Protein AF-A0AAN8N7Y9-F1 (afdb_monomer)

Sequence (481 aa):
MSRHLKDTVASGTLGFDSIRKKESTQSEKADNETISKGWRSESLVQSAGSLLNAASRLAQESEREQMYWEDVLDVKREGWAICRVPRDPQSLGVRFGFSEAGADEKYRGLGVLQKGSDGTITMQDPGHGALNRGSVRVRVSRGGQITGTSKPFADDTQASGITSMIQNSRNYAYEHELFLEIAREARTLANLGFRNVDEAVTFELGVDSNVIIDMTSNADILVSETTSDRDDELAQGLSTALHLLLSHSHRQNLKKRRLPPPLLTQRPIANPPLNLLRPIVSHLRHQSNTDEFKTSAAKLISYAKSAGLNAHLTLEKCHNCLTRDIKNVDEAVDSLIGLLESKATIYLPGSWKIVVLIQTLLGPSIFGTRFAVHTAHDGSCATLMGTNSFSSQAEVQRYLQWCLERSVINYITGRITEWEQIAMSNEMTQAGEQTQYKRLRVEVENEHLAIRWTVGGGEDENHKWTGEKGAISLESLILSI

Secondary structure (DSSP, 8-state):
--HHHHHHS-TT-------------HHHHHHHHHHHHHHHHHHHHHHHHHHHHHHHHHHHHHHHHHHHHHHHHHHHHTTPEEEEETTEEEEEEEE-S-TTS-TTTTTT-EEEEEE-TTS-EEEE-TTTTTT--EEEEEEEEETTEEEEE-------TT--SHHHHHHHHHHHHHHHHHHHHHHHHHHHTGGGT-EEETTEEEEEEETTEEEEEEEEEGGGGG------HHHHHHHHHHHHHHHHHHHHHHHHHHHHHHSPPPP--SSPPPPPPP-SHHHHHHHHHHHHHHHHHHHHHHHHHHHHHHTT---EEEEETTTTS--S--S-HHHHHHHHHS-EEEEEEEEETTTEEEEEEEEEESSTTTSEEEEEEEEE-SSGGGGG---EEES-HHHHHHHHHHHHHHHHHHHHHHH-TT-EESTTSSEEEEE-SSS-EEEEEEEE-SS-EEEEEEETT---EEEEE-S-TTPPPHHHHHHH-

Structure (mmCIF, N/CA/C/O backbone):
data_AF-A0AAN8N7Y9-F1
#
_entry.id   AF-A0AAN8N7Y9-F1
#
loop_
_atom_site.group_PDB
_atom_site.id
_atom_site.type_symbol
_atom_site.label_atom_id
_atom_site.label_alt_id
_atom_site.label_comp_id
_atom_site.label_asym_id
_atom_site.label_entity_id
_atom_site.label_seq_id
_atom_site.pdbx_PDB_ins_code
_atom_site.Cartn_x
_atom_site.Cartn_y
_atom_site.Cartn_z
_atom_site.occupancy
_atom_site.B_iso_or_equiv
_atom_site.auth_seq_id
_atom_site.auth_comp_id
_atom_site.auth_asym_id
_atom_site.auth_atom_id
_atom_site.pdbx_PDB_model_num
ATOM 1 N N . MET A 1 1 ? -18.136 -17.150 73.454 1.00 63.06 1 MET A N 1
ATOM 2 C CA . MET A 1 1 ? -16.988 -16.593 74.204 1.00 63.06 1 MET A CA 1
ATOM 3 C C . MET A 1 1 ? -15.903 -16.217 73.216 1.00 63.06 1 MET A C 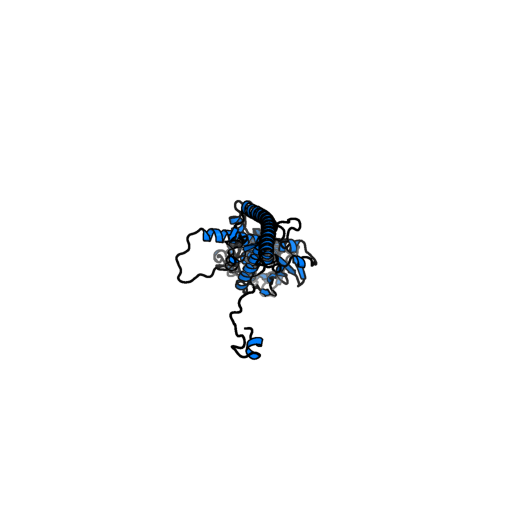1
ATOM 5 O O . MET A 1 1 ? -15.599 -17.032 72.351 1.00 63.06 1 MET A O 1
ATOM 9 N N . SER A 1 2 ? -15.360 -15.003 73.305 1.00 85.50 2 SER A N 1
ATOM 10 C CA . SER A 1 2 ? -14.175 -14.628 72.525 1.00 85.50 2 SER A CA 1
ATOM 11 C C . SER A 1 2 ? -12.953 -15.429 72.998 1.00 85.50 2 SER A C 1
ATOM 13 O O . SER A 1 2 ? -12.943 -15.951 74.114 1.00 85.50 2 SER A O 1
ATOM 15 N N . ARG A 1 3 ? -11.925 -15.544 72.149 1.00 81.50 3 ARG A N 1
ATOM 16 C CA . ARG A 1 3 ? -10.723 -16.360 72.413 1.00 81.50 3 ARG A CA 1
ATOM 17 C C . ARG A 1 3 ? -10.003 -15.925 73.694 1.00 81.50 3 ARG A C 1
ATOM 19 O O . ARG A 1 3 ? -9.757 -16.747 74.563 1.00 81.50 3 ARG A O 1
ATOM 26 N N . HIS A 1 4 ? -9.845 -14.612 73.859 1.00 85.62 4 HIS A N 1
ATOM 27 C CA . HIS A 1 4 ? -9.278 -14.006 75.062 1.00 85.62 4 HIS A CA 1
ATOM 28 C C . HIS A 1 4 ? -10.034 -14.404 76.336 1.00 85.62 4 HIS A C 1
ATOM 30 O O . HIS A 1 4 ? -9.413 -14.685 77.349 1.00 85.62 4 HIS A O 1
ATOM 36 N N . LEU A 1 5 ? -11.370 -14.451 76.299 1.00 83.75 5 LEU A N 1
ATOM 37 C CA . LEU A 1 5 ? -12.174 -14.797 77.475 1.00 83.75 5 LEU A CA 1
ATOM 38 C C . LEU A 1 5 ? -12.088 -16.291 77.827 1.00 83.75 5 LEU A C 1
ATOM 40 O O . LEU A 1 5 ? -12.264 -16.666 78.979 1.00 83.75 5 LEU A O 1
ATOM 44 N N . LYS A 1 6 ? -11.841 -17.141 76.823 1.00 82.75 6 LYS A N 1
ATOM 45 C CA . LYS A 1 6 ? -11.710 -18.594 76.979 1.00 82.75 6 LYS A CA 1
ATOM 46 C C . LYS A 1 6 ? -10.356 -18.987 77.572 1.00 82.75 6 LYS A C 1
ATOM 48 O O . LYS A 1 6 ? -10.285 -19.968 78.304 1.00 82.75 6 LYS A O 1
ATOM 53 N N . ASP A 1 7 ? -9.318 -18.218 77.256 1.00 86.31 7 ASP A N 1
ATOM 54 C CA . ASP A 1 7 ? -7.968 -18.440 77.776 1.00 86.31 7 ASP A CA 1
ATOM 55 C C . ASP A 1 7 ? -7.824 -17.899 79.209 1.00 86.31 7 ASP A C 1
ATOM 57 O O . ASP A 1 7 ? -7.081 -18.462 80.009 1.00 86.31 7 ASP A O 1
ATOM 61 N N . THR A 1 8 ? -8.557 -16.834 79.560 1.00 85.69 8 THR A N 1
ATOM 62 C CA . THR A 1 8 ? -8.489 -16.223 80.898 1.00 85.69 8 THR A CA 1
ATOM 63 C C . THR A 1 8 ? -9.471 -16.802 81.909 1.00 85.69 8 THR A C 1
ATOM 65 O O . THR A 1 8 ? -9.233 -16.683 83.110 1.00 85.69 8 THR A O 1
ATOM 68 N N . VAL A 1 9 ? -10.580 -17.404 81.468 1.00 83.44 9 VAL A N 1
ATOM 69 C CA . VAL A 1 9 ? -11.636 -17.876 82.370 1.00 83.44 9 VAL A CA 1
ATOM 70 C C . VAL A 1 9 ? -11.999 -19.329 82.071 1.00 83.44 9 VAL A C 1
ATOM 72 O O . VAL A 1 9 ? -12.355 -19.690 80.949 1.00 83.44 9 VAL A O 1
ATOM 75 N N . ALA A 1 10 ? -11.956 -20.172 83.107 1.00 79.19 10 ALA A N 1
ATOM 76 C CA . ALA A 1 10 ? -12.363 -21.569 83.014 1.00 79.19 10 ALA A CA 1
ATOM 77 C C . ALA A 1 10 ? -13.855 -21.696 82.654 1.00 79.19 10 ALA A C 1
ATOM 79 O O . ALA A 1 10 ? -14.708 -20.940 83.132 1.00 79.19 10 ALA A O 1
ATOM 80 N N . SER A 1 11 ? -14.174 -22.676 81.809 1.00 80.25 11 SER A N 1
ATOM 81 C CA . SER A 1 11 ? -15.549 -22.936 81.369 1.00 80.25 11 SER A CA 1
ATOM 82 C C . SER A 1 11 ? -16.431 -23.356 82.555 1.00 80.25 11 SER A C 1
ATOM 84 O O . SER A 1 11 ? -16.033 -24.220 83.329 1.00 80.25 11 SER A O 1
ATOM 86 N N . GLY A 1 12 ? -17.622 -22.756 82.689 1.00 82.62 12 GLY A N 1
ATOM 87 C CA . GLY A 1 12 ? -18.572 -23.040 83.783 1.00 82.62 12 GLY A CA 1
ATOM 88 C C . GLY A 1 12 ? -18.564 -22.040 84.950 1.00 82.62 12 GLY A C 1
ATOM 89 O O . GLY A 1 12 ? -19.193 -22.283 85.970 1.00 82.62 12 GLY A O 1
ATOM 90 N N . THR A 1 13 ? -17.880 -20.906 84.806 1.00 81.88 13 THR A N 1
ATOM 91 C CA . THR A 1 13 ? -17.762 -19.843 85.828 1.00 81.88 13 THR A CA 1
ATOM 92 C C . THR A 1 13 ? -19.026 -19.010 86.047 1.00 81.88 13 THR A C 1
ATOM 94 O O . THR A 1 13 ? -19.127 -18.316 87.055 1.00 81.88 13 THR A O 1
ATOM 97 N N . LEU A 1 14 ? -19.992 -19.059 85.128 1.00 83.50 14 LEU A N 1
ATOM 98 C CA . LEU A 1 14 ? -21.284 -18.396 85.291 1.00 83.50 14 LEU A CA 1
ATOM 99 C C . LEU A 1 14 ? -22.315 -19.411 85.788 1.00 83.50 14 LEU A C 1
ATOM 101 O O . LEU A 1 14 ? -22.711 -20.309 85.048 1.00 83.50 14 LEU A O 1
ATOM 105 N N . GLY A 1 15 ? -22.756 -19.246 87.033 1.00 82.44 15 GLY A N 1
ATOM 106 C CA . GLY A 1 15 ? -23.967 -19.882 87.543 1.00 82.44 15 GLY A CA 1
ATOM 107 C C . GLY A 1 15 ? -25.184 -19.017 87.226 1.00 82.44 15 GLY A C 1
ATOM 108 O O . GLY A 1 15 ? -25.103 -17.789 87.273 1.00 82.44 15 GLY A O 1
ATOM 109 N N . PHE A 1 16 ? -26.314 -19.643 86.911 1.00 84.81 16 PHE A N 1
ATOM 110 C CA . PHE A 1 16 ? -27.606 -18.964 86.915 1.00 84.81 16 PHE A CA 1
ATOM 111 C C . PHE A 1 16 ? -28.435 -19.536 88.061 1.00 84.81 16 PHE A C 1
ATOM 113 O O . PHE A 1 16 ? -28.442 -20.745 88.278 1.00 84.81 16 PHE A O 1
ATOM 120 N N . ASP A 1 17 ? -29.124 -18.665 88.785 1.00 82.81 17 ASP A N 1
ATOM 121 C CA . ASP A 1 17 ? -30.077 -19.060 89.814 1.00 82.81 17 ASP A CA 1
ATOM 122 C C . ASP A 1 17 ? -31.402 -18.333 89.562 1.00 82.81 17 ASP A C 1
ATOM 124 O O . ASP A 1 17 ? -31.428 -17.202 89.061 1.00 82.81 17 ASP A O 1
ATOM 128 N N . SER A 1 18 ? -32.520 -18.996 89.854 1.00 74.88 18 SER A N 1
ATOM 129 C CA . SER A 1 18 ? -33.859 -18.468 89.596 1.00 74.88 18 SER A CA 1
ATOM 130 C C . SER A 1 18 ? -34.257 -17.487 90.695 1.00 74.88 18 SER A C 1
ATOM 132 O O . SER A 1 18 ? -35.064 -17.786 91.577 1.00 74.88 18 SER A O 1
ATOM 134 N N . ILE A 1 19 ? -33.722 -16.273 90.621 1.00 75.62 19 ILE A N 1
ATOM 135 C CA . ILE A 1 19 ? -34.125 -15.178 91.500 1.00 75.62 19 ILE A CA 1
ATOM 136 C C . ILE A 1 19 ? -35.546 -14.743 91.111 1.00 75.62 19 ILE A C 1
ATOM 138 O O . ILE A 1 19 ? -35.810 -14.395 89.956 1.00 75.62 19 ILE A O 1
ATOM 142 N N . ARG A 1 20 ? -36.483 -14.747 92.073 1.00 68.44 20 ARG A N 1
ATOM 143 C CA . ARG A 1 20 ? -37.836 -14.203 91.865 1.00 68.44 20 ARG A CA 1
ATOM 144 C C . ARG A 1 20 ? -37.703 -12.731 91.476 1.00 68.44 20 ARG A C 1
ATOM 146 O O . ARG A 1 20 ? -37.246 -11.922 92.281 1.00 68.44 20 ARG A O 1
ATOM 153 N N . LYS A 1 21 ? -38.083 -12.383 90.242 1.00 65.25 21 LYS A N 1
ATOM 154 C CA . LYS A 1 21 ? -38.114 -10.984 89.798 1.00 65.25 21 LYS A CA 1
ATOM 155 C C . LYS A 1 21 ? -38.993 -10.197 90.767 1.00 65.25 21 LYS A C 1
ATOM 157 O O . LYS A 1 21 ? -40.141 -10.576 90.985 1.00 65.25 21 LYS A O 1
ATOM 162 N N . LYS A 1 22 ? -38.460 -9.109 91.332 1.00 68.19 22 LYS A N 1
ATOM 163 C CA . LYS A 1 22 ? -39.279 -8.106 92.020 1.00 68.19 22 LYS A CA 1
ATOM 164 C C . LYS A 1 22 ? -40.372 -7.698 91.033 1.00 68.19 22 LYS A C 1
ATOM 166 O O . LYS A 1 22 ? -40.043 -7.338 89.902 1.00 68.19 22 LYS A O 1
ATOM 171 N N . GLU A 1 23 ? -41.643 -7.848 91.404 1.00 62.25 23 GLU A N 1
ATOM 172 C CA . GLU A 1 23 ? -42.733 -7.402 90.540 1.00 62.25 23 GLU A CA 1
ATOM 173 C C . GLU A 1 23 ? -42.527 -5.912 90.303 1.00 62.25 23 GLU A C 1
ATOM 175 O O . GLU A 1 23 ? -42.579 -5.116 91.241 1.00 62.25 23 GLU A O 1
ATOM 180 N N . SER A 1 24 ? -42.189 -5.551 89.065 1.00 63.00 24 SER A N 1
ATOM 181 C CA . SER A 1 24 ? -42.028 -4.153 88.701 1.00 63.00 24 SER A CA 1
ATOM 182 C C . SER A 1 24 ? -43.340 -3.448 89.012 1.00 63.00 24 SER A C 1
ATOM 184 O O . SER A 1 24 ? -44.422 -3.963 88.688 1.00 63.00 24 SER A O 1
ATOM 186 N N . THR A 1 25 ? -43.235 -2.298 89.666 1.00 73.94 25 THR A N 1
ATOM 187 C CA . THR A 1 25 ? -44.390 -1.517 90.111 1.00 73.94 25 THR A CA 1
ATOM 188 C C . THR A 1 25 ? -45.293 -1.252 88.899 1.00 73.94 25 THR A C 1
ATOM 190 O O . THR A 1 25 ? -44.786 -1.107 87.785 1.00 73.94 25 THR A O 1
ATOM 193 N N . GLN A 1 26 ? -46.623 -1.199 89.056 1.00 73.50 26 GLN A N 1
ATOM 194 C CA . GLN A 1 26 ? -47.528 -0.965 87.912 1.00 73.50 26 GLN A CA 1
ATOM 195 C C . GLN A 1 26 ? -47.139 0.292 87.104 1.00 73.50 26 GLN A C 1
ATOM 197 O O . GLN A 1 26 ? -47.229 0.270 85.879 1.00 73.50 26 GLN A O 1
ATOM 202 N N . SER A 1 27 ? -46.597 1.318 87.774 1.00 76.12 27 SER A N 1
ATOM 203 C CA . SER A 1 27 ? -46.010 2.509 87.141 1.00 76.12 27 SER A CA 1
ATOM 204 C C . SER A 1 27 ? -44.818 2.184 86.231 1.00 76.12 27 SER A C 1
ATOM 206 O O . SER A 1 27 ? -44.805 2.594 85.081 1.00 76.12 27 SER A O 1
ATOM 208 N N . GLU A 1 28 ? -43.856 1.372 86.681 1.00 80.56 28 GLU A N 1
ATOM 209 C CA . GLU A 1 28 ? -42.670 1.001 85.887 1.00 80.56 28 GLU A CA 1
ATOM 210 C C . GLU A 1 28 ? -43.034 0.146 84.664 1.00 80.56 28 GLU A C 1
ATOM 212 O O . GLU A 1 28 ? -42.363 0.203 83.634 1.00 80.56 28 GLU A O 1
ATOM 217 N N . LYS A 1 29 ? -44.095 -0.671 84.756 1.00 83.12 29 LYS A N 1
ATOM 218 C CA . LYS A 1 29 ? -44.614 -1.428 83.602 1.00 83.12 29 LYS A CA 1
ATOM 219 C C . LYS A 1 29 ? -45.234 -0.491 82.568 1.00 83.12 29 LYS A C 1
ATOM 221 O O . LYS A 1 29 ? -44.945 -0.643 81.384 1.00 83.12 29 LYS A O 1
ATOM 226 N N . ALA A 1 30 ? -46.039 0.474 83.016 1.00 83.19 30 ALA A N 1
ATOM 227 C CA . ALA A 1 30 ? -46.658 1.471 82.148 1.00 83.19 30 ALA A CA 1
ATOM 228 C C . ALA A 1 30 ? -45.610 2.387 81.490 1.00 83.19 30 ALA A C 1
ATOM 230 O O . ALA A 1 30 ? -45.681 2.633 80.285 1.00 83.19 30 ALA A O 1
ATOM 231 N N . ASP A 1 31 ? -44.591 2.814 82.238 1.00 86.81 31 ASP A N 1
ATOM 232 C CA . ASP A 1 31 ? -43.490 3.630 81.716 1.00 86.81 31 ASP A CA 1
ATOM 233 C C . ASP A 1 31 ? -42.677 2.862 80.667 1.00 86.81 31 ASP A C 1
ATOM 235 O O . ASP A 1 31 ? -42.468 3.360 79.561 1.00 86.81 31 ASP A O 1
ATOM 239 N N . ASN A 1 32 ? -42.298 1.608 80.944 1.00 86.56 32 ASN A N 1
ATOM 240 C CA . ASN A 1 32 ? -41.599 0.759 79.972 1.00 86.56 32 ASN A CA 1
ATOM 241 C C . ASN A 1 32 ? -42.440 0.483 78.719 1.00 86.56 32 ASN A C 1
ATOM 243 O O . ASN A 1 32 ? -41.906 0.463 77.608 1.00 86.56 32 ASN A O 1
ATOM 247 N N . GLU A 1 33 ? -43.751 0.282 78.864 1.00 89.38 33 GLU A N 1
ATOM 248 C CA . GLU A 1 33 ? -44.642 0.110 77.718 1.00 89.38 33 GLU A CA 1
ATOM 249 C C . GLU A 1 33 ? -44.690 1.388 76.870 1.00 89.38 33 GLU A C 1
ATOM 251 O O . GLU A 1 33 ? -44.575 1.316 75.645 1.00 89.38 33 GLU A O 1
ATOM 256 N N . THR A 1 34 ? -44.767 2.557 77.508 1.00 91.00 34 THR A N 1
ATOM 257 C CA . THR A 1 34 ? -44.753 3.865 76.838 1.00 91.00 34 THR A CA 1
ATOM 258 C C . THR A 1 34 ? -43.429 4.105 76.111 1.00 91.00 34 THR A C 1
ATOM 260 O O . THR A 1 34 ? -43.441 4.472 74.937 1.00 91.00 34 THR A O 1
ATOM 263 N N . ILE A 1 35 ? -42.293 3.800 76.746 1.00 93.69 35 ILE A N 1
ATOM 264 C CA . ILE A 1 35 ? -40.959 3.877 76.129 1.00 93.69 35 ILE A CA 1
ATOM 265 C C . ILE A 1 35 ? -40.865 2.921 74.936 1.00 93.69 35 ILE A C 1
ATOM 267 O O . ILE A 1 35 ? -40.420 3.317 73.862 1.00 93.69 35 ILE A O 1
ATOM 271 N N . SER A 1 36 ? -41.347 1.682 75.075 1.00 90.88 36 SER A N 1
ATOM 272 C CA . SER A 1 36 ? -41.322 0.701 73.984 1.00 90.88 36 SER A CA 1
ATOM 273 C C . SER A 1 36 ? -42.185 1.129 72.791 1.00 90.88 36 SER A C 1
ATOM 275 O O . SER A 1 36 ? -41.793 0.931 71.639 1.00 90.88 36 SER A O 1
ATOM 277 N N . LYS A 1 37 ? -43.342 1.756 73.049 1.00 94.06 37 LYS A N 1
ATOM 278 C CA . LYS A 1 37 ? -44.201 2.352 72.018 1.00 94.06 37 LYS A CA 1
ATOM 279 C C . LYS A 1 37 ? -43.510 3.549 71.363 1.00 94.06 37 LYS A C 1
ATOM 281 O O . LYS A 1 37 ? -43.545 3.651 70.140 1.00 94.06 37 LYS A O 1
ATOM 286 N N . GLY A 1 38 ? -42.837 4.390 72.150 1.00 95.31 38 GLY A N 1
ATOM 287 C CA . GLY A 1 38 ? -42.023 5.510 71.674 1.00 95.31 38 GLY A CA 1
ATOM 288 C C . GLY A 1 38 ? -40.908 5.060 70.729 1.00 95.31 38 GLY A C 1
ATOM 289 O O . GLY A 1 38 ? -40.885 5.492 69.581 1.00 95.31 38 GLY A O 1
ATOM 290 N N . TRP A 1 39 ? -40.064 4.115 71.154 1.00 94.56 39 TRP A N 1
ATOM 291 C CA . TRP A 1 39 ? -38.987 3.554 70.326 1.00 94.56 39 TRP A CA 1
ATOM 292 C C . TRP A 1 39 ? -39.498 2.872 69.056 1.00 94.56 39 TRP A C 1
ATOM 294 O O . TRP A 1 39 ? -38.878 2.993 68.002 1.00 94.56 39 TRP A O 1
ATOM 304 N N . ARG A 1 40 ? -40.643 2.176 69.113 1.00 95.69 40 ARG A N 1
ATOM 305 C CA . ARG A 1 40 ? -41.272 1.609 67.907 1.00 95.69 40 ARG A CA 1
ATOM 306 C C . ARG A 1 40 ? -41.734 2.699 66.946 1.00 95.69 40 ARG A C 1
ATOM 308 O O . ARG A 1 40 ? -41.498 2.574 65.750 1.00 95.69 40 ARG A O 1
ATOM 315 N N . SER A 1 41 ? -42.372 3.750 67.456 1.00 95.50 41 SER A N 1
ATOM 316 C CA . SER A 1 41 ? -42.816 4.885 66.642 1.00 95.50 41 SER A CA 1
ATOM 317 C C . SER A 1 41 ? -41.628 5.599 65.991 1.00 95.50 41 SER A C 1
ATOM 319 O O . SER A 1 41 ? -41.620 5.814 64.783 1.00 95.50 41 SER A O 1
ATOM 321 N N . GLU A 1 42 ? -40.576 5.878 66.761 1.00 95.31 42 GLU A N 1
ATOM 322 C CA . GLU A 1 42 ? -39.343 6.500 66.272 1.00 95.31 42 GLU A CA 1
ATOM 323 C C . GLU A 1 42 ? -38.640 5.631 65.221 1.00 95.31 42 GLU A C 1
ATOM 325 O O . GLU A 1 42 ? -38.274 6.122 64.156 1.00 95.31 42 GLU A O 1
ATOM 330 N N . SER A 1 43 ? -38.530 4.322 65.461 1.00 95.62 43 SER A N 1
ATOM 331 C CA . SER A 1 43 ? -37.968 3.372 64.496 1.00 95.62 43 SER A CA 1
ATOM 332 C C . SER A 1 43 ? -38.777 3.313 63.196 1.00 95.62 43 SER A C 1
ATOM 334 O O . SER A 1 43 ? -38.193 3.240 62.111 1.00 95.62 43 SER A O 1
ATOM 336 N N . LEU A 1 44 ? -40.110 3.394 63.273 1.00 96.38 44 LEU A N 1
ATOM 337 C CA . LEU A 1 44 ? -40.974 3.474 62.092 1.00 96.38 44 LEU A CA 1
ATOM 338 C C . LEU A 1 44 ? -40.760 4.782 61.325 1.00 96.38 44 LEU A C 1
ATOM 340 O O . LEU A 1 44 ? -40.647 4.746 60.101 1.00 96.38 44 LEU A O 1
ATOM 344 N N . VAL A 1 45 ? -40.641 5.916 62.020 1.00 96.31 45 VAL A N 1
ATOM 345 C CA . VAL A 1 45 ? -40.340 7.218 61.400 1.00 96.31 45 VAL A CA 1
ATOM 346 C C . VAL A 1 45 ? -38.961 7.204 60.738 1.00 96.31 45 VAL A C 1
ATOM 348 O O . VAL A 1 45 ? -38.826 7.628 59.591 1.00 96.31 45 VAL A O 1
ATOM 351 N N . GLN A 1 46 ? -37.943 6.657 61.405 1.00 96.56 46 GLN A N 1
ATOM 352 C CA . GLN A 1 46 ? -36.600 6.514 60.845 1.00 96.56 46 GLN A CA 1
ATOM 353 C C . GLN A 1 46 ? -36.597 5.603 59.611 1.00 96.56 46 GLN A C 1
ATOM 355 O O . GLN A 1 46 ? -35.964 5.926 58.605 1.00 96.56 46 GLN A O 1
ATOM 360 N N . SER A 1 47 ? -37.332 4.490 59.662 1.00 96.75 47 SER A N 1
ATOM 361 C CA . SER A 1 47 ? -37.481 3.568 58.532 1.00 96.75 47 SER A CA 1
ATOM 362 C C . SER A 1 47 ? -38.188 4.248 57.360 1.00 96.75 47 SER A C 1
ATOM 364 O O . SER A 1 47 ? -37.717 4.153 56.230 1.00 96.75 47 SER A O 1
ATOM 366 N N . ALA A 1 48 ? -39.259 5.003 57.620 1.00 96.56 48 ALA A N 1
ATOM 367 C CA . ALA A 1 48 ? -39.950 5.791 56.603 1.00 96.56 48 ALA A CA 1
ATOM 368 C C . ALA A 1 48 ? -39.024 6.845 55.971 1.00 96.56 48 ALA A C 1
ATOM 370 O O . ALA A 1 48 ? -38.983 6.968 54.749 1.00 96.56 48 ALA A O 1
ATOM 371 N N . GLY A 1 49 ? -38.218 7.546 56.776 1.00 96.56 49 GLY A N 1
ATOM 372 C CA . GLY A 1 49 ? -37.213 8.492 56.284 1.00 96.56 49 GLY A CA 1
ATOM 373 C C . GLY A 1 49 ? -36.118 7.822 55.445 1.00 96.56 49 GLY A C 1
ATOM 374 O O . GLY A 1 49 ? -35.736 8.336 54.396 1.00 96.56 49 GLY A O 1
ATOM 375 N N . SER A 1 50 ? -35.641 6.643 55.856 1.00 96.81 50 SER A N 1
ATOM 376 C CA . SER A 1 50 ? -34.673 5.851 55.087 1.00 96.81 50 SER A CA 1
ATOM 377 C C . SER A 1 50 ? -35.251 5.382 53.750 1.00 96.81 50 SER A C 1
ATOM 379 O O . SER A 1 50 ? -34.580 5.504 52.727 1.00 96.81 50 SER A O 1
ATOM 381 N N . LEU A 1 51 ? -36.508 4.927 53.737 1.00 97.12 51 LEU A N 1
ATOM 382 C CA . LEU A 1 51 ? -37.218 4.542 52.518 1.00 97.12 51 LEU A CA 1
ATOM 383 C C . LEU A 1 51 ? -37.422 5.732 51.578 1.00 97.12 51 LEU A C 1
ATOM 385 O O . LEU A 1 51 ? -37.219 5.592 50.376 1.00 97.12 51 LEU A O 1
ATOM 389 N N . LEU A 1 52 ? -37.752 6.910 52.109 1.00 97.00 52 LEU A N 1
ATOM 390 C CA . LEU A 1 52 ? -37.905 8.127 51.309 1.00 97.00 52 LEU A CA 1
ATOM 391 C C . LEU A 1 52 ? -36.567 8.569 50.694 1.00 97.00 52 LEU A C 1
ATOM 393 O O . LEU A 1 52 ? -36.513 8.919 49.518 1.00 97.00 52 LEU A O 1
ATOM 397 N N . ASN A 1 53 ? -35.469 8.462 51.447 1.00 96.81 53 ASN A N 1
ATOM 398 C CA . ASN A 1 53 ? -34.118 8.711 50.937 1.00 96.81 53 ASN A CA 1
ATOM 399 C C . ASN A 1 53 ? -33.670 7.668 49.902 1.00 96.81 53 ASN A C 1
ATOM 401 O O . ASN A 1 53 ? -32.957 7.992 48.955 1.00 96.81 53 ASN A O 1
ATOM 405 N N . ALA A 1 54 ? -34.060 6.405 50.069 1.00 96.75 54 ALA A N 1
ATOM 406 C CA . ALA A 1 54 ? -33.805 5.374 49.069 1.00 96.75 54 ALA A CA 1
ATOM 407 C C . ALA A 1 54 ? -34.609 5.646 47.788 1.00 96.75 54 ALA A C 1
ATOM 409 O O . ALA A 1 54 ? -34.062 5.544 46.692 1.00 96.75 54 ALA A O 1
ATOM 410 N N . ALA A 1 55 ? -35.870 6.065 47.919 1.00 96.81 55 ALA A N 1
ATOM 411 C CA . ALA A 1 55 ? -36.724 6.426 46.794 1.00 96.81 55 ALA A CA 1
ATOM 412 C C . ALA A 1 55 ? -36.178 7.634 46.016 1.00 96.81 55 ALA A C 1
ATOM 414 O O . ALA A 1 55 ? -36.148 7.595 44.789 1.00 96.81 55 ALA A O 1
ATOM 415 N N . SER A 1 56 ? -35.682 8.673 46.698 1.00 95.94 56 SER A N 1
ATOM 416 C CA . SER A 1 56 ? -35.084 9.834 46.024 1.00 95.94 56 SER A CA 1
ATOM 417 C C . SER A 1 56 ? -33.796 9.482 45.273 1.00 95.94 56 SER A C 1
ATOM 419 O O . SER A 1 56 ? -33.590 9.953 44.156 1.00 95.94 56 SER A O 1
ATOM 421 N N . ARG A 1 57 ? -32.959 8.595 45.828 1.00 94.94 57 ARG A N 1
ATOM 422 C CA . ARG A 1 57 ? -31.774 8.063 45.130 1.00 94.94 57 ARG A CA 1
ATOM 423 C C . ARG A 1 57 ? -32.148 7.251 43.894 1.00 94.94 57 ARG A C 1
ATOM 425 O O . ARG A 1 57 ? -31.525 7.425 42.854 1.00 94.94 57 ARG A O 1
ATOM 432 N N . LEU A 1 58 ? -33.166 6.394 43.996 1.00 96.19 58 LEU A N 1
ATOM 433 C CA . LEU A 1 58 ? -33.663 5.617 42.857 1.00 96.19 58 LEU A CA 1
ATOM 434 C C . LEU A 1 58 ? -34.250 6.514 41.765 1.00 96.19 58 LEU A C 1
ATOM 436 O O . LEU A 1 58 ? -34.049 6.227 40.591 1.00 96.19 58 LEU A O 1
ATOM 440 N N . ALA A 1 59 ? -34.922 7.608 42.129 1.00 94.69 59 ALA A N 1
ATOM 441 C CA . ALA A 1 59 ? -35.431 8.576 41.160 1.00 94.69 59 ALA A CA 1
ATOM 442 C C . ALA A 1 59 ? -34.291 9.249 40.376 1.00 94.69 59 ALA A C 1
ATOM 444 O O . ALA A 1 59 ? -34.339 9.283 39.150 1.00 94.69 59 ALA A O 1
ATOM 445 N N . GLN A 1 60 ? -33.234 9.699 41.063 1.00 92.75 60 GLN A N 1
ATOM 446 C CA . GLN A 1 60 ? -32.046 10.258 40.403 1.00 92.75 60 GLN A CA 1
ATOM 447 C C . GLN A 1 60 ? -31.344 9.232 39.510 1.00 92.75 60 GLN A C 1
ATOM 449 O O . GLN A 1 60 ? -30.886 9.560 38.421 1.00 92.75 60 GLN A O 1
ATOM 454 N N . GLU A 1 61 ? -31.254 7.979 39.957 1.00 92.06 61 GLU A N 1
ATOM 455 C CA . GLU A 1 61 ? -30.638 6.927 39.154 1.00 92.06 61 GLU A CA 1
ATOM 456 C C . GLU A 1 61 ? -31.483 6.571 37.929 1.00 92.06 61 GLU A C 1
ATOM 458 O O . GLU A 1 61 ? -30.931 6.348 36.858 1.00 92.06 61 GLU A O 1
ATOM 463 N N . SER A 1 62 ? -32.812 6.594 38.057 1.00 93.50 62 SER A N 1
ATOM 464 C CA . SER A 1 62 ? -33.735 6.422 36.933 1.00 93.50 62 SER A CA 1
ATOM 465 C C . SER A 1 62 ? -33.597 7.535 35.896 1.00 93.50 62 SER A C 1
ATOM 467 O O . SER A 1 62 ? -33.719 7.256 34.709 1.00 93.50 62 SER A O 1
ATOM 469 N N . GLU A 1 63 ? -33.351 8.776 36.320 1.00 92.12 63 GLU A N 1
ATOM 470 C CA . GLU A 1 63 ? -33.120 9.905 35.410 1.00 92.12 63 GLU A CA 1
ATOM 471 C C . GLU A 1 63 ? -31.806 9.733 34.635 1.00 92.12 63 GLU A C 1
ATOM 473 O O . GLU A 1 63 ? -31.792 9.841 33.410 1.00 92.12 63 GLU A O 1
ATOM 478 N N . ARG A 1 64 ? -30.718 9.352 35.320 1.00 90.25 64 ARG A N 1
ATOM 479 C CA . ARG A 1 64 ? -29.439 9.024 34.662 1.00 90.25 64 ARG A CA 1
ATOM 480 C C . ARG A 1 64 ? -29.571 7.850 33.697 1.00 90.25 64 ARG A C 1
ATOM 482 O O . ARG A 1 64 ? -28.970 7.852 32.629 1.00 90.25 64 ARG A O 1
ATOM 489 N N . GLU A 1 65 ? -30.341 6.836 34.078 1.00 90.25 65 GLU A N 1
ATOM 490 C CA . GLU A 1 65 ? -30.595 5.666 33.242 1.00 90.25 65 GLU A CA 1
ATOM 491 C C . GLU A 1 65 ? -31.416 6.045 32.003 1.00 90.25 65 GLU A C 1
ATOM 493 O O . GLU A 1 65 ? -31.135 5.565 30.910 1.00 90.25 65 GLU A O 1
ATOM 498 N N . GLN A 1 66 ? -32.389 6.950 32.142 1.00 92.31 66 GLN A N 1
ATOM 499 C CA . GLN A 1 66 ? -33.146 7.476 31.010 1.00 92.31 66 GLN A CA 1
ATOM 500 C C . GLN A 1 66 ? -32.234 8.199 30.009 1.00 92.31 66 GLN A C 1
ATOM 502 O O . GLN A 1 66 ? -32.332 7.914 28.817 1.00 92.31 66 GLN A O 1
ATOM 507 N N . MET A 1 67 ? -31.326 9.061 30.484 1.00 90.50 67 MET A N 1
ATOM 508 C CA . MET A 1 67 ? -30.332 9.733 29.632 1.00 90.50 67 MET A CA 1
ATOM 509 C C . MET A 1 67 ? -29.425 8.721 28.918 1.00 90.50 67 MET A C 1
ATOM 511 O O . MET A 1 67 ? -29.245 8.797 27.706 1.00 90.50 67 MET A O 1
ATOM 515 N N . TYR A 1 68 ? -28.940 7.706 29.641 1.00 90.38 68 TYR A N 1
ATOM 516 C CA . TYR A 1 68 ? -28.163 6.617 29.051 1.00 90.38 68 TYR A CA 1
ATOM 517 C C . TYR A 1 68 ? -28.940 5.901 27.934 1.00 90.38 68 TYR A C 1
ATOM 519 O O . TYR A 1 68 ? -28.420 5.703 26.841 1.00 90.38 68 TYR A O 1
ATOM 527 N N . TRP A 1 69 ? -30.197 5.510 28.158 1.00 90.56 69 TRP A N 1
ATOM 528 C CA . TRP A 1 69 ? -30.968 4.814 27.123 1.00 90.56 69 TRP A CA 1
ATOM 529 C C . TRP A 1 69 ? -31.298 5.703 25.922 1.00 90.56 69 TRP A C 1
ATOM 531 O O . TRP A 1 69 ? -31.374 5.184 24.809 1.00 90.56 69 TRP A O 1
ATOM 541 N N . GLU A 1 70 ? -31.473 7.008 26.123 1.00 91.12 70 GLU A N 1
ATOM 542 C CA . GLU A 1 70 ? -31.667 7.974 25.039 1.00 91.12 70 GLU A CA 1
ATOM 543 C C . GLU A 1 70 ? -30.426 8.059 24.141 1.00 91.12 70 GLU A C 1
ATOM 545 O O . GLU A 1 70 ? -30.527 7.799 22.940 1.00 91.12 70 GLU A O 1
ATOM 550 N N . ASP A 1 71 ? -29.244 8.242 24.728 1.00 88.44 71 ASP A N 1
ATOM 551 C CA . ASP A 1 71 ? -27.971 8.246 24.001 1.00 88.44 71 ASP A CA 1
ATOM 552 C C . ASP A 1 71 ? -27.717 6.897 23.277 1.00 88.44 71 ASP A C 1
ATOM 554 O O . ASP A 1 71 ? -27.270 6.857 22.126 1.00 88.44 71 ASP A O 1
ATOM 558 N N . VAL A 1 72 ? -28.040 5.752 23.906 1.00 90.81 72 VAL A N 1
ATOM 559 C CA . VAL A 1 72 ? -27.942 4.417 23.271 1.00 90.81 72 VAL A CA 1
ATOM 560 C C . VAL A 1 72 ? -28.880 4.317 22.063 1.00 90.81 72 VAL A C 1
ATOM 562 O O . VAL A 1 72 ? -28.533 3.704 21.043 1.00 90.81 72 VAL A O 1
ATOM 565 N N . LEU A 1 73 ? -30.088 4.877 22.165 1.00 90.69 73 LEU A N 1
ATOM 566 C CA . LEU A 1 73 ? -31.044 4.901 21.063 1.00 90.69 73 LEU A CA 1
ATOM 567 C C . LEU A 1 73 ? -30.540 5.768 19.915 1.00 90.69 73 LEU A C 1
ATOM 569 O O . LEU A 1 73 ? -30.728 5.370 18.766 1.00 90.69 73 LEU A O 1
ATOM 573 N N . ASP A 1 74 ? -29.870 6.880 20.196 1.00 90.06 74 ASP A N 1
ATOM 574 C CA . ASP A 1 74 ? -29.280 7.734 19.167 1.00 90.06 74 ASP A CA 1
ATOM 575 C C . ASP A 1 74 ? -28.153 7.020 18.417 1.00 90.06 74 ASP A C 1
ATOM 577 O O . ASP A 1 74 ? -28.189 6.942 17.18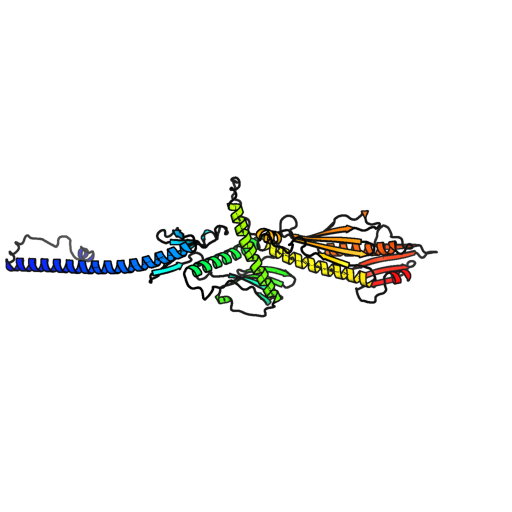7 1.00 90.06 74 ASP A O 1
ATOM 581 N N . VAL A 1 75 ? -27.256 6.332 19.131 1.00 90.94 75 VAL A N 1
ATOM 582 C CA . VAL A 1 75 ? -26.240 5.458 18.512 1.00 90.94 75 VAL A CA 1
ATOM 583 C C . VAL A 1 75 ? -26.885 4.387 17.620 1.00 90.94 75 VAL A C 1
ATOM 585 O O . VAL A 1 75 ? -26.403 4.089 16.524 1.00 90.94 75 VAL A O 1
ATOM 588 N N . LYS A 1 76 ? -28.013 3.807 18.049 1.00 91.12 76 LYS A N 1
ATOM 589 C CA . LYS A 1 76 ? -28.752 2.825 17.243 1.00 91.12 76 LYS A CA 1
ATOM 590 C C . LYS A 1 76 ? -29.430 3.457 16.023 1.00 91.12 76 LYS A C 1
ATOM 592 O O . LYS A 1 76 ? -29.471 2.822 14.969 1.00 91.12 76 LYS A O 1
ATOM 597 N N . ARG A 1 77 ? -29.979 4.670 16.155 1.00 92.00 77 ARG A N 1
ATOM 598 C CA . ARG A 1 77 ? -30.625 5.427 15.067 1.00 92.00 77 ARG A CA 1
ATOM 599 C C . ARG A 1 77 ? -29.627 5.796 13.973 1.00 92.00 77 ARG A C 1
ATOM 601 O O . ARG A 1 77 ? -29.992 5.748 12.804 1.00 92.00 77 ARG A O 1
ATOM 608 N N . GLU A 1 78 ? -28.374 6.062 14.332 1.00 89.25 78 GLU A N 1
ATOM 609 C CA . GLU A 1 78 ? -27.277 6.258 13.373 1.00 89.25 78 GLU A CA 1
ATOM 610 C C . GLU A 1 78 ? -26.865 4.979 12.619 1.00 89.25 78 GLU A C 1
ATOM 612 O O . GLU A 1 78 ? -26.130 5.043 11.635 1.00 89.25 78 GLU A O 1
ATOM 617 N N . GLY A 1 79 ? -27.355 3.809 13.040 1.00 90.00 79 GLY A N 1
ATOM 618 C CA . GLY A 1 79 ? -27.119 2.535 12.361 1.00 90.00 79 GLY A CA 1
ATOM 619 C C . GLY A 1 79 ? -25.933 1.732 12.896 1.00 90.00 79 GLY A C 1
ATOM 620 O O . GLY A 1 79 ? -25.540 0.741 12.274 1.00 90.00 79 GLY A O 1
ATOM 621 N N . TRP A 1 80 ? -25.372 2.103 14.050 1.00 91.25 80 TRP A N 1
ATOM 622 C CA . TRP A 1 80 ? -24.324 1.316 14.694 1.00 91.25 80 TRP A CA 1
ATOM 623 C C . TRP A 1 80 ? -24.873 0.016 15.291 1.00 91.25 80 TRP A C 1
ATOM 625 O O . TRP A 1 80 ? -25.960 -0.039 15.872 1.00 91.25 80 TRP A O 1
ATOM 635 N N . ALA A 1 81 ? -24.099 -1.063 15.170 1.00 90.50 81 ALA A N 1
ATOM 636 C CA . ALA A 1 81 ? -24.485 -2.363 15.700 1.00 90.50 81 ALA A CA 1
ATOM 637 C C . ALA A 1 81 ? -24.152 -2.460 17.195 1.00 90.50 81 ALA A C 1
ATOM 639 O O . ALA A 1 81 ? -22.985 -2.441 17.584 1.00 90.50 81 ALA A O 1
ATOM 640 N N . ILE A 1 82 ? -25.181 -2.629 18.024 1.00 91.31 82 ILE A N 1
ATOM 641 C CA . ILE A 1 82 ? -25.048 -2.774 19.478 1.00 91.31 82 ILE A CA 1
ATOM 642 C C . ILE A 1 82 ? -25.098 -4.260 19.845 1.00 91.31 82 ILE A C 1
ATOM 644 O O . ILE A 1 82 ? -25.978 -4.994 19.388 1.00 91.31 82 ILE A O 1
ATOM 648 N N . CYS A 1 83 ? -24.166 -4.720 20.676 1.00 88.88 83 CYS A N 1
ATOM 649 C CA . CYS A 1 83 ? -24.125 -6.089 21.180 1.00 88.88 83 CYS A CA 1
ATOM 650 C C . CYS A 1 83 ? -23.780 -6.140 22.671 1.00 88.88 83 CYS A C 1
ATOM 652 O O . CYS A 1 83 ? -23.245 -5.191 23.233 1.00 88.88 83 CYS A O 1
ATOM 654 N N . ARG A 1 84 ? -24.052 -7.276 23.317 1.00 88.94 84 ARG A N 1
ATOM 655 C CA . ARG A 1 84 ? -23.580 -7.525 24.686 1.00 88.94 84 ARG A CA 1
ATOM 656 C C . ARG A 1 84 ? -22.091 -7.838 24.682 1.00 88.94 84 ARG A C 1
ATOM 658 O O . ARG A 1 84 ? -21.614 -8.541 23.787 1.00 88.94 84 ARG A O 1
ATOM 665 N N . VAL A 1 85 ? -21.370 -7.344 25.682 1.00 86.62 85 VAL A N 1
ATOM 666 C CA . VAL A 1 85 ? -19.929 -7.582 25.794 1.00 86.62 85 VAL A CA 1
ATOM 667 C C . VAL A 1 85 ? -19.689 -9.029 26.260 1.00 86.62 85 VAL A C 1
ATOM 669 O O . VAL A 1 85 ? -20.278 -9.454 27.252 1.00 86.62 85 VAL A O 1
ATOM 672 N N . PRO A 1 86 ? -18.823 -9.823 25.596 1.00 79.56 86 PRO A N 1
ATOM 673 C CA . PRO A 1 86 ? -18.637 -11.239 25.942 1.00 79.56 86 PRO A CA 1
ATOM 674 C C . PRO A 1 86 ? -18.141 -11.501 27.372 1.00 79.56 86 PRO A C 1
ATOM 676 O O . PRO A 1 86 ? -18.464 -12.535 27.949 1.00 79.56 86 PRO A O 1
ATOM 679 N N . ARG A 1 87 ? -17.334 -10.587 27.932 1.00 78.81 87 ARG A N 1
ATOM 680 C CA . ARG A 1 87 ? -16.771 -10.694 29.293 1.00 78.81 87 ARG A CA 1
ATOM 681 C C . ARG A 1 87 ? -17.627 -10.021 30.366 1.00 78.81 87 ARG A C 1
ATOM 683 O O . ARG A 1 87 ? -17.430 -10.307 31.540 1.00 78.81 87 ARG A O 1
ATOM 690 N N . ASP A 1 88 ? -18.555 -9.162 29.960 1.00 82.88 88 ASP A N 1
ATOM 691 C CA . ASP A 1 88 ? -19.482 -8.472 30.850 1.00 82.88 88 ASP A CA 1
ATOM 692 C C . ASP A 1 88 ? -20.865 -8.388 30.182 1.00 82.88 88 ASP A C 1
ATOM 694 O O . ASP A 1 88 ? -21.160 -7.435 29.459 1.00 82.88 88 ASP A O 1
ATOM 698 N N . PRO A 1 89 ? -21.725 -9.402 30.376 1.00 79.19 89 PRO A N 1
ATOM 699 C CA . PRO A 1 89 ? -23.009 -9.470 29.692 1.00 79.19 89 PRO A CA 1
ATOM 700 C C . PRO A 1 89 ? -24.009 -8.407 30.168 1.00 79.19 89 PRO A C 1
ATOM 702 O O . PRO A 1 89 ? -25.050 -8.258 29.523 1.00 79.19 89 PRO A O 1
ATOM 705 N N . GLN A 1 90 ? -23.735 -7.720 31.285 1.00 84.31 90 GLN A N 1
ATOM 706 C CA . GLN A 1 90 ? -24.570 -6.623 31.779 1.00 84.31 90 GLN A CA 1
ATOM 707 C C . GLN A 1 90 ? -24.284 -5.313 31.041 1.00 84.31 90 GLN A C 1
ATOM 709 O O . GLN A 1 90 ? -25.181 -4.482 30.924 1.00 84.31 90 GLN A O 1
ATOM 714 N N . SER A 1 91 ? -23.085 -5.170 30.478 1.00 86.12 91 SER A N 1
ATOM 715 C CA . SER A 1 91 ? -22.698 -4.001 29.697 1.00 86.12 91 SER A CA 1
ATOM 716 C C . SER A 1 91 ? -23.041 -4.151 28.213 1.00 86.12 91 SER A C 1
ATOM 718 O O . SER A 1 91 ? -22.926 -5.222 27.599 1.00 86.12 91 SER A O 1
ATOM 720 N N . LEU A 1 92 ? -23.440 -3.031 27.612 1.00 90.25 92 LEU A N 1
ATOM 721 C CA . LEU A 1 92 ? -23.613 -2.903 26.170 1.00 90.25 92 LEU A CA 1
ATOM 722 C C . LEU A 1 92 ? -22.305 -2.460 25.521 1.00 90.25 92 LEU A C 1
ATOM 724 O O . LEU A 1 92 ? -21.494 -1.755 26.115 1.00 90.25 92 LEU A O 1
ATOM 728 N N . GLY A 1 93 ? -22.105 -2.868 24.276 1.00 90.44 93 GLY A N 1
ATOM 729 C CA . GLY A 1 93 ? -20.992 -2.430 23.456 1.00 90.44 93 GLY A CA 1
ATOM 730 C C . GLY A 1 93 ? -21.425 -2.126 22.032 1.00 90.44 93 GLY A C 1
ATOM 731 O O . GLY A 1 93 ? -22.419 -2.658 21.538 1.00 90.44 93 GLY A O 1
ATOM 732 N N . VAL A 1 94 ? -20.659 -1.269 21.372 1.00 91.00 94 VAL A N 1
ATOM 733 C CA . VAL A 1 94 ? -20.845 -0.879 19.977 1.00 91.00 94 VAL A CA 1
ATOM 734 C C . VAL A 1 94 ? -19.772 -1.544 19.135 1.00 91.00 94 VAL A C 1
ATOM 736 O O . VAL A 1 94 ? -18.579 -1.449 19.420 1.00 91.00 94 VAL A O 1
ATOM 739 N N . ARG A 1 95 ? -20.199 -2.222 18.073 1.00 89.38 95 ARG A N 1
ATOM 740 C CA . ARG A 1 95 ? -19.300 -2.779 17.067 1.00 89.38 95 ARG A CA 1
ATOM 741 C C . ARG A 1 95 ? -19.028 -1.723 16.011 1.00 89.38 95 ARG A C 1
ATOM 743 O O . ARG A 1 95 ? -19.913 -1.399 15.222 1.00 89.38 95 ARG A O 1
ATOM 750 N N . PHE A 1 96 ? -17.798 -1.234 15.989 1.00 87.88 96 PHE A N 1
ATOM 751 C CA . PHE A 1 96 ? -17.327 -0.267 15.003 1.00 87.88 96 PHE A CA 1
ATOM 752 C C . PHE A 1 96 ? -16.346 -0.877 13.991 1.00 87.88 96 PHE A C 1
ATOM 754 O O . PHE A 1 96 ? -16.146 -0.309 12.921 1.00 87.88 96 PHE A O 1
ATOM 761 N N . GLY A 1 97 ? -15.764 -2.045 14.292 1.00 82.75 97 GLY A N 1
ATOM 762 C CA . GLY A 1 97 ? -14.842 -2.737 13.389 1.00 82.75 97 GLY A CA 1
ATOM 763 C C . GLY A 1 97 ? -15.505 -3.355 12.161 1.00 82.75 97 GLY A C 1
ATOM 764 O O . GLY A 1 97 ? -16.690 -3.705 12.158 1.00 82.75 97 GLY A O 1
ATOM 765 N N . PHE A 1 98 ? -14.696 -3.558 11.124 1.00 83.19 98 PHE A N 1
ATOM 766 C CA . PHE A 1 98 ? -15.121 -4.176 9.874 1.00 83.19 98 PHE A CA 1
ATOM 767 C C . PHE A 1 98 ? -15.212 -5.700 10.026 1.00 83.19 98 PHE A C 1
ATOM 769 O O . PHE A 1 98 ? -14.340 -6.351 10.596 1.00 83.19 98 PHE A O 1
ATOM 776 N N . SER A 1 99 ? -16.281 -6.306 9.502 1.00 80.62 99 SER A N 1
ATOM 777 C CA . SER A 1 99 ? -16.456 -7.770 9.567 1.00 80.62 99 SER A CA 1
ATOM 778 C C . SER A 1 99 ? -15.592 -8.512 8.540 1.00 80.62 99 SER A C 1
ATOM 780 O O . SER A 1 99 ? -15.467 -9.738 8.592 1.00 80.62 99 SER A O 1
ATOM 782 N N . GLU A 1 100 ? -15.067 -7.760 7.580 1.00 82.44 100 GLU A N 1
ATOM 783 C CA . GLU A 1 100 ? -14.216 -8.151 6.461 1.00 82.44 100 GLU A CA 1
ATOM 784 C C . GLU A 1 100 ? -12.723 -8.023 6.786 1.00 82.44 100 GLU A C 1
ATOM 786 O O . GLU A 1 100 ? -11.902 -8.452 5.969 1.00 82.44 100 GLU A O 1
ATOM 791 N N . ALA A 1 101 ? -12.405 -7.453 7.955 1.00 80.44 101 ALA A N 1
ATOM 792 C CA . ALA A 1 101 ? -11.050 -7.269 8.439 1.00 80.44 101 ALA A CA 1
ATOM 793 C C . ALA A 1 101 ? -10.328 -8.602 8.668 1.00 80.44 101 ALA A C 1
ATOM 795 O O . ALA A 1 101 ? -10.953 -9.663 8.828 1.00 80.44 101 ALA A O 1
ATOM 796 N N . GLY A 1 102 ? -8.996 -8.537 8.719 1.00 69.88 102 GLY A N 1
ATOM 797 C CA . GLY A 1 102 ? -8.139 -9.679 9.038 1.00 69.88 102 GLY A CA 1
ATOM 798 C C . GLY A 1 102 ? -8.553 -10.406 10.330 1.00 69.88 102 GLY A C 1
ATOM 799 O O . GLY A 1 102 ? -9.128 -9.823 11.250 1.00 69.88 102 GLY A O 1
ATOM 800 N N . ALA A 1 103 ? -8.251 -11.708 10.418 1.00 66.38 103 ALA A N 1
ATOM 801 C CA . ALA A 1 103 ? -8.705 -12.567 11.522 1.00 66.38 103 ALA A CA 1
ATOM 802 C C . ALA A 1 103 ? -8.303 -12.051 12.920 1.00 66.38 103 ALA A C 1
ATOM 804 O O . ALA A 1 103 ? -9.080 -12.202 13.864 1.00 66.38 103 ALA A O 1
ATOM 805 N N . ASP A 1 104 ? -7.134 -11.411 13.024 1.00 67.50 104 ASP A N 1
ATOM 806 C CA . ASP A 1 104 ? -6.610 -10.860 14.281 1.00 67.50 104 ASP A CA 1
ATOM 807 C C . ASP A 1 104 ? -7.328 -9.563 14.709 1.00 67.50 104 ASP A C 1
ATOM 809 O O . ASP A 1 104 ? -7.434 -9.296 15.906 1.00 67.50 104 ASP A O 1
ATOM 813 N N . GLU A 1 105 ? -7.882 -8.799 13.758 1.00 68.69 105 GLU A N 1
ATOM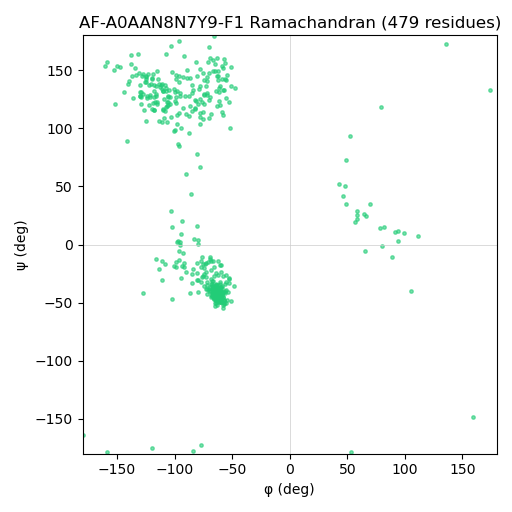 814 C CA . GLU A 1 105 ? -8.510 -7.488 14.003 1.00 68.69 105 GLU A CA 1
ATOM 815 C C . GLU A 1 105 ? -10.042 -7.566 14.093 1.00 68.69 105 GLU A C 1
ATOM 817 O O . GLU A 1 105 ? -10.703 -6.733 14.714 1.00 68.69 105 GLU A O 1
ATOM 822 N N . LYS A 1 106 ? -10.633 -8.647 13.570 1.00 62.66 106 LYS A N 1
ATOM 823 C CA . LYS A 1 106 ? -12.082 -8.896 13.593 1.00 62.66 106 LYS A CA 1
ATOM 824 C C . LYS A 1 106 ? -12.708 -8.805 14.994 1.00 62.66 106 LYS A C 1
ATOM 826 O O . LYS A 1 106 ? -13.888 -8.477 15.120 1.00 62.66 106 LYS A O 1
ATOM 831 N N . TYR A 1 107 ? -11.943 -9.124 16.039 1.00 62.31 107 TYR A N 1
ATOM 832 C CA . TYR A 1 107 ? -12.408 -9.112 17.431 1.00 62.31 107 TYR A CA 1
ATOM 833 C C . TYR A 1 107 ? -12.069 -7.825 18.193 1.00 62.31 107 TYR A C 1
ATOM 835 O O . TYR A 1 107 ? -12.508 -7.679 19.332 1.00 62.31 107 TYR A O 1
ATOM 843 N N . ARG A 1 108 ? -11.309 -6.904 17.590 1.00 72.06 108 ARG A N 1
ATOM 844 C CA . ARG A 1 108 ? -10.795 -5.697 18.254 1.00 72.06 108 ARG A CA 1
ATOM 845 C C . ARG A 1 108 ? -11.648 -4.447 18.034 1.00 72.06 108 ARG A C 1
ATOM 847 O O . ARG A 1 108 ? -11.533 -3.502 18.800 1.00 72.06 108 ARG A O 1
ATOM 854 N N . GLY A 1 109 ? -12.581 -4.465 17.083 1.00 78.38 109 GLY A N 1
ATOM 855 C CA . GLY A 1 109 ? -13.498 -3.347 16.829 1.00 78.38 109 GLY A CA 1
ATOM 856 C C . GLY A 1 109 ? -14.769 -3.318 17.688 1.00 78.38 109 GLY A C 1
ATOM 857 O O . GLY A 1 109 ? -15.861 -3.129 17.142 1.00 78.38 109 GLY A O 1
ATOM 858 N N . LEU A 1 110 ? -14.649 -3.571 18.996 1.00 86.12 110 LEU A N 1
ATOM 859 C CA . LEU A 1 110 ? -15.749 -3.521 19.966 1.00 86.12 110 LEU A CA 1
ATOM 860 C C . LEU A 1 110 ? -15.446 -2.475 21.042 1.00 86.12 110 LEU A C 1
ATOM 862 O O . LEU A 1 110 ? -14.525 -2.669 21.828 1.00 86.12 110 LEU A O 1
ATOM 866 N N . GLY A 1 111 ? -16.263 -1.428 21.125 1.00 88.12 111 GLY A N 1
ATOM 867 C CA . GLY A 1 111 ? -16.230 -0.447 22.212 1.00 88.12 111 GLY A CA 1
ATOM 868 C C . GLY A 1 111 ? -17.264 -0.785 23.279 1.00 88.12 111 GLY A C 1
ATOM 869 O O . GLY A 1 111 ? -18.374 -1.189 22.948 1.00 88.12 111 GLY A O 1
ATOM 870 N N . VAL A 1 112 ? -16.925 -0.636 24.556 1.00 89.06 112 VAL A N 1
ATOM 871 C CA . VAL A 1 112 ? -17.847 -0.829 25.684 1.00 89.06 112 VAL A CA 1
ATOM 872 C C . VAL A 1 112 ? -18.502 0.506 26.020 1.00 89.06 112 VAL A C 1
ATOM 874 O O . VAL A 1 112 ? -17.802 1.494 26.225 1.00 89.06 112 VAL A O 1
ATOM 877 N N . LEU A 1 113 ? -19.832 0.542 26.086 1.00 89.75 113 LEU A N 1
ATOM 878 C CA . LEU A 1 113 ? -20.584 1.723 26.500 1.00 89.75 113 LEU A CA 1
ATOM 879 C C . LEU A 1 113 ? -20.676 1.757 28.022 1.00 89.75 113 LEU A C 1
ATOM 881 O O . LEU A 1 113 ? -21.314 0.895 28.624 1.00 89.75 113 LEU A O 1
ATOM 885 N N . GLN A 1 114 ? -20.062 2.763 28.634 1.00 87.06 114 GLN A N 1
ATOM 886 C CA . GLN A 1 114 ? -20.105 2.994 30.071 1.00 87.06 114 GLN A CA 1
ATOM 887 C C . GLN A 1 114 ? -20.904 4.250 30.388 1.00 87.06 114 GLN A C 1
ATOM 889 O O . GLN A 1 114 ? -20.776 5.283 29.728 1.00 87.06 114 GLN A O 1
ATOM 894 N N . LYS A 1 115 ? -21.720 4.152 31.435 1.00 86.12 115 LYS A N 1
ATOM 895 C CA . LYS A 1 115 ? -22.443 5.289 31.993 1.00 86.12 115 LYS A CA 1
ATOM 896 C C . LYS A 1 115 ? -21.472 6.143 32.811 1.00 86.12 115 LYS A C 1
ATOM 898 O O . LYS A 1 115 ? -20.836 5.636 33.736 1.00 86.12 115 LYS A O 1
ATOM 903 N N . GLY A 1 116 ? -21.351 7.418 32.458 1.00 83.81 116 GLY A N 1
ATOM 904 C CA . GLY A 1 116 ? -20.617 8.415 33.231 1.00 83.81 116 GLY A CA 1
ATOM 905 C C . GLY A 1 116 ? -21.334 8.768 34.537 1.00 83.81 116 GLY A C 1
ATOM 906 O O . GLY A 1 116 ? -22.495 8.412 34.745 1.00 83.81 116 GLY A O 1
ATOM 907 N N . SER A 1 117 ? -20.662 9.511 35.422 1.00 80.50 117 SER A N 1
ATOM 908 C CA . SER A 1 117 ? -21.256 9.993 36.685 1.00 80.50 117 SER A CA 1
ATOM 909 C C . SER A 1 117 ? -22.511 10.845 36.476 1.00 80.50 117 SER A C 1
ATOM 911 O O . SER A 1 117 ? -23.399 10.872 37.329 1.00 80.50 117 SER A O 1
ATOM 913 N N . ASP A 1 118 ? -22.585 11.499 35.319 1.00 77.88 118 ASP A N 1
ATOM 914 C CA . ASP A 1 118 ? -23.595 12.503 34.998 1.00 77.88 118 ASP A CA 1
ATOM 915 C C . ASP A 1 118 ? -24.753 11.914 34.170 1.00 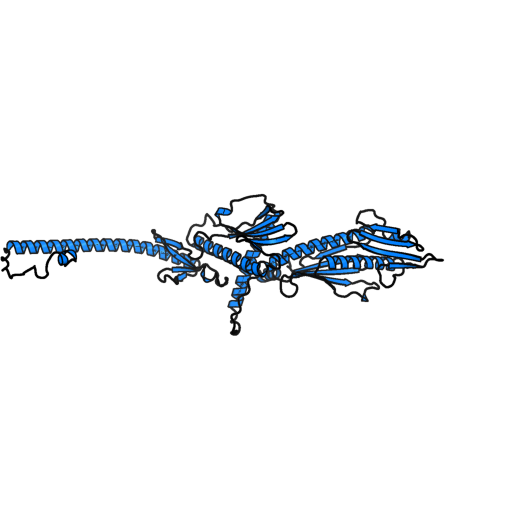77.88 118 ASP A C 1
ATOM 917 O O . ASP A 1 118 ? -25.666 12.637 33.794 1.00 77.88 118 ASP A O 1
ATOM 921 N N . GLY A 1 119 ? -24.736 10.602 33.892 1.00 73.81 119 GLY A N 1
ATOM 922 C CA . GLY A 1 119 ? -25.723 9.920 33.040 1.00 73.81 119 GLY A CA 1
ATOM 923 C C . GLY A 1 119 ? -25.369 9.894 31.549 1.00 73.81 119 GLY A C 1
ATOM 924 O O . GLY A 1 119 ? -25.974 9.132 30.802 1.00 73.81 119 GLY A O 1
ATOM 925 N N . THR A 1 120 ? -24.351 10.649 31.128 1.00 79.31 120 THR A N 1
ATOM 926 C CA . THR A 1 120 ? -23.831 10.656 29.751 1.00 79.31 120 THR A CA 1
ATOM 927 C C . THR A 1 120 ? -23.099 9.361 29.410 1.00 79.31 120 THR A C 1
ATOM 929 O O . THR A 1 120 ? -22.458 8.746 30.270 1.00 79.31 120 THR A O 1
ATOM 932 N N . ILE A 1 121 ? -23.155 8.932 28.147 1.00 84.31 121 ILE A N 1
ATOM 933 C CA . ILE A 1 121 ? -22.398 7.753 27.712 1.00 84.31 121 ILE A CA 1
ATOM 934 C C . ILE A 1 121 ? -20.962 8.122 27.353 1.00 84.31 121 ILE A C 1
ATOM 936 O O . ILE A 1 121 ? -20.694 9.021 26.560 1.00 84.31 121 ILE A O 1
ATOM 940 N N . THR A 1 122 ? -20.027 7.331 27.868 1.00 84.25 122 THR A N 1
ATOM 941 C CA . THR A 1 122 ? -18.644 7.288 27.392 1.00 84.25 122 THR A CA 1
ATOM 942 C C . THR A 1 122 ? -18.356 5.921 26.786 1.00 84.25 122 THR A C 1
ATOM 944 O O . THR A 1 122 ? -18.845 4.897 27.263 1.00 84.25 122 THR A O 1
ATOM 947 N N . MET A 1 123 ? -17.578 5.884 25.709 1.00 85.38 123 MET A N 1
ATOM 948 C CA . MET A 1 123 ? -17.147 4.624 25.115 1.00 85.38 123 MET A CA 1
ATOM 949 C C . MET A 1 123 ? -15.724 4.314 25.571 1.00 85.38 123 MET A C 1
ATOM 951 O O . MET A 1 123 ? -14.806 5.094 25.343 1.00 85.38 123 MET A O 1
ATOM 955 N N . GLN A 1 124 ? -15.514 3.151 26.174 1.00 81.25 124 GLN A N 1
ATOM 956 C CA . GLN A 1 124 ? -14.176 2.634 26.423 1.00 81.25 124 GLN A CA 1
ATOM 957 C C . GLN A 1 124 ? -13.790 1.678 25.295 1.00 81.25 124 GLN A C 1
ATOM 959 O O . GLN A 1 124 ? -14.526 0.737 25.004 1.00 81.25 124 GLN A O 1
ATOM 964 N N . ASP A 1 125 ? -12.632 1.894 24.672 1.00 74.62 125 ASP A N 1
ATOM 965 C CA . ASP A 1 125 ? -12.066 0.973 23.684 1.00 74.62 125 ASP A CA 1
ATOM 966 C C . ASP A 1 125 ? -11.077 0.009 24.376 1.00 74.62 125 ASP A C 1
ATOM 968 O O . ASP A 1 125 ? -9.939 0.397 24.666 1.00 74.62 125 ASP A O 1
ATOM 972 N N . PRO A 1 126 ? -11.485 -1.238 24.685 1.00 63.66 126 PRO A N 1
ATOM 973 C CA . PRO A 1 126 ? -10.605 -2.234 25.288 1.00 63.66 126 PRO A CA 1
ATOM 974 C C . PRO A 1 126 ? -9.540 -2.772 24.319 1.00 63.66 126 PRO A C 1
ATOM 976 O O . PRO A 1 126 ? -8.613 -3.441 24.774 1.00 63.66 126 PRO A O 1
ATOM 979 N N . GLY A 1 127 ? -9.685 -2.549 23.008 1.00 59.25 127 GLY A N 1
ATOM 980 C CA . GLY A 1 127 ? -8.796 -3.075 21.973 1.00 59.25 127 GLY A CA 1
ATOM 981 C C . GLY A 1 127 ? -7.588 -2.180 21.708 1.00 59.25 127 GLY A C 1
ATOM 982 O O . GLY A 1 127 ? -6.474 -2.687 21.591 1.00 59.25 127 GLY A O 1
ATOM 983 N N . HIS A 1 128 ? -7.796 -0.863 21.660 1.00 57.84 128 HIS A N 1
ATOM 984 C CA . HIS A 1 128 ? -6.752 0.089 21.258 1.00 57.84 128 HIS A CA 1
ATOM 985 C C . HIS A 1 128 ? -6.234 0.975 22.397 1.00 57.84 128 HIS A C 1
ATOM 987 O O . HIS A 1 128 ? -5.160 1.560 22.274 1.00 57.84 128 HIS A O 1
ATOM 993 N N . GLY A 1 129 ? -6.919 1.044 23.542 1.00 56.44 129 GLY A N 1
ATOM 994 C CA . GLY A 1 129 ? -6.529 1.951 24.625 1.00 56.44 129 GLY A CA 1
ATOM 995 C C . GLY A 1 129 ? -6.380 3.413 24.163 1.00 56.44 129 GLY A C 1
ATOM 996 O O . GLY A 1 129 ? -6.588 3.767 23.006 1.00 56.44 129 GLY A O 1
ATOM 997 N N . ALA A 1 130 ? -6.006 4.313 25.070 1.00 53.47 130 ALA A N 1
ATOM 998 C CA . ALA A 1 130 ? -5.693 5.694 24.683 1.00 53.47 130 ALA A CA 1
ATOM 999 C C . ALA A 1 130 ? -4.339 5.814 23.945 1.00 53.47 130 ALA A C 1
ATOM 1001 O O . ALA A 1 130 ? -4.083 6.824 23.301 1.00 53.47 130 ALA A O 1
ATOM 1002 N N . LEU A 1 131 ? -3.483 4.787 24.046 1.00 51.16 131 LEU A N 1
ATOM 1003 C CA . LEU A 1 131 ? -2.084 4.809 23.607 1.00 51.16 131 LEU A CA 1
ATOM 1004 C C . LEU A 1 131 ? -1.866 4.315 22.163 1.00 51.16 131 LEU A C 1
ATOM 1006 O O . LEU A 1 131 ? -0.855 4.683 21.579 1.00 51.16 131 LEU A O 1
ATOM 1010 N N . ASN A 1 132 ? -2.796 3.561 21.553 1.00 60.03 132 ASN A N 1
ATOM 1011 C CA . ASN A 1 132 ? -2.649 3.067 20.167 1.00 60.03 132 ASN A CA 1
ATOM 1012 C C . ASN A 1 132 ? -3.487 3.846 19.137 1.00 60.03 132 ASN A C 1
ATOM 1014 O O . ASN A 1 132 ? -3.876 3.292 18.109 1.00 60.03 132 ASN A O 1
ATOM 1018 N N . ARG A 1 133 ? -3.762 5.134 19.379 1.00 72.94 133 ARG A N 1
ATOM 1019 C CA . ARG A 1 133 ? -4.344 6.039 18.369 1.00 72.94 133 ARG A CA 1
ATOM 1020 C C . ARG A 1 133 ? -3.275 6.492 17.372 1.00 72.94 133 ARG A C 1
ATOM 1022 O O . ARG A 1 133 ? -2.866 7.652 17.365 1.00 72.94 133 ARG A O 1
ATOM 1029 N N . GLY A 1 134 ? -2.774 5.541 16.591 1.00 82.25 134 GLY A N 1
ATOM 1030 C CA . GLY A 1 134 ? -1.829 5.799 15.513 1.00 82.25 134 GLY A CA 1
ATOM 1031 C C . GLY A 1 134 ? -2.531 5.858 14.159 1.00 82.25 134 GLY A C 1
ATOM 1032 O O . GLY A 1 134 ? -3.485 5.118 13.931 1.00 82.25 134 GLY A O 1
ATOM 1033 N N . SER A 1 135 ? -2.044 6.707 13.261 1.00 88.69 135 SER A N 1
ATOM 1034 C CA . SER A 1 135 ? -2.404 6.689 11.841 1.00 88.69 135 SER A CA 1
ATOM 1035 C C . SER A 1 135 ? -1.188 6.347 10.988 1.00 88.69 135 SER A C 1
ATOM 1037 O O . SER A 1 135 ? -0.050 6.655 11.353 1.00 88.69 135 SER A O 1
ATOM 1039 N N . VAL A 1 136 ? -1.434 5.695 9.854 1.00 91.88 136 VAL A N 1
ATOM 1040 C CA . VAL A 1 136 ? -0.419 5.356 8.869 1.00 91.88 136 VAL A CA 1
ATOM 1041 C C . VAL A 1 136 ? 0.083 6.624 8.195 1.00 91.88 136 VAL A C 1
ATOM 1043 O O . VAL A 1 136 ? -0.669 7.410 7.616 1.00 91.88 136 VAL A O 1
ATOM 1046 N N . ARG A 1 137 ? 1.402 6.785 8.205 1.00 92.50 137 ARG A N 1
ATOM 1047 C CA . ARG A 1 137 ? 2.114 7.842 7.502 1.00 92.50 137 ARG A CA 1
ATOM 1048 C C . ARG A 1 137 ? 3.100 7.226 6.519 1.00 92.50 137 ARG A C 1
ATOM 1050 O O . ARG A 1 137 ? 3.795 6.260 6.814 1.00 92.50 137 ARG A O 1
ATOM 1057 N N . VAL A 1 138 ? 3.163 7.813 5.331 1.00 93.56 138 VAL A N 1
ATOM 1058 C CA . VAL A 1 138 ? 4.146 7.503 4.295 1.00 93.56 138 VAL A CA 1
ATOM 1059 C C . VAL A 1 138 ? 5.136 8.657 4.218 1.00 93.56 138 VAL A C 1
ATOM 1061 O O . VAL A 1 138 ? 4.744 9.821 4.161 1.00 93.56 138 VAL A O 1
ATOM 1064 N N . ARG A 1 139 ? 6.428 8.344 4.207 1.00 92.19 139 ARG A N 1
ATOM 1065 C CA . ARG A 1 139 ? 7.527 9.301 4.082 1.00 92.19 139 ARG A CA 1
ATOM 1066 C C . ARG A 1 139 ? 8.432 8.898 2.928 1.00 92.19 139 ARG A C 1
ATOM 1068 O O . ARG A 1 139 ? 8.725 7.719 2.742 1.00 92.19 139 ARG A O 1
ATOM 1075 N N . VAL A 1 140 ? 8.894 9.880 2.170 1.00 91.69 140 VAL A N 1
ATOM 1076 C CA . VAL A 1 140 ? 9.869 9.709 1.092 1.00 91.69 140 VAL A CA 1
ATOM 1077 C C . VAL A 1 140 ? 11.192 10.276 1.575 1.00 91.69 140 VAL A C 1
ATOM 1079 O O . VAL A 1 140 ? 11.276 11.444 1.956 1.00 91.69 140 VAL A O 1
ATOM 1082 N N . SER A 1 141 ? 12.231 9.450 1.571 1.00 91.00 141 SER A N 1
ATOM 1083 C CA . SER A 1 141 ? 13.588 9.853 1.912 1.00 91.00 141 SER A CA 1
ATOM 1084 C C . SER A 1 141 ? 14.485 9.817 0.683 1.00 91.00 141 SER A C 1
ATOM 1086 O O . SER A 1 141 ? 14.464 8.842 -0.064 1.00 91.00 141 SER A O 1
ATOM 1088 N N . ARG A 1 142 ? 15.286 10.866 0.483 1.00 90.12 142 ARG A N 1
ATOM 1089 C CA . ARG A 1 142 ? 16.323 10.940 -0.553 1.00 90.12 142 ARG A CA 1
ATOM 1090 C C . ARG A 1 142 ? 17.646 11.331 0.094 1.00 90.12 142 ARG A C 1
ATOM 1092 O O . ARG A 1 142 ? 17.685 12.274 0.878 1.00 90.12 142 ARG A O 1
ATOM 1099 N N . GLY A 1 143 ? 18.717 10.589 -0.182 1.00 84.69 143 GLY A N 1
ATOM 1100 C CA . GLY A 1 143 ? 20.040 10.852 0.402 1.00 84.69 143 GLY A CA 1
ATOM 1101 C C . GLY A 1 143 ? 20.060 10.814 1.937 1.00 84.69 143 GLY A C 1
ATOM 1102 O O . GLY A 1 143 ? 20.833 11.533 2.560 1.00 84.69 143 GLY A O 1
ATOM 1103 N N . GLY A 1 144 ? 19.171 10.028 2.556 1.00 83.62 144 GLY A N 1
ATOM 1104 C CA . GLY A 1 144 ? 19.041 9.923 4.014 1.00 83.62 144 GLY A CA 1
ATOM 1105 C C . GLY A 1 144 ? 18.251 11.050 4.693 1.00 83.62 144 GLY A C 1
ATOM 1106 O O . GLY A 1 144 ? 18.044 10.982 5.901 1.00 83.62 144 GLY A O 1
ATOM 1107 N N . GLN A 1 145 ? 17.767 12.051 3.951 1.00 88.31 145 GLN A N 1
ATOM 1108 C CA . GLN A 1 145 ? 16.883 13.103 4.468 1.00 88.31 145 GLN A CA 1
ATOM 1109 C C . GLN A 1 145 ? 15.435 12.841 4.061 1.00 88.31 145 GLN A C 1
ATOM 1111 O O . GLN A 1 145 ? 15.185 12.246 3.013 1.00 88.31 145 GLN A O 1
ATOM 1116 N N . ILE A 1 146 ? 14.474 13.244 4.892 1.00 89.12 146 ILE A N 1
ATOM 1117 C CA . ILE A 1 146 ? 13.046 13.147 4.570 1.00 89.12 146 ILE A CA 1
ATOM 1118 C C . ILE A 1 146 ? 12.699 14.342 3.680 1.00 89.12 146 ILE A C 1
ATOM 1120 O O . ILE A 1 146 ? 12.962 15.480 4.041 1.00 89.12 146 ILE A O 1
ATOM 1124 N N . THR A 1 147 ? 12.154 14.058 2.501 1.00 88.94 147 THR A N 1
ATOM 1125 C CA . THR A 1 147 ? 11.860 15.050 1.448 1.00 88.94 147 THR A CA 1
ATOM 1126 C C . THR A 1 147 ? 10.370 15.213 1.189 1.00 88.94 147 THR A C 1
ATOM 1128 O O . THR A 1 147 ? 9.955 16.242 0.660 1.00 88.94 147 THR A O 1
ATOM 1131 N N . GLY A 1 148 ? 9.560 14.222 1.572 1.00 87.88 148 GLY A N 1
ATOM 1132 C CA . GLY A 1 148 ? 8.110 14.315 1.485 1.00 87.88 148 GLY A CA 1
ATOM 1133 C C . GLY A 1 148 ? 7.397 13.453 2.518 1.00 87.88 148 GLY A C 1
ATOM 1134 O O . GLY A 1 148 ? 7.914 12.412 2.937 1.00 87.88 148 GLY A O 1
ATOM 1135 N N . THR A 1 149 ? 6.214 13.889 2.944 1.00 90.62 149 THR A N 1
ATOM 1136 C CA . THR A 1 149 ? 5.399 13.216 3.963 1.00 90.62 149 THR A CA 1
ATOM 1137 C C . THR A 1 149 ? 3.914 13.263 3.601 1.00 90.62 149 THR A C 1
ATOM 1139 O O . THR A 1 149 ? 3.399 14.285 3.155 1.00 90.62 149 THR A O 1
ATOM 1142 N N . SER A 1 150 ? 3.198 12.157 3.799 1.00 91.56 150 SER A N 1
ATOM 1143 C CA . SER A 1 150 ? 1.740 12.135 3.669 1.00 91.56 150 SER A CA 1
ATOM 1144 C C . SER A 1 150 ? 1.083 12.731 4.907 1.00 91.56 150 SER A C 1
ATOM 1146 O O . SER A 1 150 ? 1.579 12.541 6.020 1.00 91.56 150 SER A O 1
ATOM 1148 N N . LYS A 1 151 ? -0.097 13.325 4.744 1.00 88.12 151 LYS A N 1
ATOM 1149 C CA . LYS A 1 151 ? -0.918 13.787 5.866 1.00 88.12 151 LYS A CA 1
ATOM 1150 C C . LYS A 1 151 ? -1.592 12.580 6.536 1.00 88.12 151 LYS A C 1
ATOM 1152 O O . LYS A 1 151 ? -2.411 11.939 5.873 1.00 88.12 151 LYS A O 1
ATOM 1157 N N . PRO A 1 152 ? -1.251 12.242 7.795 1.00 84.12 152 PRO A N 1
ATOM 1158 C CA . PRO A 1 152 ? -1.937 11.178 8.519 1.00 84.12 152 PRO A CA 1
ATOM 1159 C C . PRO A 1 152 ? -3.372 11.598 8.866 1.00 84.12 152 PRO A C 1
ATOM 1161 O O . PRO A 1 152 ? -3.702 12.789 8.879 1.00 84.12 152 PRO A O 1
ATOM 1164 N N . PHE A 1 153 ? -4.221 10.617 9.164 1.00 83.19 153 PHE A N 1
ATOM 1165 C CA . PHE A 1 153 ? -5.529 10.863 9.760 1.00 83.19 153 PHE A CA 1
ATOM 1166 C C . PHE A 1 153 ? -5.358 11.551 11.121 1.00 83.19 153 PHE A C 1
ATOM 1168 O O . PHE A 1 153 ? -4.506 11.167 11.923 1.00 83.19 153 PHE A O 1
ATOM 1175 N N . ALA A 1 154 ? -6.185 12.563 11.377 1.00 78.94 154 ALA A N 1
ATOM 1176 C CA . ALA A 1 154 ? -6.216 13.298 12.632 1.00 78.94 154 ALA A CA 1
ATOM 1177 C C . ALA A 1 154 ? -7.663 13.452 13.109 1.00 78.94 154 ALA A C 1
ATOM 1179 O O . ALA A 1 154 ? -8.579 13.600 12.297 1.00 78.94 154 ALA A O 1
ATOM 1180 N N . ASP A 1 155 ? -7.845 13.433 14.431 1.00 77.00 155 ASP A N 1
ATOM 1181 C CA . ASP A 1 155 ? -9.149 13.631 15.064 1.00 77.00 155 ASP A CA 1
ATOM 1182 C C . ASP A 1 155 ? -9.708 15.025 14.723 1.00 77.00 155 ASP A C 1
ATOM 1184 O O . ASP A 1 155 ? -9.006 16.036 14.834 1.00 77.00 155 ASP A O 1
ATOM 1188 N N . ASP A 1 156 ? -10.991 15.093 14.358 1.00 76.00 156 ASP A N 1
ATOM 1189 C CA . ASP A 1 156 ? -11.692 16.370 14.229 1.00 76.00 156 ASP A CA 1
ATOM 1190 C C . ASP A 1 156 ? -11.909 16.975 15.623 1.00 76.00 156 ASP A C 1
ATOM 1192 O O . ASP A 1 156 ? -12.712 16.488 16.422 1.00 76.00 156 ASP A O 1
ATOM 1196 N N . THR A 1 157 ? -11.175 18.046 15.921 1.00 68.75 157 THR A N 1
ATOM 1197 C CA . THR A 1 157 ? -11.216 18.716 17.228 1.00 68.75 157 THR A CA 1
ATOM 1198 C C . THR A 1 157 ? -12.546 19.420 17.503 1.00 68.75 157 THR A C 1
ATOM 1200 O O . THR A 1 157 ? -12.808 19.769 18.654 1.00 68.75 157 THR A O 1
ATOM 1203 N N . GLN A 1 158 ? -13.398 19.617 16.488 1.00 68.31 158 GLN A N 1
ATOM 1204 C CA . GLN A 1 158 ? -14.704 20.265 16.647 1.00 68.31 158 GLN A CA 1
ATOM 1205 C C . GLN A 1 158 ? -15.858 19.281 16.874 1.00 68.31 158 GLN A C 1
ATOM 1207 O O . GLN A 1 158 ? -16.905 19.680 17.387 1.00 68.31 158 GLN A O 1
ATOM 1212 N N . ALA A 1 159 ? -15.680 18.002 16.539 1.00 70.88 159 ALA A N 1
ATOM 1213 C CA . ALA A 1 159 ? -16.716 16.986 16.673 1.00 70.88 159 ALA A CA 1
ATOM 1214 C C . ALA A 1 159 ? -16.703 16.363 18.081 1.00 70.88 159 ALA A C 1
ATOM 1216 O O . ALA A 1 159 ? -15.962 15.419 18.363 1.00 70.88 159 ALA A O 1
ATOM 1217 N N . SER A 1 160 ? -17.551 16.863 18.982 1.00 70.62 160 SER A N 1
ATOM 1218 C CA . SER A 1 160 ? -17.738 16.297 20.323 1.00 70.62 160 SER A CA 1
ATOM 1219 C C . SER A 1 160 ? -18.974 15.393 20.392 1.00 70.62 160 SER A C 1
ATOM 1221 O O . SER A 1 160 ? -19.997 15.660 19.767 1.00 70.62 160 SER A O 1
ATOM 1223 N N . GLY A 1 161 ? -18.873 14.300 21.152 1.00 80.94 161 GLY A N 1
ATOM 1224 C CA . GLY A 1 161 ? -19.971 13.358 21.364 1.00 80.94 161 GLY A CA 1
ATOM 1225 C C . GLY A 1 161 ? -19.547 11.896 21.252 1.00 80.94 161 GLY A C 1
ATOM 1226 O O . GLY A 1 161 ? -18.423 11.561 20.880 1.00 80.94 161 GLY A O 1
ATOM 1227 N N . ILE A 1 162 ? -20.471 10.998 21.584 1.00 84.69 162 ILE A N 1
ATOM 1228 C CA . ILE A 1 162 ? -20.231 9.556 21.484 1.00 84.69 162 ILE A CA 1
ATOM 1229 C C . ILE A 1 162 ? -20.091 9.089 20.033 1.00 84.69 162 ILE A C 1
ATOM 1231 O O . ILE A 1 162 ? -19.311 8.190 19.733 1.00 84.69 162 ILE A O 1
ATOM 1235 N N . THR A 1 163 ? -20.815 9.718 19.119 1.00 85.25 163 THR A N 1
ATOM 1236 C CA . THR A 1 163 ? -20.878 9.326 17.711 1.00 85.25 163 THR A CA 1
ATOM 1237 C C . THR A 1 163 ? -19.569 9.654 16.997 1.00 85.25 163 THR A C 1
ATOM 1239 O O . THR A 1 163 ? -19.018 8.792 16.310 1.00 85.25 163 THR A O 1
ATOM 1242 N N . SER A 1 164 ? -18.987 10.831 17.261 1.00 85.44 164 SER A N 1
ATOM 1243 C CA . SER A 1 164 ? -17.634 11.177 16.807 1.00 85.44 164 SER A CA 1
ATOM 1244 C C . SER A 1 164 ? -16.576 10.272 17.438 1.00 85.44 164 SER A C 1
ATOM 1246 O O . SER A 1 164 ? -15.665 9.820 16.750 1.00 85.44 164 SER A O 1
ATOM 1248 N N . MET A 1 165 ? -16.732 9.899 18.713 1.00 85.25 165 MET A N 1
ATOM 1249 C CA . MET A 1 165 ? -15.833 8.947 19.368 1.00 85.25 165 MET A CA 1
ATOM 1250 C C . MET A 1 165 ? -15.870 7.559 18.706 1.00 85.25 165 MET A C 1
ATOM 1252 O O . MET A 1 165 ? -14.816 6.969 18.472 1.00 85.25 165 MET A O 1
ATOM 1256 N N . ILE A 1 166 ? -17.059 7.054 18.360 1.00 87.94 166 ILE A N 1
ATOM 1257 C CA . ILE A 1 166 ? -17.229 5.785 17.635 1.00 87.94 166 ILE A CA 1
ATOM 1258 C C . ILE A 1 166 ? -16.602 5.876 16.235 1.00 87.94 166 ILE A C 1
ATOM 1260 O O . ILE A 1 166 ? -15.906 4.950 15.814 1.00 87.94 166 ILE A O 1
ATOM 1264 N N . GLN A 1 167 ? -16.814 6.985 15.519 1.00 87.69 167 GLN A N 1
ATOM 1265 C CA . GLN A 1 167 ? -16.227 7.212 14.194 1.00 87.69 167 GLN A CA 1
ATOM 1266 C C . GLN A 1 167 ? -14.696 7.273 14.245 1.00 87.69 167 GLN A C 1
ATOM 1268 O O . GLN A 1 167 ? -14.037 6.593 13.460 1.00 87.69 167 GLN A O 1
ATOM 1273 N N . ASN A 1 168 ? -14.120 8.007 15.196 1.00 87.06 168 ASN A N 1
ATOM 1274 C CA . ASN A 1 168 ? -12.669 8.094 15.350 1.00 87.06 168 ASN A CA 1
ATOM 1275 C C . ASN A 1 168 ? -12.076 6.733 15.733 1.00 87.06 168 ASN A C 1
ATOM 1277 O O . ASN A 1 168 ? -11.108 6.300 15.117 1.00 87.06 168 ASN A O 1
ATOM 1281 N N . SER A 1 169 ? -12.691 5.997 16.667 1.00 86.00 169 SER A N 1
ATOM 1282 C CA . SER A 1 169 ? -12.271 4.623 16.989 1.00 86.00 169 SER A CA 1
ATOM 1283 C C . SER A 1 169 ? -12.341 3.686 15.783 1.00 86.00 169 SER A C 1
ATOM 1285 O O . SER A 1 169 ? -11.450 2.860 15.593 1.00 86.00 169 SER A O 1
ATOM 1287 N N . ARG A 1 170 ? -13.357 3.833 14.924 1.00 87.50 170 ARG A N 1
ATOM 1288 C CA . ARG A 1 170 ? -13.435 3.094 13.659 1.00 87.50 170 ARG A CA 1
ATOM 1289 C C . ARG A 1 170 ? -12.280 3.426 12.724 1.00 87.50 170 ARG A C 1
ATOM 1291 O O . ARG A 1 170 ? -11.707 2.505 12.147 1.00 87.50 170 ARG A O 1
ATOM 1298 N N . ASN A 1 171 ? -11.956 4.706 12.573 1.00 88.81 171 ASN A N 1
ATOM 1299 C CA . ASN A 1 171 ? -10.865 5.145 11.710 1.00 88.81 171 ASN A CA 1
ATOM 1300 C C . ASN A 1 171 ? -9.519 4.649 12.251 1.00 88.81 171 ASN A C 1
ATOM 1302 O O . ASN A 1 171 ? -8.759 4.055 11.501 1.00 88.81 171 ASN A O 1
ATOM 1306 N N . TYR A 1 172 ? -9.259 4.745 13.556 1.00 87.62 172 TYR A N 1
ATOM 1307 C CA . TYR A 1 172 ? -8.032 4.199 14.148 1.00 87.62 172 TYR A CA 1
ATOM 1308 C C . TYR A 1 172 ? -7.906 2.682 14.005 1.00 87.62 172 TYR A C 1
ATOM 1310 O O . TYR A 1 172 ? -6.820 2.187 13.713 1.00 87.62 172 TYR A O 1
ATO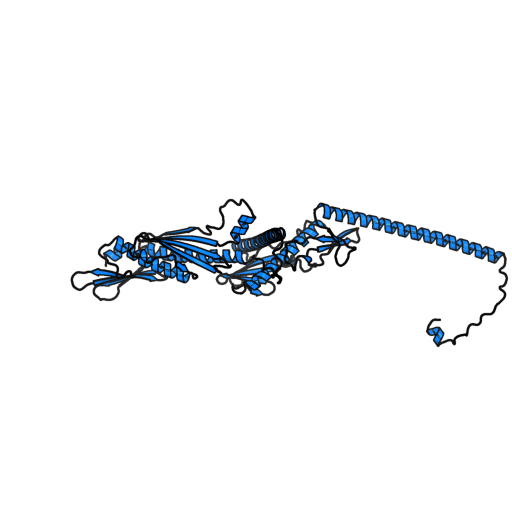M 1318 N N . ALA A 1 173 ? -9.001 1.933 14.151 1.00 86.88 173 ALA A N 1
ATOM 1319 C CA . ALA A 1 173 ? -8.977 0.496 13.888 1.00 86.88 173 ALA A CA 1
ATOM 1320 C C . ALA A 1 173 ? -8.682 0.187 12.409 1.00 86.88 173 ALA A C 1
ATOM 1322 O O . ALA A 1 173 ? -7.982 -0.779 12.115 1.00 86.88 173 ALA A O 1
ATOM 1323 N N . TYR A 1 174 ? -9.173 1.019 11.484 1.00 89.56 174 TYR A N 1
ATOM 1324 C CA . TYR A 1 174 ? -8.851 0.914 10.060 1.00 89.56 174 TYR A CA 1
ATOM 1325 C C . TYR A 1 174 ? -7.364 1.179 9.781 1.00 89.56 174 TYR A C 1
ATOM 1327 O O . TYR A 1 174 ? -6.727 0.397 9.080 1.00 89.56 174 TYR A O 1
ATOM 1335 N N . GLU A 1 175 ? -6.795 2.234 10.367 1.00 90.19 175 GLU A N 1
ATOM 1336 C CA . GLU A 1 175 ? -5.368 2.564 10.256 1.00 90.19 175 GLU A CA 1
ATOM 1337 C C . GLU A 1 175 ? -4.478 1.455 10.831 1.00 90.19 175 GLU A C 1
ATOM 1339 O O . GLU A 1 175 ? -3.480 1.055 10.229 1.00 90.19 175 GLU A O 1
ATOM 1344 N N . HIS A 1 176 ? -4.857 0.917 11.992 1.00 88.12 176 HIS A N 1
ATOM 1345 C CA . HIS A 1 176 ? -4.129 -0.176 12.622 1.00 88.12 176 HIS A CA 1
ATOM 1346 C C . HIS A 1 176 ? -4.162 -1.444 11.761 1.00 88.12 176 HIS A C 1
ATOM 1348 O O . HIS A 1 176 ? -3.120 -2.064 11.535 1.00 88.12 176 HIS A O 1
ATOM 1354 N N . GLU A 1 177 ? -5.336 -1.801 11.226 1.00 89.25 177 GLU A N 1
ATOM 1355 C CA . GLU A 1 177 ? -5.476 -2.909 10.281 1.00 89.25 177 GLU A CA 1
ATOM 1356 C C . GLU A 1 177 ? -4.582 -2.702 9.055 1.00 89.25 177 GLU A C 1
ATOM 1358 O O . GLU A 1 177 ? -3.844 -3.612 8.667 1.00 89.25 177 GLU A O 1
ATOM 1363 N N . LEU A 1 178 ? -4.615 -1.498 8.475 1.00 92.00 178 LEU A N 1
ATOM 1364 C CA . LEU A 1 178 ? -3.821 -1.141 7.308 1.00 92.00 178 LEU A CA 1
ATOM 1365 C C . LEU A 1 178 ? -2.336 -1.395 7.557 1.00 92.00 178 LEU A C 1
ATOM 1367 O O . LEU A 1 178 ? -1.688 -2.085 6.767 1.00 92.00 178 LEU A O 1
ATOM 1371 N N . PHE A 1 179 ? -1.803 -0.905 8.675 1.00 91.50 179 PHE A N 1
ATOM 1372 C CA . PHE A 1 179 ? -0.402 -1.109 9.020 1.00 91.50 179 PHE A CA 1
ATOM 1373 C C . PHE A 1 179 ? -0.050 -2.584 9.248 1.00 91.50 179 PHE A C 1
ATOM 1375 O O . PHE A 1 179 ? 0.982 -3.061 8.766 1.00 91.50 179 PHE A O 1
ATOM 1382 N N . LEU A 1 180 ? -0.906 -3.337 9.945 1.00 88.94 180 LEU A N 1
ATOM 1383 C CA . LEU A 1 180 ? -0.680 -4.763 10.188 1.00 88.94 180 LEU A CA 1
ATOM 1384 C C . LEU A 1 180 ? -0.654 -5.571 8.887 1.00 88.94 180 LEU A C 1
ATOM 1386 O O . LEU A 1 180 ? 0.199 -6.449 8.732 1.00 88.94 180 LEU A O 1
ATOM 1390 N N . GLU A 1 181 ? -1.557 -5.282 7.951 1.00 90.50 181 GLU A N 1
ATOM 1391 C CA . GLU A 1 181 ? -1.610 -5.953 6.650 1.00 90.50 181 GLU A CA 1
ATOM 1392 C C . GLU A 1 181 ? -0.423 -5.565 5.760 1.00 90.50 181 GLU A C 1
ATOM 1394 O O . GLU A 1 181 ? 0.207 -6.446 5.172 1.00 90.50 181 GLU A O 1
ATOM 1399 N N . ILE A 1 182 ? -0.020 -4.290 5.759 1.00 92.94 182 ILE A N 1
ATOM 1400 C CA . ILE A 1 182 ? 1.217 -3.826 5.109 1.00 92.94 182 ILE A CA 1
ATOM 1401 C C . ILE A 1 182 ? 2.430 -4.577 5.673 1.00 92.94 182 ILE A C 1
ATOM 1403 O O . ILE A 1 182 ? 3.243 -5.111 4.918 1.00 92.94 182 ILE A O 1
ATOM 1407 N N . ALA A 1 183 ? 2.545 -4.681 6.999 1.00 91.75 183 ALA A N 1
ATOM 1408 C CA . ALA A 1 183 ? 3.640 -5.395 7.646 1.00 91.75 183 ALA A CA 1
ATOM 1409 C C . ALA A 1 183 ? 3.617 -6.903 7.335 1.00 91.75 183 ALA A C 1
ATOM 1411 O O . ALA A 1 183 ? 4.674 -7.513 7.153 1.00 91.75 183 ALA A O 1
ATOM 1412 N N . ARG A 1 184 ? 2.431 -7.524 7.249 1.00 89.81 184 ARG A N 1
ATOM 1413 C CA . ARG A 1 184 ? 2.274 -8.931 6.842 1.00 89.81 184 ARG A CA 1
ATOM 1414 C C . ARG A 1 184 ? 2.723 -9.159 5.407 1.00 89.81 184 ARG A C 1
ATOM 1416 O O . ARG A 1 184 ? 3.486 -10.095 5.167 1.00 89.81 184 ARG A O 1
ATOM 1423 N N . GLU A 1 185 ? 2.295 -8.316 4.476 1.00 91.44 185 GLU A N 1
ATOM 1424 C CA . GLU A 1 185 ? 2.691 -8.425 3.076 1.00 91.44 185 GLU A CA 1
ATOM 1425 C C . GLU A 1 185 ? 4.188 -8.158 2.896 1.00 91.44 185 GLU A C 1
ATOM 1427 O O . GLU A 1 185 ? 4.863 -8.939 2.224 1.00 91.44 185 GLU A O 1
ATOM 1432 N N . ALA A 1 186 ? 4.739 -7.138 3.560 1.00 92.00 186 ALA A N 1
ATOM 1433 C CA . ALA A 1 186 ? 6.159 -6.791 3.501 1.00 92.00 186 ALA A CA 1
ATOM 1434 C C . ALA A 1 186 ? 7.069 -7.970 3.878 1.00 92.00 186 ALA A C 1
ATOM 1436 O O . ALA A 1 186 ? 8.071 -8.209 3.205 1.00 92.00 186 ALA A O 1
ATOM 1437 N N . ARG A 1 187 ? 6.690 -8.779 4.882 1.00 89.94 187 ARG A N 1
ATOM 1438 C CA . ARG A 1 187 ? 7.430 -10.010 5.231 1.00 89.94 187 ARG A CA 1
ATOM 1439 C C . ARG A 1 187 ? 7.484 -11.011 4.077 1.00 89.94 187 ARG A C 1
ATOM 1441 O O . ARG A 1 187 ? 8.485 -11.701 3.919 1.00 89.94 187 ARG A O 1
ATOM 1448 N N . THR A 1 188 ? 6.434 -11.087 3.258 1.00 88.44 188 THR A N 1
ATOM 1449 C CA . THR A 1 188 ? 6.425 -11.954 2.066 1.00 88.44 188 THR A CA 1
ATOM 1450 C C . THR A 1 188 ? 7.213 -11.379 0.893 1.00 88.44 188 THR A C 1
ATOM 1452 O O . THR A 1 188 ? 7.588 -12.129 -0.003 1.00 88.44 188 THR A O 1
ATOM 1455 N N . LEU A 1 189 ? 7.471 -10.069 0.903 1.00 88.56 189 LEU A N 1
ATOM 1456 C CA . LEU A 1 189 ? 8.176 -9.333 -0.146 1.00 88.56 189 LEU A CA 1
ATOM 1457 C C . LEU A 1 189 ? 9.634 -9.016 0.209 1.00 88.56 189 LEU A C 1
ATOM 1459 O O . LEU A 1 189 ? 10.259 -8.188 -0.453 1.00 88.56 189 LEU A O 1
ATOM 1463 N N . ALA A 1 190 ? 10.203 -9.669 1.224 1.00 86.56 190 ALA A N 1
ATOM 1464 C CA . ALA A 1 190 ? 11.589 -9.442 1.639 1.00 86.56 190 ALA A CA 1
ATOM 1465 C C . ALA A 1 190 ? 12.595 -9.629 0.481 1.00 86.56 190 ALA A C 1
ATOM 1467 O O . ALA A 1 190 ? 13.588 -8.912 0.383 1.00 86.56 190 ALA A O 1
ATOM 1468 N N . ASN A 1 191 ? 12.297 -10.533 -0.458 1.00 84.81 191 ASN A N 1
ATOM 1469 C CA . ASN A 1 191 ? 13.079 -10.753 -1.679 1.00 84.81 191 ASN A CA 1
ATOM 1470 C C . ASN A 1 191 ? 13.074 -9.563 -2.658 1.00 84.81 191 ASN A C 1
ATOM 1472 O O . ASN A 1 191 ? 13.944 -9.481 -3.518 1.00 84.81 191 ASN A O 1
ATOM 1476 N N . LEU A 1 192 ? 12.105 -8.653 -2.549 1.00 83.31 192 LEU A N 1
ATOM 1477 C CA . LEU A 1 192 ? 12.004 -7.443 -3.364 1.00 83.31 192 LEU A CA 1
ATOM 1478 C C . LEU A 1 192 ? 12.631 -6.214 -2.690 1.00 83.31 192 LEU A C 1
ATOM 1480 O O . LEU A 1 192 ? 12.472 -5.112 -3.212 1.00 83.31 192 LEU A O 1
ATOM 1484 N N . GLY A 1 193 ? 13.337 -6.393 -1.569 1.00 84.19 193 GLY A N 1
ATOM 1485 C CA . GLY A 1 193 ? 14.001 -5.307 -0.844 1.00 84.19 193 GLY A CA 1
ATOM 1486 C C . GLY A 1 193 ? 13.145 -4.658 0.244 1.00 84.19 193 GLY A C 1
ATOM 1487 O O . GLY A 1 193 ? 13.541 -3.630 0.783 1.00 84.19 193 GLY A O 1
ATOM 1488 N N . PHE A 1 194 ? 11.997 -5.250 0.595 1.00 90.06 194 PHE A N 1
ATOM 1489 C CA . PHE A 1 194 ? 11.201 -4.800 1.735 1.00 90.06 194 PHE A CA 1
ATOM 1490 C C . PHE A 1 194 ? 11.886 -5.154 3.048 1.00 90.06 194 PHE A C 1
ATOM 1492 O O . PHE A 1 194 ? 12.265 -6.305 3.274 1.00 90.06 194 PHE A O 1
ATOM 1499 N N . ARG A 1 195 ? 11.997 -4.172 3.940 1.00 89.94 195 ARG A N 1
ATOM 1500 C CA . ARG A 1 195 ? 12.528 -4.354 5.291 1.00 89.94 195 ARG A CA 1
ATOM 1501 C C . ARG A 1 195 ? 11.514 -3.850 6.305 1.00 89.94 195 ARG A C 1
ATOM 1503 O O . ARG A 1 195 ? 10.802 -2.884 6.061 1.00 89.94 195 ARG A O 1
ATOM 1510 N N . ASN A 1 196 ? 11.442 -4.531 7.439 1.00 87.31 196 ASN A N 1
ATOM 1511 C CA . ASN A 1 196 ? 10.689 -4.072 8.597 1.00 87.31 196 ASN A CA 1
ATOM 1512 C C . ASN A 1 196 ? 11.728 -3.666 9.650 1.00 87.31 196 ASN A C 1
ATOM 1514 O O . ASN A 1 196 ? 12.470 -4.526 10.125 1.00 87.31 196 ASN A O 1
ATOM 1518 N N . VAL A 1 197 ? 11.866 -2.366 9.896 1.00 83.81 197 VAL A N 1
ATOM 1519 C CA . VAL A 1 197 ? 12.875 -1.769 10.783 1.00 83.81 197 VAL A CA 1
ATOM 1520 C C . VAL A 1 197 ? 12.146 -0.818 11.722 1.00 83.81 197 VAL A C 1
ATOM 1522 O O . VAL A 1 197 ? 11.405 0.026 11.237 1.00 83.81 197 VAL A O 1
ATOM 1525 N N . ASP A 1 198 ? 12.346 -0.964 13.034 1.00 73.88 198 ASP A N 1
ATOM 1526 C CA . ASP A 1 198 ? 11.833 -0.049 14.068 1.00 73.88 198 ASP A CA 1
ATOM 1527 C C . ASP A 1 198 ? 10.340 0.304 13.924 1.00 73.88 198 ASP A C 1
ATOM 1529 O O . ASP A 1 198 ? 9.966 1.471 13.898 1.00 73.88 198 ASP A O 1
ATOM 1533 N N . GLU A 1 199 ? 9.480 -0.713 13.779 1.00 82.56 199 GLU A N 1
ATOM 1534 C CA . GLU A 1 199 ? 8.028 -0.534 13.574 1.00 82.56 199 GLU A CA 1
ATOM 1535 C C . GLU A 1 199 ? 7.665 0.295 12.326 1.00 82.56 199 GLU A C 1
ATOM 1537 O O . GLU A 1 199 ? 6.576 0.857 12.224 1.00 82.56 199 GLU A O 1
ATOM 1542 N N . ALA A 1 200 ? 8.550 0.313 11.328 1.00 90.38 200 ALA A N 1
ATOM 1543 C CA . ALA A 1 200 ? 8.308 0.889 10.016 1.00 90.38 200 ALA A CA 1
ATOM 1544 C C . ALA A 1 200 ? 8.616 -0.118 8.900 1.00 90.38 200 ALA A C 1
ATOM 1546 O O . ALA A 1 200 ? 9.522 -0.951 8.989 1.00 90.38 200 ALA A O 1
ATOM 1547 N N . VAL A 1 201 ? 7.861 -0.035 7.808 1.00 93.25 201 VAL A N 1
ATOM 1548 C CA . VAL A 1 201 ? 8.122 -0.787 6.579 1.00 93.25 201 VAL A CA 1
ATOM 1549 C C . VAL A 1 201 ? 8.852 0.118 5.602 1.00 93.25 201 VAL A C 1
ATOM 1551 O O . VAL A 1 201 ? 8.344 1.172 5.231 1.00 93.25 201 VAL A O 1
ATOM 1554 N N . THR A 1 202 ? 10.038 -0.298 5.168 1.00 92.50 202 THR A N 1
ATOM 1555 C CA . THR A 1 202 ? 10.870 0.459 4.235 1.00 92.50 202 THR A CA 1
ATOM 1556 C C . THR A 1 202 ? 11.124 -0.322 2.955 1.00 92.50 202 THR A C 1
ATOM 1558 O O . THR A 1 202 ? 11.275 -1.548 2.973 1.00 92.50 202 THR A O 1
ATOM 1561 N N . PHE A 1 203 ? 11.148 0.383 1.826 1.00 91.62 203 PHE A N 1
ATOM 1562 C CA . PHE A 1 203 ? 11.561 -0.178 0.542 1.00 91.62 203 PHE A CA 1
ATOM 1563 C C . PHE A 1 203 ? 12.243 0.871 -0.336 1.00 91.62 203 PHE A C 1
ATOM 1565 O O . PHE A 1 203 ? 11.975 2.068 -0.236 1.00 91.62 203 PHE A O 1
ATOM 1572 N N . GLU A 1 204 ? 13.126 0.399 -1.209 1.00 88.75 204 GLU A N 1
ATOM 1573 C CA . GLU A 1 204 ? 13.924 1.232 -2.108 1.00 88.75 204 GLU A CA 1
ATOM 1574 C C . GLU A 1 204 ? 13.131 1.546 -3.389 1.00 88.75 204 GLU A C 1
ATOM 1576 O O . GLU A 1 204 ? 12.569 0.651 -4.030 1.00 88.75 204 GLU A O 1
ATOM 1581 N N . LEU A 1 205 ? 13.075 2.827 -3.765 1.00 81.50 205 LEU A N 1
ATOM 1582 C CA . LEU A 1 205 ? 12.459 3.312 -5.005 1.00 81.50 205 LEU A CA 1
ATOM 1583 C C . LEU A 1 205 ? 13.489 3.466 -6.137 1.00 81.50 205 LEU A C 1
ATOM 1585 O O . LEU A 1 205 ? 13.143 3.334 -7.309 1.00 81.50 205 LEU A O 1
ATOM 1589 N N . GLY A 1 206 ? 14.748 3.746 -5.798 1.00 78.56 206 GLY A N 1
ATOM 1590 C CA . GLY A 1 206 ? 15.839 3.954 -6.748 1.00 78.56 206 GLY A CA 1
ATOM 1591 C C . GLY A 1 206 ? 17.154 4.253 -6.031 1.00 78.56 206 GLY A C 1
ATOM 1592 O O . GLY A 1 206 ? 17.264 4.035 -4.827 1.00 78.56 206 GLY A O 1
ATOM 1593 N N . VAL A 1 207 ? 18.140 4.782 -6.761 1.00 75.44 207 VAL A N 1
ATOM 1594 C CA . VAL A 1 207 ? 19.434 5.171 -6.175 1.00 75.44 207 VAL A CA 1
ATOM 1595 C C . VAL A 1 207 ? 19.195 6.252 -5.114 1.00 75.44 207 VAL A C 1
ATOM 1597 O O . VAL A 1 207 ? 18.596 7.291 -5.397 1.00 75.44 207 VAL A O 1
ATOM 1600 N N . ASP A 1 208 ? 19.592 5.955 -3.877 1.00 83.12 208 ASP A N 1
ATOM 1601 C CA . ASP A 1 208 ? 19.474 6.809 -2.690 1.00 83.12 208 ASP A CA 1
ATOM 1602 C C . ASP A 1 208 ? 18.056 7.297 -2.344 1.00 83.12 208 ASP A C 1
ATOM 1604 O O . ASP A 1 208 ? 17.912 8.275 -1.612 1.00 83.12 208 ASP A O 1
ATOM 1608 N N . SER A 1 209 ? 16.999 6.647 -2.847 1.00 88.56 209 SER A N 1
ATOM 1609 C CA . SER A 1 209 ? 15.605 7.040 -2.589 1.00 88.56 209 SER A CA 1
ATOM 1610 C C . SER A 1 209 ? 14.809 5.901 -1.959 1.00 88.56 209 SER A C 1
ATOM 1612 O O . SER A 1 209 ? 14.628 4.857 -2.584 1.00 88.56 209 SER A O 1
ATOM 1614 N N . ASN A 1 210 ? 14.272 6.128 -0.760 1.00 91.81 210 ASN A N 1
ATOM 1615 C CA . ASN A 1 210 ? 13.556 5.139 0.043 1.00 91.81 210 ASN A CA 1
ATOM 1616 C C . ASN A 1 210 ? 12.162 5.636 0.417 1.00 91.81 210 ASN A C 1
ATOM 1618 O O . ASN A 1 210 ? 11.966 6.815 0.703 1.00 91.81 210 ASN A O 1
ATOM 1622 N N . VAL A 1 211 ? 11.201 4.723 0.476 1.00 92.94 211 VAL A N 1
ATOM 1623 C CA . VAL A 1 211 ? 9.874 4.978 1.040 1.00 92.94 211 VAL A CA 1
ATOM 1624 C C . VAL A 1 211 ? 9.802 4.308 2.405 1.00 92.94 211 VAL A C 1
ATOM 1626 O O . VAL A 1 211 ? 10.203 3.155 2.551 1.00 92.94 211 VAL A O 1
ATOM 1629 N N . ILE A 1 212 ? 9.307 5.039 3.400 1.00 93.38 212 ILE A N 1
ATOM 1630 C CA . ILE A 1 212 ? 9.160 4.610 4.791 1.00 93.38 212 ILE A CA 1
ATOM 1631 C C . ILE A 1 212 ? 7.679 4.714 5.152 1.00 93.38 212 ILE A C 1
ATOM 1633 O O . ILE A 1 212 ? 7.075 5.765 4.962 1.00 93.38 212 ILE A O 1
ATOM 1637 N N . ILE A 1 213 ? 7.095 3.635 5.660 1.00 94.50 213 ILE A N 1
ATOM 1638 C CA . ILE A 1 213 ? 5.699 3.572 6.097 1.00 94.50 213 ILE A CA 1
ATOM 1639 C C . ILE A 1 213 ? 5.694 3.268 7.591 1.00 94.50 213 ILE A C 1
ATOM 1641 O O . ILE A 1 213 ? 6.144 2.195 7.991 1.00 94.50 213 ILE A O 1
ATOM 1645 N N . ASP A 1 214 ? 5.204 4.197 8.405 1.00 92.00 214 ASP A N 1
ATOM 1646 C CA . ASP A 1 214 ? 5.183 4.102 9.866 1.00 92.00 214 ASP A CA 1
ATOM 1647 C C . ASP A 1 214 ? 3.813 4.454 10.458 1.00 92.00 214 ASP A C 1
ATOM 1649 O O . ASP A 1 214 ? 2.963 5.041 9.790 1.00 92.00 214 ASP A O 1
ATOM 1653 N N . MET A 1 215 ? 3.593 4.080 11.720 1.00 89.06 215 MET A N 1
ATOM 1654 C CA . MET A 1 215 ? 2.443 4.538 12.505 1.00 89.06 215 MET A CA 1
ATOM 1655 C C . MET A 1 215 ? 2.852 5.748 13.340 1.00 89.06 215 MET A C 1
ATOM 1657 O O . MET A 1 215 ? 3.861 5.705 14.039 1.00 89.06 215 MET A O 1
ATOM 1661 N N . THR A 1 216 ? 2.072 6.826 13.293 1.00 86.62 216 THR A N 1
ATOM 1662 C CA . THR A 1 216 ? 2.345 8.057 14.049 1.00 86.62 216 THR A CA 1
ATOM 1663 C C . THR A 1 216 ? 1.150 8.432 14.915 1.00 86.62 216 THR A C 1
ATOM 1665 O O . THR A 1 216 ? 0.005 8.287 14.489 1.00 86.62 216 THR A O 1
ATOM 1668 N N . SER A 1 217 ? 1.404 8.888 16.143 1.00 81.19 217 SER A N 1
ATOM 1669 C CA . SER A 1 217 ? 0.354 9.403 17.021 1.00 81.19 217 SER A CA 1
ATOM 1670 C C . SER A 1 217 ? 0.022 10.857 16.671 1.00 81.19 217 SER A C 1
ATOM 1672 O O . SER A 1 217 ? 0.875 11.582 16.155 1.00 81.19 217 SER A O 1
ATOM 1674 N N . ASN A 1 218 ? -1.184 11.324 17.016 1.00 66.56 218 ASN A N 1
ATOM 1675 C CA . ASN A 1 218 ? -1.577 12.724 16.786 1.00 66.56 218 ASN A CA 1
ATOM 1676 C C . ASN A 1 218 ? -0.607 13.740 17.430 1.00 66.56 218 ASN A C 1
ATOM 1678 O O . ASN A 1 218 ? -0.502 14.868 16.953 1.00 66.56 218 ASN A O 1
ATOM 1682 N N . ALA A 1 219 ? 0.096 13.358 18.504 1.00 59.84 219 ALA A N 1
ATOM 1683 C CA . ALA A 1 219 ? 1.054 14.221 19.196 1.00 59.84 219 ALA A CA 1
ATOM 1684 C C . ALA A 1 219 ? 2.371 14.407 18.416 1.00 59.84 219 ALA A C 1
ATOM 1686 O O . ALA A 1 219 ? 3.019 15.443 18.553 1.00 59.84 219 ALA A O 1
ATOM 1687 N N . ASP A 1 220 ? 2.733 13.447 17.559 1.00 61.25 220 ASP A N 1
ATOM 1688 C CA . ASP A 1 220 ? 4.016 13.416 16.842 1.00 61.25 220 ASP A CA 1
ATOM 1689 C C . ASP A 1 220 ? 3.935 14.029 15.431 1.00 61.25 220 ASP A C 1
ATOM 1691 O O . ASP A 1 220 ? 4.922 14.054 14.693 1.00 61.25 220 ASP A O 1
ATOM 1695 N N . ILE A 1 221 ? 2.765 14.553 15.042 1.00 61.12 221 ILE A N 1
ATOM 1696 C CA . ILE A 1 221 ? 2.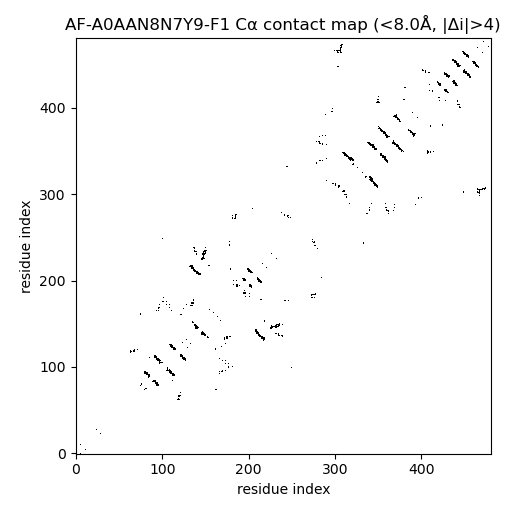527 15.209 13.742 1.00 61.12 221 ILE A CA 1
ATOM 1697 C C . ILE A 1 221 ? 3.328 16.529 13.617 1.00 61.12 221 ILE A C 1
ATOM 1699 O O . ILE A 1 221 ? 3.498 17.061 12.524 1.00 61.12 221 ILE A O 1
ATOM 1703 N N . LEU A 1 222 ? 3.861 17.054 14.725 1.00 53.91 222 LEU A N 1
ATOM 1704 C CA . LEU A 1 222 ? 4.399 18.414 14.843 1.00 53.91 222 LEU A CA 1
ATOM 1705 C C . LEU A 1 222 ? 5.854 18.624 14.368 1.00 53.91 222 LEU A C 1
ATOM 1707 O O . LEU A 1 222 ? 6.364 19.733 14.522 1.00 53.91 222 LEU A O 1
ATOM 1711 N N . VAL A 1 223 ? 6.540 17.630 13.791 1.00 51.06 223 VAL A N 1
ATOM 1712 C CA . VAL A 1 223 ? 7.967 17.772 13.421 1.00 51.06 223 VAL A CA 1
ATOM 1713 C C . VAL A 1 223 ? 8.165 17.915 11.903 1.00 51.06 223 VAL A C 1
ATOM 1715 O O . VAL A 1 223 ? 8.055 16.947 11.152 1.00 51.06 223 VAL A O 1
ATOM 1718 N N . SER A 1 224 ? 8.460 19.152 11.484 1.00 58.56 224 SER A N 1
ATOM 1719 C CA . SER A 1 224 ? 8.919 19.597 10.153 1.00 58.56 224 SER A CA 1
ATOM 1720 C C . SER A 1 224 ? 10.206 18.909 9.667 1.00 58.56 224 SER A C 1
ATOM 1722 O O . SER A 1 224 ? 11.009 18.496 10.494 1.00 58.56 224 SER A O 1
ATOM 1724 N N . GLU A 1 225 ? 10.467 18.915 8.347 1.00 52.62 225 GLU A N 1
ATOM 1725 C CA . GLU A 1 225 ? 11.607 19.629 7.713 1.00 52.62 225 GLU A CA 1
ATOM 1726 C C . GLU A 1 225 ? 11.734 19.321 6.199 1.00 52.62 225 GLU A C 1
ATOM 1728 O O . GLU A 1 225 ? 11.647 18.178 5.765 1.00 52.62 225 GLU A O 1
ATOM 1733 N N . THR A 1 226 ? 11.912 20.387 5.402 1.00 54.88 226 THR A N 1
ATOM 1734 C CA . THR A 1 226 ? 12.161 20.423 3.940 1.00 54.88 226 THR A CA 1
ATOM 1735 C C . THR A 1 226 ? 11.227 19.588 3.056 1.00 54.88 226 THR A C 1
ATOM 1737 O O . THR A 1 226 ? 11.624 18.585 2.468 1.00 54.88 226 THR A O 1
ATOM 1740 N N . THR A 1 227 ? 9.987 20.046 2.900 1.00 59.38 227 THR A N 1
ATOM 1741 C CA . THR A 1 227 ? 9.016 19.444 1.982 1.00 59.38 227 THR A CA 1
ATOM 1742 C C . THR A 1 227 ? 9.264 19.883 0.539 1.00 59.38 227 THR A C 1
ATOM 1744 O O . THR A 1 227 ? 9.233 21.069 0.209 1.00 59.38 227 THR A O 1
ATOM 1747 N N . SER A 1 228 ? 9.510 18.917 -0.340 1.00 68.44 228 SER A N 1
ATOM 1748 C CA . SER A 1 228 ? 9.378 19.080 -1.786 1.00 68.44 228 SER A CA 1
ATOM 1749 C C . SER A 1 228 ? 7.925 18.797 -2.156 1.00 68.44 228 SER A C 1
ATOM 1751 O O . SER A 1 228 ? 7.470 17.667 -1.970 1.00 68.44 228 SER A O 1
ATOM 1753 N N . ASP A 1 229 ? 7.216 19.776 -2.732 1.00 79.06 229 ASP A N 1
ATOM 1754 C CA . ASP A 1 229 ? 5.795 19.639 -3.113 1.00 79.06 229 ASP A CA 1
ATOM 1755 C C . ASP A 1 229 ? 5.516 18.345 -3.905 1.00 79.06 229 ASP A C 1
ATOM 1757 O O . ASP A 1 229 ? 4.492 17.692 -3.724 1.00 79.06 229 ASP A O 1
ATOM 1761 N N . ARG A 1 230 ? 6.462 17.913 -4.753 1.00 86.88 230 ARG A N 1
ATOM 1762 C CA . ARG A 1 230 ? 6.321 16.687 -5.558 1.00 86.88 230 ARG A CA 1
ATOM 1763 C C . ARG A 1 230 ? 6.442 15.400 -4.750 1.00 86.88 230 ARG A C 1
ATOM 1765 O O . ARG A 1 230 ? 5.760 14.425 -5.060 1.00 86.88 230 ARG A O 1
ATOM 1772 N N . ASP A 1 231 ? 7.343 15.364 -3.772 1.00 88.12 231 ASP A N 1
ATOM 1773 C CA . ASP A 1 231 ? 7.532 14.172 -2.941 1.00 88.12 231 ASP A CA 1
ATOM 1774 C C . ASP A 1 231 ? 6.401 14.054 -1.903 1.00 88.12 231 ASP A C 1
ATOM 1776 O O . ASP A 1 231 ? 6.012 12.937 -1.560 1.00 88.12 231 ASP A O 1
ATOM 1780 N N . ASP A 1 232 ? 5.801 15.175 -1.489 1.00 90.12 232 ASP A N 1
ATOM 1781 C CA . ASP A 1 232 ? 4.559 15.204 -0.705 1.00 90.12 232 ASP A CA 1
ATOM 1782 C C . ASP A 1 232 ? 3.363 14.672 -1.501 1.00 90.12 232 ASP A C 1
ATOM 1784 O O . ASP A 1 232 ? 2.617 13.826 -1.005 1.00 90.12 232 ASP A O 1
ATOM 1788 N N . GLU A 1 233 ? 3.187 15.110 -2.752 1.00 91.69 233 GLU A N 1
ATOM 1789 C CA . GLU A 1 233 ? 2.148 14.574 -3.641 1.00 91.69 233 GLU A CA 1
ATOM 1790 C C . GLU A 1 233 ? 2.316 13.066 -3.858 1.00 91.69 233 GLU A C 1
ATOM 1792 O O . GLU A 1 233 ? 1.333 12.320 -3.821 1.00 91.69 233 GLU A O 1
ATOM 1797 N N . LEU A 1 234 ? 3.558 12.599 -4.029 1.00 91.44 234 LEU A N 1
ATOM 1798 C CA . LEU A 1 234 ? 3.865 11.175 -4.136 1.00 91.44 234 LEU A CA 1
ATOM 1799 C C . LEU A 1 234 ? 3.492 10.447 -2.843 1.00 91.44 234 LEU A C 1
ATOM 1801 O O . LEU A 1 234 ? 2.755 9.463 -2.896 1.00 91.44 234 LEU A O 1
ATOM 1805 N N . ALA A 1 235 ? 3.955 10.923 -1.685 1.00 92.75 235 ALA A N 1
ATOM 1806 C CA . ALA A 1 235 ? 3.657 10.312 -0.392 1.00 92.75 235 ALA A CA 1
ATOM 1807 C C . ALA A 1 235 ? 2.144 10.259 -0.123 1.00 92.75 235 ALA A C 1
ATOM 1809 O O . ALA A 1 235 ? 1.617 9.225 0.296 1.00 92.75 235 ALA A O 1
ATOM 1810 N N . GLN A 1 236 ? 1.424 11.342 -0.427 1.00 93.38 236 GLN A N 1
ATOM 1811 C CA . GLN A 1 236 ? -0.027 11.419 -0.291 1.00 93.38 236 GLN A CA 1
ATOM 1812 C C . GLN A 1 236 ? -0.746 10.482 -1.267 1.00 93.38 236 GLN A C 1
ATOM 1814 O O . GLN A 1 236 ? -1.713 9.820 -0.882 1.00 93.38 236 GLN A O 1
ATOM 1819 N N . GLY A 1 237 ? -0.275 10.390 -2.512 1.00 92.69 237 GLY A N 1
ATOM 1820 C CA . GLY A 1 237 ? -0.792 9.463 -3.515 1.00 92.69 237 GLY A CA 1
ATOM 1821 C C . GLY A 1 237 ? -0.604 8.004 -3.099 1.00 92.69 237 GLY A C 1
ATOM 1822 O O . GLY A 1 237 ? -1.541 7.215 -3.204 1.00 92.69 237 GLY A O 1
ATOM 1823 N N . LEU A 1 238 ? 0.565 7.660 -2.547 1.00 94.00 238 LEU A N 1
ATOM 1824 C CA . LEU A 1 238 ? 0.848 6.333 -1.997 1.00 94.00 238 LEU A CA 1
ATOM 1825 C C . LEU A 1 238 ? -0.048 6.006 -0.804 1.00 94.00 238 LEU A C 1
ATOM 1827 O O . LEU A 1 238 ? -0.648 4.933 -0.777 1.00 94.00 238 LEU A O 1
ATOM 1831 N N . SER A 1 239 ? -0.180 6.935 0.147 1.00 94.50 239 SER A N 1
ATOM 1832 C CA . SER A 1 239 ? -1.089 6.774 1.284 1.00 94.50 239 SER A CA 1
ATOM 1833 C C . SER A 1 239 ? -2.521 6.540 0.794 1.00 94.50 239 SER A C 1
ATOM 1835 O O . SER A 1 239 ? -3.135 5.525 1.118 1.00 94.50 239 SER A O 1
ATOM 1837 N N . THR A 1 240 ? -3.023 7.389 -0.104 1.00 93.69 240 THR A N 1
ATOM 1838 C CA . THR A 1 240 ? -4.376 7.259 -0.666 1.00 93.69 240 THR A CA 1
ATOM 1839 C C . THR A 1 240 ? -4.568 5.923 -1.394 1.00 93.69 240 THR A C 1
ATOM 1841 O O . THR A 1 240 ? -5.593 5.265 -1.217 1.00 93.69 240 THR A O 1
ATOM 1844 N N . ALA A 1 241 ? -3.578 5.475 -2.172 1.00 93.88 241 ALA A N 1
ATOM 1845 C CA . ALA A 1 241 ? -3.623 4.189 -2.863 1.00 93.88 241 ALA A CA 1
ATOM 1846 C C . ALA A 1 241 ? -3.704 3.008 -1.884 1.00 93.88 241 ALA A C 1
ATOM 1848 O O . ALA A 1 241 ? -4.516 2.109 -2.093 1.00 93.88 241 ALA A O 1
ATOM 1849 N N . LEU A 1 242 ? -2.930 3.026 -0.794 1.00 95.06 242 LEU A N 1
ATOM 1850 C CA . LEU A 1 242 ? -2.981 1.998 0.252 1.00 95.06 242 LEU A CA 1
ATOM 1851 C C . LEU A 1 242 ? -4.374 1.906 0.890 1.00 95.06 242 LEU A C 1
ATOM 1853 O O . LEU A 1 242 ? -4.926 0.811 1.014 1.00 95.06 242 LEU A O 1
ATOM 1857 N N . HIS A 1 243 ? -4.981 3.051 1.212 1.00 94.38 243 HIS A N 1
ATOM 1858 C CA . HIS A 1 243 ? -6.337 3.101 1.759 1.00 94.38 243 HIS A CA 1
ATOM 1859 C C . HIS A 1 243 ? -7.370 2.574 0.753 1.00 94.38 243 HIS A C 1
ATOM 1861 O O . HIS A 1 243 ? -8.246 1.788 1.117 1.00 94.38 243 HIS A O 1
ATOM 1867 N N . LEU A 1 244 ? -7.266 2.953 -0.524 1.00 93.50 244 LEU A N 1
ATOM 1868 C CA . LEU A 1 244 ? -8.163 2.459 -1.572 1.00 93.50 244 LEU A CA 1
ATOM 1869 C C . LEU A 1 244 ? -8.030 0.944 -1.776 1.00 93.50 244 LEU A C 1
ATOM 1871 O O . LEU A 1 244 ? -9.046 0.256 -1.900 1.00 93.50 244 LEU A O 1
ATOM 1875 N N . LEU A 1 245 ? -6.804 0.415 -1.772 1.00 93.69 245 LEU A N 1
ATOM 1876 C CA . LEU A 1 245 ? -6.533 -1.014 -1.928 1.00 93.69 245 LEU A CA 1
ATOM 1877 C C . LEU A 1 245 ? -7.066 -1.827 -0.744 1.00 93.69 245 LEU A C 1
ATOM 1879 O O . LEU A 1 245 ? -7.680 -2.874 -0.964 1.00 93.69 245 LEU A O 1
ATOM 1883 N N . LEU A 1 246 ? -6.925 -1.334 0.491 1.00 93.12 246 LEU A N 1
ATOM 1884 C CA . LEU A 1 246 ? -7.508 -1.990 1.663 1.00 93.12 246 LEU A CA 1
ATOM 1885 C C . LEU A 1 246 ? -9.039 -2.005 1.582 1.00 93.12 246 LEU A C 1
ATOM 1887 O O . LEU A 1 246 ? -9.648 -3.073 1.670 1.00 93.12 246 LEU A O 1
ATOM 1891 N N . SER A 1 247 ? -9.668 -0.865 1.291 1.00 92.50 247 SER A N 1
ATOM 1892 C CA . SER A 1 247 ? -11.121 -0.779 1.093 1.00 92.50 247 SER A CA 1
ATOM 1893 C C . SER A 1 247 ? -11.621 -1.712 -0.016 1.00 92.50 247 SER A C 1
ATOM 1895 O O . SER A 1 247 ? -12.661 -2.364 0.117 1.00 92.50 247 SER A O 1
ATOM 1897 N N . HIS A 1 248 ? -10.884 -1.810 -1.121 1.00 92.06 248 HIS A N 1
ATOM 1898 C CA . HIS A 1 248 ? -11.201 -2.732 -2.205 1.00 92.06 248 HIS A CA 1
ATOM 1899 C C . HIS A 1 248 ? -11.062 -4.197 -1.761 1.00 92.06 248 HIS A C 1
ATOM 1901 O O . HIS A 1 248 ? -11.943 -5.015 -2.035 1.00 92.06 248 HIS A O 1
ATOM 1907 N N . SER A 1 249 ? -10.018 -4.530 -1.001 1.00 90.94 249 SER A N 1
ATOM 1908 C CA . SER A 1 249 ? -9.824 -5.873 -0.45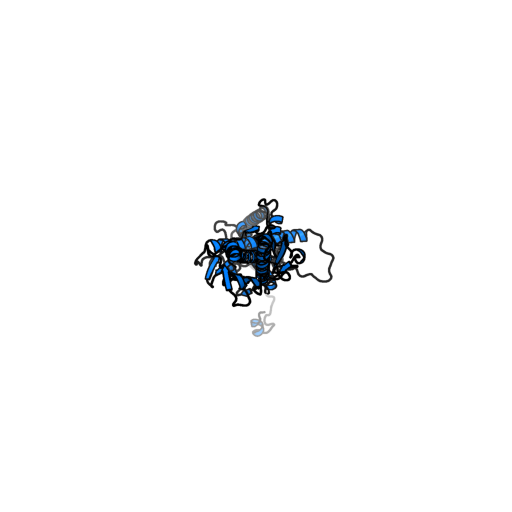4 1.00 90.94 249 SER A CA 1
ATOM 1909 C C . SER A 1 249 ? -10.956 -6.293 0.495 1.00 90.94 249 SER A C 1
ATOM 1911 O O . SER A 1 249 ? -11.440 -7.424 0.412 1.00 90.94 249 SER A O 1
ATOM 1913 N N . HIS A 1 250 ? -11.478 -5.370 1.314 1.00 91.25 250 HIS A N 1
ATOM 1914 C CA . HIS A 1 250 ? -12.651 -5.609 2.160 1.00 91.25 250 HIS A CA 1
ATOM 1915 C C . HIS A 1 250 ? -13.881 -5.952 1.318 1.00 91.25 250 HIS A C 1
ATOM 1917 O O . HIS A 1 250 ? -14.587 -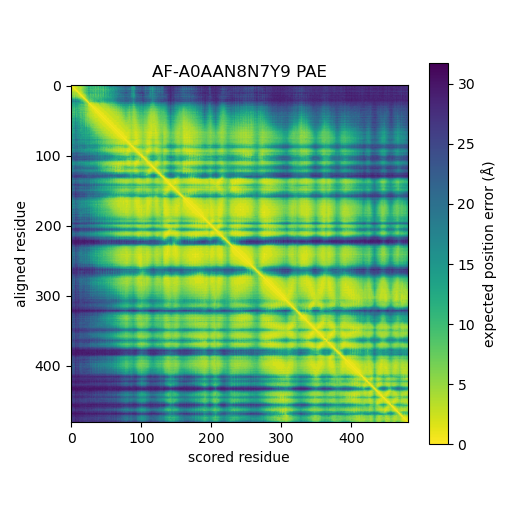6.920 1.613 1.00 91.25 250 HIS A O 1
ATOM 1923 N N . ARG A 1 251 ? -14.113 -5.232 0.210 1.00 90.62 251 ARG A N 1
ATOM 1924 C CA . ARG A 1 251 ? -15.200 -5.558 -0.732 1.00 90.62 251 ARG A CA 1
ATOM 1925 C C . ARG A 1 251 ? -15.005 -6.932 -1.362 1.00 90.62 251 ARG A C 1
ATOM 1927 O O . ARG A 1 251 ? -15.972 -7.688 -1.466 1.00 90.62 251 ARG A O 1
ATOM 1934 N N . GLN A 1 252 ? -13.782 -7.282 -1.761 1.00 88.62 252 GLN A N 1
ATOM 1935 C CA . GLN A 1 252 ? -13.485 -8.611 -2.298 1.00 88.62 252 GLN A CA 1
ATOM 1936 C C . GLN A 1 252 ? -13.735 -9.711 -1.255 1.00 88.62 252 GLN A C 1
ATOM 1938 O O . GLN A 1 252 ? -14.344 -10.732 -1.578 1.00 88.62 252 GLN A O 1
ATOM 1943 N N . ASN A 1 253 ? -13.335 -9.503 -0.000 1.00 88.31 253 ASN A N 1
ATOM 1944 C CA . ASN A 1 253 ? -13.578 -10.439 1.099 1.00 88.31 253 ASN A CA 1
ATOM 1945 C C . ASN A 1 253 ? -15.073 -10.599 1.388 1.00 88.31 253 ASN A C 1
ATOM 1947 O O . ASN A 1 253 ? -15.553 -11.718 1.575 1.00 88.31 253 ASN A O 1
ATOM 1951 N N . LEU A 1 254 ? -15.837 -9.509 1.340 1.00 88.75 254 LEU A N 1
ATOM 1952 C CA . LEU A 1 254 ? -17.292 -9.546 1.443 1.00 88.75 254 LEU A CA 1
ATOM 1953 C C . LEU A 1 254 ? -17.924 -10.329 0.285 1.00 88.75 254 LEU A C 1
ATOM 1955 O O . LEU A 1 254 ? -18.803 -11.156 0.532 1.00 88.75 254 LEU A O 1
ATOM 1959 N N . LYS A 1 255 ? -17.468 -10.124 -0.961 1.00 89.12 255 LYS A N 1
ATOM 1960 C CA . LYS A 1 255 ? -17.918 -10.910 -2.126 1.00 89.12 255 LYS A CA 1
ATOM 1961 C C . LYS A 1 255 ? -17.616 -12.399 -1.922 1.00 89.12 255 LYS A C 1
ATOM 1963 O O . LYS A 1 255 ? -18.520 -13.215 -2.071 1.00 89.12 255 LYS A O 1
ATOM 1968 N N . LYS A 1 256 ? -16.398 -12.748 -1.490 1.00 84.69 256 LYS A N 1
ATOM 1969 C CA . LYS A 1 256 ? -15.996 -14.132 -1.173 1.00 84.69 256 LYS A CA 1
ATOM 1970 C C . LYS A 1 256 ? -16.852 -14.750 -0.066 1.00 84.69 256 LYS A C 1
ATOM 1972 O O . LYS A 1 256 ? -17.252 -15.897 -0.193 1.00 84.69 256 LYS A O 1
ATOM 1977 N N . ARG A 1 257 ? -17.185 -13.993 0.984 1.00 83.44 257 ARG A N 1
ATOM 1978 C CA . ARG A 1 257 ? -18.029 -14.464 2.099 1.00 83.44 257 ARG A CA 1
ATOM 1979 C C . ARG A 1 257 ? -19.483 -14.707 1.691 1.00 83.44 257 ARG A C 1
ATOM 1981 O O . ARG A 1 257 ? -20.153 -15.526 2.309 1.00 83.44 257 ARG A O 1
ATOM 1988 N N . ARG A 1 258 ? -19.991 -13.971 0.697 1.00 87.75 258 ARG A N 1
ATOM 1989 C CA . ARG A 1 258 ? -21.345 -14.175 0.151 1.00 87.75 258 ARG A CA 1
ATOM 1990 C C . ARG A 1 258 ? -21.446 -15.436 -0.702 1.00 87.75 258 ARG A C 1
ATOM 1992 O O . ARG A 1 258 ? -22.546 -15.951 -0.874 1.00 87.75 258 ARG A O 1
ATOM 1999 N N . LEU A 1 259 ? -20.328 -15.906 -1.250 1.00 86.19 259 LEU A N 1
ATOM 2000 C CA . LEU A 1 259 ? -20.281 -17.162 -1.982 1.00 86.19 259 LEU A CA 1
ATOM 2001 C C . LEU A 1 259 ? -20.319 -18.341 -0.997 1.00 86.19 259 LEU A C 1
ATOM 2003 O O . LEU A 1 259 ? -19.809 -18.224 0.121 1.00 86.19 259 LEU A O 1
ATOM 2007 N N . PRO A 1 260 ? -20.927 -19.474 -1.386 1.00 81.50 260 PRO A N 1
ATOM 2008 C CA . PRO A 1 260 ? -20.913 -20.672 -0.559 1.00 81.50 260 PRO A CA 1
ATOM 2009 C C . PRO A 1 260 ? -19.467 -21.078 -0.238 1.00 81.50 260 PRO A C 1
ATOM 2011 O O . PRO A 1 260 ? -18.588 -20.937 -1.097 1.00 81.50 260 PRO A O 1
ATOM 2014 N N . PRO A 1 261 ? -19.201 -21.562 0.991 1.00 74.88 261 PRO A N 1
ATOM 2015 C CA . PRO A 1 261 ? -17.854 -21.931 1.391 1.00 74.88 261 PRO A CA 1
ATOM 2016 C C . PRO A 1 261 ? -17.307 -23.011 0.447 1.00 74.88 261 PRO A C 1
ATOM 2018 O O . PRO A 1 261 ? -18.064 -23.892 0.023 1.00 74.88 261 PRO A O 1
ATOM 2021 N N . PRO A 1 262 ? -16.005 -22.963 0.111 1.00 71.75 262 PRO A N 1
ATOM 2022 C CA . PRO A 1 262 ? -15.386 -24.026 -0.665 1.00 71.75 262 PRO A CA 1
ATOM 2023 C C . PRO A 1 262 ? -15.551 -25.364 0.065 1.00 71.75 262 PRO A C 1
ATOM 2025 O O . PRO A 1 262 ? -15.658 -25.403 1.294 1.00 71.75 262 PRO A O 1
ATOM 2028 N N . LEU A 1 263 ? -15.583 -26.458 -0.705 1.00 75.69 263 LEU A N 1
ATOM 2029 C CA . LEU A 1 263 ? -15.694 -27.816 -0.169 1.00 75.69 263 LEU A CA 1
ATOM 2030 C C . LEU A 1 263 ? -14.691 -28.010 0.972 1.00 75.69 263 LEU A C 1
ATOM 2032 O O . LEU A 1 263 ? -13.537 -27.603 0.846 1.00 75.69 263 LEU A O 1
ATOM 2036 N N . LEU A 1 264 ? -15.149 -28.614 2.073 1.00 69.94 264 LEU A N 1
ATOM 2037 C CA . LEU A 1 264 ? -14.370 -28.817 3.294 1.00 69.94 264 LEU A CA 1
ATOM 2038 C C . LEU A 1 264 ? -13.028 -29.487 2.969 1.00 69.94 264 LEU A C 1
ATOM 2040 O O . LEU A 1 264 ? -12.948 -30.700 2.775 1.00 69.94 264 LEU A O 1
ATOM 2044 N N . THR A 1 265 ? -11.959 -28.696 2.906 1.00 67.31 265 THR A N 1
ATOM 2045 C CA . THR A 1 265 ? -10.602 -29.217 2.796 1.00 67.31 265 THR A CA 1
ATOM 2046 C C . THR A 1 265 ? -10.154 -29.674 4.176 1.00 67.31 265 THR A C 1
ATOM 2048 O O . THR A 1 265 ? -10.307 -28.958 5.161 1.00 67.31 265 THR A O 1
ATOM 2051 N N . GLN A 1 266 ? -9.557 -30.864 4.263 1.00 68.75 266 GLN A N 1
ATOM 2052 C CA . GLN A 1 266 ? -9.063 -31.424 5.531 1.00 68.75 266 GLN A CA 1
ATOM 2053 C C . GLN A 1 266 ? -7.993 -30.550 6.207 1.00 68.75 266 GLN A C 1
ATOM 2055 O O . GLN A 1 266 ? -7.723 -30.710 7.395 1.00 68.75 266 GLN A O 1
ATOM 2060 N N . ARG A 1 267 ? -7.372 -29.631 5.455 1.00 67.38 267 ARG A N 1
ATOM 2061 C CA . ARG A 1 267 ? -6.427 -28.645 5.975 1.00 67.38 267 ARG A CA 1
ATOM 2062 C C . ARG A 1 267 ? -7.039 -27.243 5.931 1.00 67.38 267 ARG A C 1
ATOM 2064 O O . ARG A 1 267 ? -7.546 -26.858 4.872 1.00 67.38 267 ARG A O 1
ATOM 2071 N N . PRO A 1 268 ? -6.952 -26.472 7.030 1.00 64.31 268 PRO A N 1
ATOM 2072 C CA . PRO A 1 268 ? -7.236 -25.050 6.991 1.00 64.31 268 PRO A CA 1
ATOM 2073 C C . PRO A 1 268 ? -6.214 -24.379 6.071 1.00 64.31 268 PRO A C 1
ATOM 2075 O O . PRO A 1 268 ? -5.007 -24.462 6.302 1.00 64.31 268 PRO A O 1
ATOM 2078 N N . ILE A 1 269 ? -6.696 -23.748 5.003 1.00 67.12 269 ILE A N 1
ATOM 2079 C CA . ILE A 1 269 ? -5.864 -22.915 4.137 1.00 67.12 269 ILE A CA 1
ATOM 2080 C C . ILE A 1 269 ? -5.613 -21.618 4.906 1.00 67.12 269 ILE A C 1
ATOM 2082 O O . ILE A 1 269 ? -6.562 -20.936 5.292 1.00 67.12 269 ILE A O 1
ATOM 2086 N N . ALA A 1 270 ? -4.346 -21.293 5.164 1.00 69.19 270 ALA A N 1
ATOM 2087 C CA . ALA A 1 270 ? -3.997 -19.995 5.724 1.00 69.19 270 ALA A CA 1
ATOM 2088 C C . ALA A 1 270 ? -4.435 -18.901 4.742 1.00 69.19 270 ALA A C 1
ATOM 2090 O O . ALA A 1 270 ? -4.153 -18.997 3.545 1.00 69.19 270 ALA A O 1
ATOM 2091 N N . ASN A 1 271 ? -5.131 -17.877 5.238 1.00 70.88 271 ASN A N 1
ATOM 2092 C CA . ASN A 1 271 ? -5.512 -16.747 4.399 1.00 70.88 271 ASN A CA 1
ATOM 2093 C C . ASN A 1 271 ? -4.231 -16.070 3.889 1.00 70.88 271 ASN A C 1
ATOM 2095 O O . ASN A 1 271 ? -3.391 -15.697 4.714 1.00 70.88 271 ASN A O 1
ATOM 2099 N N . PRO A 1 272 ? -4.045 -15.935 2.563 1.00 77.31 272 PRO A N 1
ATOM 2100 C CA . PRO A 1 272 ? -2.901 -15.205 2.042 1.00 77.31 272 PRO A CA 1
ATOM 2101 C C . PRO A 1 272 ? -2.976 -13.743 2.508 1.00 77.31 272 PRO A C 1
ATOM 2103 O O . PRO A 1 272 ? -4.086 -13.229 2.688 1.00 77.31 272 PRO A O 1
ATOM 2106 N N . PRO A 1 273 ? -1.825 -13.071 2.697 1.00 82.00 273 PRO A N 1
ATOM 2107 C CA . PRO A 1 273 ? -1.820 -11.647 3.004 1.00 82.00 273 PRO A CA 1
ATOM 2108 C C . PRO A 1 273 ? -2.505 -10.863 1.883 1.00 82.00 273 PRO A C 1
ATOM 2110 O O . PRO A 1 273 ? -2.539 -11.300 0.726 1.00 82.00 273 PRO A O 1
ATOM 2113 N N . LEU A 1 274 ? -3.054 -9.703 2.235 1.00 88.06 274 LEU A N 1
ATOM 2114 C CA . LEU A 1 274 ? -3.610 -8.785 1.250 1.00 88.06 274 LEU A CA 1
ATOM 2115 C C . LEU A 1 274 ? -2.500 -8.258 0.327 1.00 88.06 274 LEU A C 1
ATOM 2117 O O . LEU A 1 274 ? -1.347 -8.141 0.732 1.00 88.06 274 LEU A O 1
ATOM 2121 N N . ASN A 1 275 ? -2.855 -7.958 -0.924 1.00 88.81 275 ASN A N 1
ATOM 2122 C CA . ASN A 1 275 ? -1.935 -7.376 -1.902 1.00 88.81 275 ASN A CA 1
ATOM 2123 C C . ASN A 1 275 ? -2.124 -5.851 -1.922 1.00 88.81 275 ASN A C 1
ATOM 2125 O O . ASN A 1 275 ? -2.895 -5.335 -2.731 1.00 88.81 275 ASN A O 1
ATOM 2129 N N . LEU A 1 276 ? -1.460 -5.142 -1.015 1.00 92.44 276 LEU A N 1
ATOM 2130 C CA . LEU A 1 276 ? -1.503 -3.685 -0.872 1.00 92.44 276 LEU A CA 1
ATOM 2131 C C . LEU A 1 276 ? -0.246 -3.031 -1.470 1.00 92.44 276 LEU A C 1
ATOM 2133 O O . LEU A 1 276 ? -0.332 -2.092 -2.257 1.00 92.44 276 LEU A O 1
ATOM 2137 N N . LEU A 1 277 ? 0.934 -3.561 -1.153 1.00 92.50 277 LEU A N 1
ATOM 2138 C CA . LEU A 1 277 ? 2.237 -3.073 -1.594 1.00 92.50 277 LEU A CA 1
ATOM 2139 C C . LEU A 1 277 ? 2.565 -3.521 -3.019 1.00 92.50 277 LEU A C 1
ATOM 2141 O O . LEU A 1 277 ? 3.089 -2.729 -3.801 1.00 92.50 277 LEU A O 1
ATOM 2145 N N . ARG A 1 278 ? 2.254 -4.769 -3.398 1.00 90.75 278 ARG A N 1
ATOM 2146 C CA . ARG A 1 278 ? 2.595 -5.300 -4.735 1.00 90.75 278 ARG A CA 1
ATOM 2147 C C . ARG A 1 278 ? 2.093 -4.441 -5.898 1.00 90.75 278 ARG A C 1
ATOM 2149 O O . ARG A 1 278 ? 2.908 -4.181 -6.788 1.00 90.75 278 ARG A O 1
ATOM 2156 N N . PRO A 1 279 ? 0.820 -3.996 -5.939 1.00 90.75 279 PRO A N 1
ATOM 2157 C CA . PRO A 1 279 ? 0.338 -3.141 -7.022 1.00 90.75 279 PRO A CA 1
ATOM 2158 C C . PRO A 1 279 ? 1.139 -1.840 -7.104 1.00 90.75 279 PRO A C 1
ATOM 2160 O O . PRO A 1 279 ? 1.689 -1.513 -8.151 1.00 90.75 279 PRO A O 1
ATOM 2163 N N . ILE A 1 280 ? 1.304 -1.157 -5.971 1.00 91.44 280 ILE A N 1
ATOM 2164 C CA . ILE A 1 280 ? 2.023 0.118 -5.871 1.00 91.44 280 ILE A CA 1
ATOM 2165 C C . ILE A 1 280 ? 3.457 -0.013 -6.388 1.00 91.44 280 ILE A C 1
ATOM 2167 O O . ILE A 1 280 ? 3.902 0.757 -7.236 1.00 91.44 280 ILE A O 1
ATOM 2171 N N . VAL A 1 281 ? 4.183 -1.022 -5.917 1.00 90.06 281 VAL A N 1
ATOM 2172 C CA . VAL A 1 281 ? 5.586 -1.232 -6.291 1.00 90.06 281 VAL A CA 1
ATOM 2173 C C . VAL A 1 281 ? 5.701 -1.643 -7.750 1.00 90.06 281 VAL A C 1
ATOM 2175 O O . VAL A 1 281 ? 6.659 -1.256 -8.415 1.00 90.06 281 VAL A O 1
ATOM 2178 N N . SER A 1 282 ? 4.725 -2.395 -8.268 1.00 90.44 282 SER A N 1
ATOM 2179 C CA . SER A 1 282 ? 4.664 -2.729 -9.691 1.00 90.44 282 SER A CA 1
ATOM 2180 C C . SER A 1 282 ? 4.573 -1.455 -10.528 1.00 90.44 282 SER A C 1
ATOM 2182 O O . SER A 1 282 ? 5.353 -1.317 -11.463 1.00 90.44 282 SER A O 1
ATOM 2184 N N . HIS A 1 283 ? 3.716 -0.496 -10.152 1.00 90.00 283 HIS A N 1
ATOM 2185 C CA . HIS A 1 283 ? 3.604 0.805 -10.832 1.00 90.00 283 HIS A CA 1
ATOM 2186 C C . HIS A 1 283 ? 4.893 1.619 -10.756 1.00 90.00 283 HIS A C 1
ATOM 2188 O O . HIS A 1 283 ? 5.387 2.079 -11.784 1.00 90.00 283 HIS A O 1
ATOM 2194 N N . LEU A 1 284 ? 5.481 1.741 -9.565 1.00 89.69 284 LEU A N 1
ATOM 2195 C CA . LEU A 1 284 ? 6.719 2.498 -9.365 1.00 89.69 284 LEU A CA 1
ATOM 2196 C C . LEU A 1 284 ? 7.883 1.909 -10.178 1.00 89.69 284 LEU A C 1
ATOM 2198 O O . LEU A 1 284 ? 8.587 2.629 -10.890 1.00 89.69 284 LEU A O 1
ATOM 2202 N N . ARG A 1 285 ? 8.048 0.580 -10.150 1.00 88.94 285 ARG A N 1
ATOM 2203 C CA . ARG A 1 285 ? 9.059 -0.119 -10.957 1.00 88.94 285 ARG A CA 1
ATOM 2204 C C . ARG A 1 285 ? 8.766 -0.018 -12.445 1.00 88.94 285 ARG A C 1
ATOM 2206 O O . ARG A 1 285 ? 9.695 0.130 -13.233 1.00 88.94 285 ARG A O 1
ATOM 2213 N N . HIS A 1 286 ? 7.504 -0.112 -12.847 1.00 91.25 286 HIS A N 1
ATOM 2214 C CA . HIS A 1 286 ? 7.118 0.009 -14.246 1.00 91.25 286 HIS A CA 1
ATOM 2215 C C . HIS A 1 286 ? 7.461 1.394 -14.794 1.00 91.25 286 HIS A C 1
ATOM 2217 O O . HIS A 1 286 ? 8.054 1.501 -15.867 1.00 91.25 286 HIS A O 1
ATOM 2223 N N . GLN A 1 287 ? 7.155 2.447 -14.034 1.00 90.12 287 GLN A N 1
ATOM 2224 C CA . GLN A 1 287 ? 7.494 3.817 -14.394 1.00 90.12 287 GLN A CA 1
ATOM 2225 C C . GLN A 1 287 ? 9.009 4.001 -14.518 1.00 90.12 287 GLN A C 1
ATOM 2227 O O . GLN A 1 287 ? 9.469 4.482 -15.551 1.00 90.12 287 GLN A O 1
ATOM 2232 N N . SER A 1 288 ? 9.776 3.552 -13.519 1.00 89.69 288 SER A N 1
ATOM 2233 C CA . SER A 1 288 ? 11.241 3.635 -13.532 1.00 89.69 288 SER A CA 1
ATOM 2234 C C . SER A 1 288 ? 11.849 2.924 -14.749 1.00 89.69 288 SER A C 1
ATOM 2236 O O . SER A 1 288 ? 12.563 3.559 -15.524 1.00 89.69 288 SER A O 1
ATOM 2238 N N . ASN A 1 289 ? 11.481 1.661 -14.996 1.00 90.12 289 ASN A N 1
ATOM 2239 C CA . ASN A 1 289 ? 11.971 0.899 -16.152 1.00 90.12 289 ASN A CA 1
ATOM 2240 C C . ASN A 1 289 ? 11.542 1.527 -17.489 1.00 90.12 289 ASN A C 1
ATOM 2242 O O . ASN A 1 289 ? 12.292 1.522 -18.461 1.00 90.12 289 ASN A O 1
ATOM 2246 N N . THR A 1 290 ? 10.331 2.083 -17.563 1.00 91.50 290 THR A N 1
ATOM 2247 C CA . THR A 1 290 ? 9.833 2.736 -18.782 1.00 91.50 290 THR A CA 1
ATOM 2248 C C . THR A 1 290 ? 10.589 4.032 -19.073 1.00 91.50 290 THR A C 1
ATOM 2250 O O . THR A 1 290 ? 10.902 4.317 -20.231 1.00 91.50 290 THR A O 1
ATOM 2253 N N . ASP A 1 291 ? 10.897 4.823 -18.044 1.00 90.69 291 ASP A N 1
ATOM 2254 C CA . ASP A 1 291 ? 11.650 6.070 -18.181 1.00 90.69 291 ASP A CA 1
ATOM 2255 C C . ASP A 1 291 ? 13.132 5.806 -18.491 1.00 90.69 291 ASP A C 1
ATOM 2257 O O . ASP A 1 291 ? 13.715 6.483 -19.348 1.00 90.69 291 ASP A O 1
ATOM 2261 N N . GLU A 1 292 ? 13.728 4.778 -17.885 1.00 90.56 292 GLU A N 1
ATOM 2262 C CA . GLU A 1 292 ? 15.083 4.335 -18.211 1.00 90.56 292 GLU A CA 1
ATOM 2263 C C . GLU A 1 292 ? 15.140 3.829 -19.665 1.00 90.56 292 GLU A C 1
ATOM 2265 O O . GLU A 1 292 ? 15.976 4.290 -20.445 1.00 90.56 292 GLU A O 1
ATOM 2270 N N . PHE A 1 293 ? 14.198 2.969 -20.077 1.00 91.88 293 PHE A N 1
ATOM 2271 C CA . PHE A 1 293 ? 14.104 2.476 -21.456 1.00 91.88 293 PHE A CA 1
ATOM 2272 C C . PHE A 1 293 ? 13.950 3.626 -22.455 1.00 91.88 293 PHE A C 1
ATOM 2274 O O . PHE A 1 293 ? 14.643 3.671 -23.474 1.00 91.88 293 PHE A O 1
ATOM 2281 N N . LYS A 1 294 ? 13.070 4.592 -22.160 1.00 92.31 294 LYS A N 1
ATOM 2282 C CA . LYS A 1 294 ? 12.870 5.784 -22.993 1.00 92.31 294 LYS A CA 1
ATOM 2283 C C . LYS A 1 294 ? 14.167 6.575 -23.145 1.00 92.31 294 LYS A C 1
ATOM 2285 O O . LYS A 1 294 ? 14.467 7.029 -24.246 1.00 92.31 294 LYS A O 1
ATOM 2290 N N . THR A 1 295 ? 14.925 6.735 -22.063 1.00 91.88 295 THR A N 1
ATOM 2291 C CA . THR A 1 295 ? 16.200 7.462 -22.068 1.00 91.88 295 THR A CA 1
ATOM 2292 C C . THR A 1 295 ? 17.239 6.740 -22.924 1.00 91.88 295 THR A C 1
ATOM 2294 O O . THR A 1 295 ? 17.850 7.365 -23.792 1.00 91.88 295 THR A O 1
ATOM 2297 N N . SER A 1 296 ? 17.394 5.424 -22.758 1.00 90.06 296 SER A N 1
ATOM 2298 C CA . SER A 1 296 ? 18.313 4.619 -23.574 1.00 90.06 296 SER A CA 1
ATOM 2299 C C . SER A 1 296 ? 17.916 4.604 -25.055 1.00 90.06 296 SER A C 1
ATOM 2301 O O . SER A 1 296 ? 18.759 4.832 -25.923 1.00 90.06 296 SER A O 1
ATOM 2303 N N . ALA A 1 297 ? 16.631 4.425 -25.372 1.00 90.06 297 ALA A N 1
ATOM 2304 C CA . ALA A 1 297 ? 16.140 4.463 -26.750 1.00 90.06 297 ALA A CA 1
ATOM 2305 C C . ALA A 1 297 ? 16.301 5.855 -27.390 1.00 90.06 297 ALA A C 1
ATOM 2307 O O . ALA A 1 297 ? 16.659 5.961 -28.563 1.00 90.06 297 ALA A O 1
ATOM 2308 N N . ALA A 1 298 ? 16.087 6.933 -26.628 1.00 90.88 298 ALA A N 1
ATOM 2309 C CA . ALA A 1 298 ? 16.293 8.299 -27.107 1.00 90.88 298 ALA A CA 1
ATOM 2310 C C . ALA A 1 298 ? 17.764 8.580 -27.453 1.00 90.88 298 ALA A C 1
ATOM 2312 O O . ALA A 1 298 ? 18.022 9.228 -28.470 1.00 90.88 298 ALA A O 1
ATOM 2313 N N . LYS A 1 299 ? 18.717 8.054 -26.668 1.00 89.62 299 LYS A N 1
ATOM 2314 C CA . LYS A 1 299 ? 20.155 8.135 -26.980 1.00 89.62 299 LYS A CA 1
ATOM 2315 C C . LYS A 1 299 ? 20.476 7.444 -28.308 1.00 89.62 299 LYS A C 1
ATOM 2317 O O . LYS A 1 299 ? 21.035 8.079 -29.197 1.00 89.62 299 LYS A O 1
ATOM 2322 N N . LEU A 1 300 ? 20.016 6.207 -28.509 1.00 88.38 300 LEU A N 1
ATOM 2323 C CA . LEU A 1 300 ? 20.222 5.487 -29.777 1.00 88.38 300 LEU A CA 1
ATOM 2324 C C . LEU A 1 300 ? 19.648 6.247 -30.984 1.00 88.38 300 LEU A C 1
ATOM 2326 O O . LEU A 1 300 ? 20.286 6.351 -32.031 1.00 88.38 300 LEU A O 1
ATOM 2330 N N . ILE A 1 301 ? 18.467 6.847 -30.824 1.00 89.19 301 ILE A N 1
ATOM 2331 C CA . ILE A 1 301 ? 17.844 7.671 -31.867 1.00 89.19 301 ILE A CA 1
ATOM 2332 C C . ILE A 1 301 ? 18.648 8.947 -32.132 1.00 89.19 301 ILE A C 1
ATOM 2334 O O . ILE A 1 301 ? 18.724 9.378 -33.282 1.00 89.19 301 ILE A O 1
ATOM 2338 N N . SER A 1 302 ? 19.254 9.561 -31.110 1.00 89.69 302 SER A N 1
ATOM 2339 C CA . SER A 1 302 ? 20.118 10.728 -31.321 1.00 89.69 302 SER A CA 1
ATOM 2340 C C . SER A 1 302 ? 21.354 10.397 -32.160 1.00 89.69 302 SER A C 1
ATOM 2342 O O . SER A 1 302 ? 21.673 11.184 -33.047 1.00 89.69 302 SER A O 1
ATOM 2344 N N . TYR A 1 303 ? 21.963 9.216 -31.984 1.00 89.56 303 TYR A N 1
ATOM 2345 C CA . TYR A 1 303 ? 23.101 8.772 -32.801 1.00 89.56 303 TYR A CA 1
ATOM 2346 C C . TYR A 1 303 ? 22.710 8.584 -34.270 1.00 89.56 303 TYR A C 1
ATOM 2348 O O . TYR A 1 303 ? 23.374 9.102 -35.170 1.00 89.56 303 TYR A O 1
ATOM 2356 N N . ALA A 1 304 ? 21.571 7.930 -34.519 1.00 86.94 304 ALA A N 1
ATOM 2357 C CA . ALA A 1 304 ? 21.035 7.775 -35.869 1.00 86.94 304 ALA A CA 1
ATOM 2358 C C . ALA A 1 304 ? 20.732 9.137 -36.525 1.00 86.94 304 ALA A C 1
ATOM 2360 O O . ALA A 1 304 ? 21.100 9.373 -37.675 1.00 86.94 304 ALA A O 1
ATOM 2361 N N . LYS A 1 305 ? 20.124 10.072 -35.783 1.00 88.75 305 LYS A N 1
ATOM 2362 C CA . LYS A 1 305 ? 19.811 11.418 -36.287 1.00 88.75 305 LYS A CA 1
ATOM 2363 C C . LYS A 1 305 ? 21.053 12.250 -36.580 1.00 88.75 305 LYS A C 1
ATOM 2365 O O . LYS A 1 305 ? 21.055 12.976 -37.569 1.00 88.75 305 LYS A O 1
ATOM 2370 N N . SER A 1 306 ? 22.101 12.153 -35.759 1.00 87.25 306 SER A N 1
ATOM 2371 C CA . SER A 1 306 ? 23.371 12.841 -36.030 1.00 87.25 306 SER A CA 1
ATOM 2372 C C . SER A 1 306 ? 24.067 12.313 -37.284 1.00 87.25 306 SER A C 1
ATOM 2374 O O . SER A 1 306 ? 24.742 13.079 -37.958 1.00 87.25 306 SER A O 1
ATOM 2376 N N . ALA A 1 307 ? 23.832 11.049 -37.648 1.00 85.19 307 ALA A N 1
ATOM 2377 C CA . ALA A 1 307 ? 24.275 10.474 -38.917 1.00 85.19 307 ALA A CA 1
ATOM 2378 C C . ALA A 1 307 ? 23.366 10.851 -40.109 1.00 85.19 307 ALA A C 1
ATOM 2380 O O . ALA A 1 307 ? 23.568 10.373 -41.222 1.00 85.19 307 ALA A O 1
ATOM 2381 N N . GLY A 1 308 ? 22.354 11.701 -39.903 1.00 84.12 308 GLY A N 1
ATOM 2382 C CA . GLY A 1 308 ? 21.396 12.107 -40.936 1.00 84.12 308 GLY A CA 1
ATOM 2383 C C . GLY A 1 308 ? 20.306 11.072 -41.229 1.00 84.12 308 GLY A C 1
ATOM 2384 O O . GLY A 1 308 ? 19.612 11.189 -42.237 1.00 84.12 308 GLY A O 1
ATOM 2385 N N . LEU A 1 309 ? 20.132 10.061 -40.371 1.00 86.88 309 LEU A N 1
ATOM 2386 C CA . LEU A 1 309 ? 19.154 8.996 -40.569 1.00 86.88 309 LEU A CA 1
ATOM 2387 C C . LEU A 1 309 ? 17.815 9.304 -39.890 1.00 86.88 309 LEU A C 1
ATOM 2389 O O . LEU A 1 309 ? 17.745 9.837 -38.779 1.00 86.88 309 LEU A O 1
ATOM 2393 N N . ASN A 1 310 ? 16.726 8.895 -40.541 1.00 86.81 310 ASN A N 1
ATOM 2394 C CA . ASN A 1 310 ? 15.379 9.038 -39.999 1.00 86.81 310 ASN A CA 1
ATOM 2395 C C . ASN A 1 310 ? 15.102 7.960 -38.943 1.00 86.81 310 ASN A C 1
ATOM 2397 O O . ASN A 1 310 ? 14.922 6.791 -39.276 1.00 86.81 310 ASN A O 1
ATOM 2401 N N . ALA A 1 311 ? 15.015 8.369 -37.676 1.00 88.50 311 ALA A N 1
ATOM 2402 C CA . ALA A 1 311 ? 14.606 7.509 -36.568 1.00 88.50 311 ALA A CA 1
ATOM 2403 C C . ALA A 1 311 ? 13.680 8.257 -35.597 1.00 88.50 311 ALA A C 1
ATOM 2405 O O . ALA A 1 311 ? 13.886 9.441 -35.306 1.00 88.50 311 ALA A O 1
ATOM 2406 N N . HIS A 1 312 ? 12.648 7.586 -35.081 1.00 90.88 312 HIS A N 1
ATOM 2407 C CA . HIS A 1 312 ? 11.743 8.168 -34.085 1.00 90.88 312 HIS A CA 1
ATOM 2408 C C . HIS A 1 312 ? 11.149 7.116 -33.140 1.00 90.88 312 HIS A C 1
ATOM 2410 O O . HIS A 1 312 ? 11.014 5.947 -33.493 1.00 90.88 312 HIS A O 1
ATOM 2416 N N . LEU A 1 313 ? 10.796 7.551 -31.928 1.00 91.25 313 LEU A N 1
ATOM 2417 C CA . LEU A 1 313 ? 10.190 6.734 -30.877 1.00 91.25 313 LEU A CA 1
ATOM 2418 C C . LEU A 1 313 ? 8.807 7.286 -30.549 1.00 91.25 313 LEU A C 1
ATOM 2420 O O . LEU A 1 313 ? 8.653 8.479 -30.291 1.00 91.25 313 LEU A O 1
ATOM 2424 N N . THR A 1 314 ? 7.830 6.393 -30.493 1.00 90.56 314 THR A N 1
ATOM 2425 C CA . THR A 1 314 ? 6.495 6.649 -29.948 1.00 90.56 314 THR A CA 1
ATOM 2426 C C . THR A 1 314 ? 6.300 5.753 -28.731 1.00 90.56 314 THR A C 1
ATOM 2428 O O . THR A 1 314 ? 6.606 4.564 -28.788 1.00 90.56 314 THR A O 1
ATOM 2431 N N . LEU A 1 315 ? 5.867 6.327 -27.609 1.00 89.62 315 LEU A N 1
ATOM 2432 C CA . LEU A 1 315 ? 5.691 5.610 -26.347 1.00 89.62 315 LEU A CA 1
ATOM 2433 C C . LEU A 1 315 ? 4.271 5.834 -25.830 1.00 89.62 315 LEU A C 1
ATOM 2435 O O . LEU A 1 315 ? 3.909 6.952 -25.468 1.00 89.62 315 LEU A O 1
ATOM 2439 N N . GLU A 1 316 ? 3.507 4.754 -25.763 1.00 87.62 316 GLU A N 1
ATOM 2440 C CA . GLU A 1 316 ? 2.186 4.680 -25.149 1.00 87.62 316 GLU A CA 1
ATOM 2441 C C . GLU A 1 316 ? 2.361 4.078 -23.749 1.00 87.62 316 GLU A C 1
ATOM 2443 O O . GLU A 1 316 ? 2.534 2.867 -23.593 1.00 87.62 316 GLU A O 1
ATOM 2448 N N . LYS A 1 317 ? 2.404 4.943 -22.727 1.00 81.62 317 LYS A N 1
ATOM 2449 C CA . LYS A 1 317 ? 2.562 4.523 -21.327 1.00 81.62 317 LYS A CA 1
ATOM 2450 C C . LYS A 1 317 ? 1.277 3.874 -20.813 1.00 81.62 317 LYS A C 1
ATOM 2452 O O . LYS A 1 317 ? 0.205 4.427 -21.044 1.00 81.62 317 LYS A O 1
ATOM 2457 N N . CYS A 1 318 ? 1.418 2.765 -20.087 1.00 75.62 318 CYS A N 1
ATOM 2458 C CA . CYS A 1 318 ? 0.345 2.043 -19.397 1.00 75.62 318 CYS A CA 1
ATOM 2459 C C . CYS A 1 318 ? -0.923 1.910 -20.256 1.00 75.62 318 CYS A C 1
ATOM 2461 O O . CYS A 1 318 ? -2.013 2.280 -19.827 1.00 75.62 318 CYS A O 1
ATOM 2463 N N . HIS A 1 319 ? -0.785 1.414 -21.489 1.00 70.25 319 HIS A N 1
ATOM 2464 C CA . HIS A 1 319 ? -1.877 1.359 -22.467 1.00 70.25 319 HIS A CA 1
ATOM 2465 C C . HIS A 1 319 ? -3.068 0.510 -21.998 1.00 70.25 319 HIS A C 1
ATOM 2467 O O . HIS A 1 319 ? -4.153 0.579 -22.572 1.00 70.25 319 HIS A O 1
ATOM 2473 N N . ASN A 1 320 ? -2.853 -0.331 -20.990 1.00 72.38 320 ASN A N 1
ATOM 2474 C CA . ASN A 1 320 ? -3.852 -1.186 -20.376 1.00 72.38 320 ASN A CA 1
ATOM 2475 C C . ASN A 1 320 ? -4.442 -0.609 -19.074 1.00 72.38 320 ASN A C 1
ATOM 2477 O O . ASN A 1 320 ? -5.507 -1.054 -18.647 1.00 72.38 320 ASN A O 1
ATOM 2481 N N . CYS A 1 321 ? -3.810 0.403 -18.473 1.00 63.50 321 CYS A N 1
ATOM 2482 C CA . CYS A 1 321 ? -4.303 1.089 -17.283 1.00 63.50 321 CYS A CA 1
ATOM 2483 C C . CYS A 1 321 ? -5.045 2.368 -17.695 1.00 63.50 321 CYS A C 1
ATOM 2485 O O . CYS A 1 321 ? -4.493 3.464 -17.693 1.00 63.50 321 CYS A O 1
ATOM 2487 N N . LEU A 1 322 ? -6.334 2.174 -17.986 1.00 59.69 322 LEU A N 1
ATOM 2488 C CA . LEU A 1 322 ? -7.419 3.161 -18.053 1.00 59.69 322 LEU A CA 1
ATOM 2489 C C . LEU A 1 322 ? -7.559 4.042 -19.310 1.00 59.69 322 LEU A C 1
ATOM 2491 O O . LEU A 1 322 ? -6.795 4.958 -19.606 1.00 59.69 322 LEU A O 1
ATOM 2495 N N . THR A 1 323 ? -8.719 3.853 -19.943 1.00 58.47 323 THR A N 1
ATOM 2496 C CA . THR A 1 323 ? -9.543 4.902 -20.557 1.00 58.47 323 THR A CA 1
ATOM 2497 C C . THR A 1 323 ? -10.022 5.907 -19.501 1.00 58.47 323 THR A C 1
ATOM 2499 O O . THR A 1 323 ? -10.344 5.520 -18.382 1.00 58.47 323 THR A O 1
ATOM 2502 N N . ARG A 1 324 ? -10.132 7.193 -19.863 1.00 59.88 324 ARG A N 1
ATOM 2503 C CA . ARG A 1 324 ? -10.446 8.312 -18.946 1.00 59.88 324 ARG A CA 1
ATOM 2504 C C . ARG A 1 324 ? -11.820 8.241 -18.248 1.00 59.88 324 ARG A C 1
ATOM 2506 O O . ARG A 1 324 ? -12.020 8.956 -17.272 1.00 59.88 324 ARG A O 1
ATOM 2513 N N . ASP A 1 325 ? -12.729 7.377 -18.701 1.00 72.50 325 ASP A N 1
ATOM 2514 C CA . ASP A 1 325 ? -14.091 7.271 -18.168 1.00 72.50 325 ASP A CA 1
ATOM 2515 C C . ASP A 1 325 ? -14.218 6.128 -17.149 1.00 72.50 325 ASP A C 1
ATOM 2517 O O . ASP A 1 325 ? -14.313 4.951 -17.508 1.00 72.50 325 ASP A O 1
ATOM 2521 N N . ILE A 1 326 ? -14.260 6.476 -15.860 1.00 73.25 326 ILE A N 1
ATOM 2522 C CA . ILE A 1 326 ? -14.509 5.526 -14.768 1.00 73.25 326 ILE A CA 1
ATOM 2523 C C . ILE A 1 326 ? -16.010 5.224 -14.712 1.00 73.25 326 ILE A C 1
ATOM 2525 O O . ILE A 1 326 ? -16.798 6.028 -14.220 1.00 73.25 326 ILE A O 1
ATOM 2529 N N . LYS A 1 327 ? -16.418 4.049 -15.199 1.00 80.19 327 LYS A N 1
ATOM 2530 C CA . LYS A 1 327 ? -17.813 3.578 -15.089 1.00 80.19 327 LYS A CA 1
ATOM 2531 C C . LYS A 1 327 ? -18.097 2.890 -13.755 1.00 80.19 327 LYS A C 1
ATOM 2533 O O . LYS A 1 327 ? -19.208 2.975 -13.241 1.00 80.19 327 LYS A O 1
ATOM 2538 N N . ASN A 1 328 ? -17.097 2.208 -13.204 1.00 84.50 328 ASN A N 1
ATOM 2539 C CA . ASN A 1 328 ? -17.208 1.411 -11.991 1.00 84.50 328 ASN A CA 1
ATOM 2540 C C . ASN A 1 328 ? -15.915 1.525 -11.172 1.00 84.50 328 ASN A C 1
ATOM 2542 O O . ASN A 1 328 ? -14.816 1.369 -11.703 1.00 84.50 328 ASN A O 1
ATOM 2546 N N . VAL A 1 329 ? -16.052 1.794 -9.872 1.00 84.06 329 VAL A N 1
ATOM 2547 C CA . VAL A 1 329 ? -14.917 1.955 -8.950 1.00 84.06 329 VAL A CA 1
ATOM 2548 C C . VAL A 1 329 ? -14.141 0.649 -8.794 1.00 84.06 329 VAL A C 1
ATOM 2550 O O . VAL A 1 329 ? -12.918 0.679 -8.711 1.00 84.06 329 VAL A O 1
ATOM 2553 N N . ASP A 1 330 ? -14.831 -0.495 -8.774 1.00 84.31 330 ASP A N 1
ATOM 2554 C CA . ASP A 1 330 ? -14.166 -1.789 -8.600 1.00 84.31 330 ASP A CA 1
ATOM 2555 C C . ASP A 1 330 ? -13.270 -2.111 -9.811 1.00 84.31 330 ASP A C 1
ATOM 2557 O O . ASP A 1 330 ? -12.112 -2.460 -9.620 1.00 84.31 330 ASP A O 1
ATOM 2561 N N . GLU A 1 331 ? -13.755 -1.876 -11.036 1.00 83.12 331 GLU A N 1
ATOM 2562 C CA . GLU A 1 331 ? -12.977 -2.061 -12.275 1.00 83.12 331 GLU A CA 1
ATOM 2563 C C . GLU A 1 331 ? -11.771 -1.115 -12.351 1.00 83.12 331 GLU A C 1
ATOM 2565 O O . GLU A 1 331 ? -10.692 -1.503 -12.802 1.00 83.12 331 GLU A O 1
ATOM 2570 N N . ALA A 1 332 ? -11.931 0.125 -11.876 1.00 82.94 332 ALA A N 1
ATOM 2571 C CA . ALA A 1 332 ? -10.833 1.083 -11.826 1.00 82.94 332 ALA A CA 1
ATOM 2572 C C . ALA A 1 332 ? -9.714 0.614 -10.885 1.00 82.94 332 ALA A C 1
ATOM 2574 O O . ALA A 1 332 ? -8.540 0.710 -11.240 1.00 82.94 332 ALA A O 1
ATOM 2575 N N . VAL A 1 333 ? -10.054 0.058 -9.718 1.00 86.06 333 VAL A N 1
ATOM 2576 C CA . VAL A 1 333 ? -9.055 -0.481 -8.781 1.00 86.06 333 VAL A CA 1
ATOM 2577 C C . VAL A 1 333 ? -8.475 -1.811 -9.278 1.00 86.06 333 VAL A C 1
ATOM 2579 O O . VAL A 1 333 ? -7.270 -2.023 -9.152 1.00 86.06 333 VAL A O 1
ATOM 2582 N N . ASP A 1 334 ? -9.275 -2.664 -9.925 1.00 84.44 334 ASP A N 1
ATOM 2583 C CA . ASP A 1 334 ? -8.792 -3.903 -10.551 1.00 84.44 334 ASP A CA 1
ATOM 2584 C C . ASP A 1 334 ? -7.725 -3.608 -11.624 1.00 84.44 334 ASP A C 1
ATOM 2586 O O . ASP A 1 334 ? -6.723 -4.321 -11.718 1.00 84.44 334 ASP A O 1
ATOM 2590 N N . SER A 1 335 ? -7.869 -2.504 -12.372 1.00 83.06 335 SER A N 1
ATOM 2591 C CA . SER A 1 335 ? -6.855 -2.054 -13.340 1.00 83.06 335 SER A CA 1
ATOM 2592 C C . SER A 1 335 ? -5.515 -1.665 -12.698 1.00 83.06 335 SER A C 1
ATOM 2594 O O . SER A 1 335 ? -4.474 -1.736 -13.349 1.00 83.06 335 SER A O 1
ATOM 2596 N N . LEU A 1 336 ? -5.530 -1.282 -11.416 1.00 82.56 336 LEU A N 1
ATOM 2597 C CA . LEU A 1 336 ? -4.347 -0.895 -10.648 1.00 82.56 336 LEU A CA 1
ATOM 2598 C C . LEU A 1 336 ? -3.579 -2.128 -10.144 1.00 82.56 336 LEU A C 1
ATOM 2600 O O . LEU A 1 336 ? -2.358 -2.073 -10.021 1.00 82.56 336 LEU A O 1
ATOM 2604 N N . ILE A 1 337 ? -4.287 -3.235 -9.888 1.00 86.00 337 ILE A N 1
ATOM 2605 C CA . ILE A 1 337 ? -3.744 -4.519 -9.403 1.00 86.00 337 ILE A CA 1
ATOM 2606 C C . ILE A 1 337 ? -3.221 -5.397 -10.555 1.00 86.00 337 ILE A C 1
ATOM 2608 O O . ILE A 1 337 ? -2.365 -6.258 -10.339 1.00 86.00 337 ILE A O 1
ATOM 2612 N N . GLY A 1 338 ? -3.755 -5.204 -11.762 1.00 82.81 338 GLY A N 1
ATOM 2613 C CA . GLY A 1 338 ? -3.443 -6.007 -12.940 1.00 82.81 338 GLY A CA 1
ATOM 2614 C C . GLY A 1 338 ? -2.003 -5.891 -13.453 1.00 82.81 338 GLY A C 1
ATOM 2615 O O . GLY A 1 338 ? -1.160 -5.165 -12.930 1.00 82.81 338 GLY A O 1
ATOM 2616 N N . LEU A 1 339 ? -1.731 -6.638 -14.526 1.00 86.38 339 LEU A N 1
ATOM 2617 C CA . LEU A 1 339 ? -0.515 -6.486 -15.327 1.00 86.38 339 LEU A CA 1
ATOM 2618 C C . LEU A 1 339 ? -0.398 -5.031 -15.794 1.00 86.38 339 LEU A C 1
ATOM 2620 O O . LEU A 1 339 ? -1.408 -4.450 -16.165 1.00 86.38 339 LEU A O 1
ATOM 2624 N N . LEU A 1 340 ? 0.806 -4.462 -15.820 1.00 89.38 340 LEU A N 1
ATOM 2625 C CA . LEU A 1 340 ? 1.064 -3.134 -16.387 1.00 89.38 340 LEU A CA 1
ATOM 2626 C C . LEU A 1 340 ? 1.777 -3.285 -17.719 1.00 89.38 340 LEU A C 1
ATOM 2628 O O . LEU A 1 340 ? 2.808 -3.952 -17.772 1.00 89.38 340 LEU A O 1
ATOM 2632 N N . GLU A 1 341 ? 1.251 -2.671 -18.775 1.00 89.69 341 GLU A N 1
ATOM 2633 C CA . GLU A 1 341 ? 1.805 -2.780 -20.121 1.00 89.69 341 GLU A CA 1
ATOM 2634 C C . GLU A 1 341 ? 2.010 -1.398 -20.749 1.00 89.69 341 GLU A C 1
ATOM 2636 O O . GLU A 1 341 ? 1.070 -0.627 -20.936 1.00 89.69 341 GLU A O 1
ATOM 2641 N N . SER A 1 342 ? 3.254 -1.085 -21.110 1.00 91.56 342 SER A N 1
ATOM 2642 C CA . SER A 1 342 ? 3.608 0.092 -21.909 1.00 91.56 342 SER A CA 1
ATOM 2643 C C . SER A 1 342 ? 4.114 -0.352 -23.274 1.00 91.56 342 SER A C 1
ATOM 2645 O O . SER A 1 342 ? 4.935 -1.264 -23.373 1.00 91.56 342 SER A O 1
ATOM 2647 N N . LYS A 1 343 ? 3.659 0.312 -24.336 1.00 92.44 343 LYS A N 1
ATOM 2648 C CA . LYS A 1 343 ? 4.018 -0.023 -25.715 1.00 92.44 343 LYS A CA 1
ATOM 2649 C C . LYS A 1 343 ? 4.917 1.059 -26.289 1.00 92.44 343 LYS A C 1
ATOM 2651 O O . LYS A 1 343 ? 4.506 2.202 -26.473 1.00 92.44 343 LYS A O 1
ATOM 2656 N N . ALA A 1 344 ? 6.146 0.688 -26.614 1.00 92.06 344 ALA A N 1
ATOM 2657 C CA . ALA A 1 344 ? 7.086 1.538 -27.321 1.00 92.06 344 ALA A CA 1
ATOM 2658 C C . ALA A 1 344 ? 7.218 1.069 -28.770 1.00 92.06 344 ALA A C 1
ATOM 2660 O O . ALA A 1 344 ? 7.578 -0.076 -29.022 1.00 92.06 344 ALA A O 1
ATOM 2661 N N . THR A 1 345 ? 6.954 1.949 -29.732 1.00 92.19 345 THR A N 1
ATOM 2662 C CA . THR A 1 345 ? 7.224 1.682 -31.148 1.00 92.19 345 THR A CA 1
ATOM 2663 C C . THR A 1 345 ? 8.383 2.557 -31.607 1.00 92.19 345 THR A C 1
ATOM 2665 O O . THR A 1 345 ? 8.281 3.787 -31.612 1.00 92.19 345 THR A O 1
ATOM 2668 N N . ILE A 1 346 ? 9.488 1.912 -31.973 1.00 91.75 346 ILE A N 1
ATOM 2669 C CA . ILE A 1 346 ? 10.706 2.527 -32.495 1.00 91.75 346 ILE A CA 1
ATOM 2670 C C . ILE A 1 346 ? 10.742 2.291 -34.001 1.00 91.75 346 ILE A C 1
ATOM 2672 O O . ILE A 1 346 ? 10.652 1.155 -34.467 1.00 91.75 346 ILE A O 1
ATOM 2676 N N . TYR A 1 347 ? 10.909 3.369 -34.752 1.00 90.62 347 TYR A N 1
ATOM 2677 C CA . TYR A 1 347 ? 11.175 3.317 -36.179 1.00 90.62 347 TYR A CA 1
ATOM 2678 C C . TYR A 1 347 ? 12.649 3.608 -36.401 1.00 90.62 347 TYR A C 1
ATOM 2680 O O . TYR A 1 347 ? 13.148 4.665 -35.998 1.00 90.62 347 TYR A O 1
ATOM 2688 N N . LEU A 1 348 ? 13.325 2.646 -37.013 1.00 87.75 348 LEU A N 1
ATOM 2689 C CA . LEU A 1 348 ? 14.729 2.700 -37.375 1.00 87.75 348 LEU A CA 1
ATOM 2690 C C . LEU A 1 348 ? 14.887 2.852 -38.901 1.00 87.75 348 LEU A C 1
ATOM 2692 O O . LEU A 1 348 ? 13.931 2.627 -39.652 1.00 87.75 348 LEU A O 1
ATOM 2696 N N . PRO A 1 349 ? 16.083 3.239 -39.373 1.00 84.69 349 PRO A N 1
ATOM 2697 C CA . PRO A 1 349 ? 16.374 3.396 -40.797 1.00 84.69 349 PRO A CA 1
ATOM 2698 C C . PRO A 1 349 ? 16.112 2.119 -41.618 1.00 84.69 349 PRO A C 1
ATOM 2700 O O . PRO A 1 349 ? 16.105 1.010 -41.095 1.00 84.69 349 PRO A O 1
ATOM 2703 N N . GLY A 1 350 ? 15.869 2.266 -42.924 1.00 77.44 350 GLY A N 1
ATOM 2704 C CA . GLY A 1 350 ? 15.676 1.118 -43.823 1.00 77.44 350 GLY A CA 1
ATOM 2705 C C . GLY A 1 350 ? 14.367 0.342 -43.603 1.00 77.44 350 GLY A C 1
ATOM 2706 O O . GLY A 1 350 ? 14.365 -0.880 -43.730 1.00 77.44 350 GLY A O 1
ATOM 2707 N N . SER A 1 351 ? 13.277 1.035 -43.246 1.00 82.19 351 SER A N 1
ATOM 2708 C CA . SER A 1 351 ? 11.933 0.465 -43.000 1.00 82.19 351 SER A CA 1
ATOM 2709 C C . SER A 1 351 ? 11.837 -0.491 -41.803 1.00 82.19 351 SER A C 1
ATOM 2711 O O . SER A 1 351 ? 10.956 -1.347 -41.749 1.00 82.19 351 SER A O 1
ATOM 2713 N N . TRP A 1 352 ? 12.719 -0.345 -40.812 1.00 86.19 352 TRP A N 1
ATOM 2714 C CA . TRP A 1 352 ? 12.678 -1.155 -39.596 1.00 86.19 352 TRP A CA 1
ATOM 2715 C C . TRP A 1 352 ? 11.668 -0.600 -38.592 1.00 86.19 352 TRP A C 1
ATOM 2717 O O . TRP A 1 352 ? 11.756 0.549 -38.156 1.00 86.19 352 TRP A O 1
ATOM 2727 N N . LYS A 1 353 ? 10.729 -1.446 -38.168 1.00 89.50 353 LYS A N 1
ATOM 2728 C CA . LYS A 1 353 ? 9.758 -1.158 -37.113 1.00 89.50 353 LYS A CA 1
ATOM 2729 C C . LYS A 1 353 ? 9.937 -2.144 -35.966 1.00 89.50 353 LYS A C 1
ATOM 2731 O O . LYS A 1 353 ? 9.789 -3.350 -36.138 1.00 89.50 353 LYS A O 1
ATOM 2736 N N . ILE A 1 354 ? 10.207 -1.622 -34.777 1.00 90.12 354 ILE A N 1
ATOM 2737 C CA . ILE A 1 354 ? 10.378 -2.406 -33.555 1.00 90.12 354 ILE A CA 1
ATOM 2738 C C . ILE A 1 354 ? 9.278 -2.015 -32.577 1.00 90.12 354 ILE A C 1
ATOM 2740 O O . ILE A 1 354 ? 9.147 -0.848 -32.220 1.00 90.12 354 ILE A O 1
ATOM 2744 N N . VAL A 1 355 ? 8.488 -2.986 -32.135 1.00 91.25 355 VAL A N 1
ATOM 2745 C CA . VAL A 1 355 ? 7.473 -2.821 -31.095 1.00 91.25 355 VAL A CA 1
ATOM 2746 C C . VAL A 1 355 ? 7.965 -3.531 -29.841 1.00 91.25 355 VAL A C 1
ATOM 2748 O O . VAL A 1 355 ? 8.107 -4.749 -29.831 1.00 91.25 355 VAL A O 1
ATOM 2751 N N . VAL A 1 356 ? 8.225 -2.770 -28.785 1.00 92.00 356 VAL A N 1
ATOM 2752 C CA . VAL A 1 356 ? 8.614 -3.274 -27.467 1.00 92.00 356 VAL A CA 1
ATOM 2753 C C . VAL A 1 356 ? 7.430 -3.120 -26.519 1.00 92.00 356 VAL A C 1
ATOM 2755 O O . VAL A 1 356 ? 6.961 -2.008 -26.282 1.00 92.00 356 VAL A O 1
ATOM 2758 N N . LEU A 1 357 ? 6.952 -4.234 -25.975 1.00 92.31 357 LEU A N 1
ATOM 2759 C CA . LEU A 1 357 ? 5.976 -4.280 -24.894 1.00 92.31 357 LEU A CA 1
ATOM 2760 C C . LEU A 1 357 ? 6.726 -4.436 -23.572 1.00 92.31 357 LEU A C 1
ATOM 2762 O O . LEU A 1 357 ? 7.367 -5.458 -23.324 1.00 92.31 357 LEU A O 1
ATOM 2766 N N . ILE A 1 358 ? 6.661 -3.406 -22.739 1.00 92.62 358 ILE A N 1
ATOM 2767 C CA . ILE A 1 358 ? 7.203 -3.397 -21.382 1.00 92.62 358 ILE A CA 1
ATOM 2768 C C . ILE A 1 358 ? 6.080 -3.881 -20.472 1.00 92.62 358 ILE A C 1
ATOM 2770 O O . ILE A 1 358 ? 5.077 -3.190 -20.330 1.00 92.62 358 ILE A O 1
ATOM 2774 N N . GLN A 1 359 ? 6.232 -5.060 -19.885 1.00 92.00 359 GLN A N 1
ATOM 2775 C CA . GLN A 1 359 ? 5.229 -5.718 -19.055 1.00 92.00 359 GLN A CA 1
ATOM 2776 C C . GLN A 1 359 ? 5.753 -5.838 -17.624 1.00 92.00 359 GLN A C 1
ATOM 2778 O O . GLN A 1 359 ? 6.793 -6.455 -17.414 1.00 92.00 359 GLN A O 1
ATOM 2783 N N . THR A 1 360 ? 5.057 -5.295 -16.627 1.00 90.75 360 THR A N 1
ATOM 2784 C CA . THR A 1 360 ? 5.478 -5.390 -15.218 1.00 90.75 360 THR A CA 1
ATOM 2785 C C . THR A 1 360 ? 4.377 -6.007 -14.366 1.00 90.75 360 THR A C 1
ATOM 2787 O O . THR A 1 360 ? 3.247 -5.522 -14.359 1.00 90.75 360 THR A O 1
ATOM 2790 N N . LEU A 1 361 ? 4.712 -7.073 -13.632 1.00 88.31 361 LEU A N 1
ATOM 2791 C CA . LEU A 1 361 ? 3.816 -7.719 -12.670 1.00 88.31 361 LEU A CA 1
ATOM 2792 C C . LEU A 1 361 ? 4.613 -8.392 -11.547 1.00 88.31 361 LEU A C 1
ATOM 2794 O O . LEU A 1 361 ? 5.395 -9.317 -11.782 1.00 88.31 361 LEU A O 1
ATOM 2798 N N . LEU A 1 362 ? 4.358 -7.978 -10.304 1.00 84.56 362 LEU A N 1
ATOM 2799 C CA . LEU A 1 362 ? 4.915 -8.600 -9.097 1.00 84.56 362 LEU A CA 1
ATOM 2800 C C . LEU A 1 362 ? 4.001 -9.715 -8.574 1.00 84.56 362 LEU A C 1
ATOM 2802 O O . LEU A 1 362 ? 3.486 -9.678 -7.457 1.00 84.56 362 LEU A O 1
ATOM 2806 N N . GLY A 1 363 ? 3.791 -10.721 -9.415 1.00 80.31 363 GLY A N 1
ATOM 2807 C CA . GLY A 1 363 ? 2.955 -11.879 -9.126 1.00 80.31 363 GLY A CA 1
ATOM 2808 C C . GLY A 1 363 ? 3.299 -13.067 -10.025 1.00 80.31 363 GLY A C 1
ATOM 2809 O O . GLY A 1 363 ? 4.215 -12.969 -10.852 1.00 80.31 363 GLY A O 1
ATOM 2810 N N . PRO A 1 364 ? 2.573 -14.191 -9.876 1.00 73.12 364 PRO A N 1
ATOM 2811 C CA . PRO A 1 364 ? 2.766 -15.376 -10.705 1.00 73.12 364 PRO A CA 1
ATOM 2812 C C . PRO A 1 364 ? 2.748 -15.010 -12.194 1.00 73.12 364 PRO A C 1
ATOM 2814 O O . PRO A 1 364 ? 1.871 -14.253 -12.601 1.00 73.12 364 PRO A O 1
ATOM 2817 N N . SER A 1 365 ? 3.689 -15.572 -12.969 1.00 75.00 365 SER A N 1
ATOM 2818 C CA . SER A 1 365 ? 3.974 -15.405 -14.418 1.00 75.00 365 SER A CA 1
ATOM 2819 C C . SER A 1 365 ? 5.199 -14.558 -14.789 1.00 75.00 365 SER A C 1
ATOM 2821 O O . SER A 1 365 ? 5.914 -14.960 -15.705 1.00 75.00 365 SER A O 1
ATOM 2823 N N . ILE A 1 366 ? 5.479 -13.441 -14.102 1.00 78.12 366 ILE A N 1
ATOM 2824 C CA . ILE A 1 366 ? 6.580 -12.526 -14.484 1.00 78.12 366 ILE A CA 1
ATOM 2825 C C . ILE A 1 366 ? 7.528 -12.235 -13.314 1.00 78.12 366 ILE A C 1
ATOM 2827 O O . ILE A 1 366 ? 8.738 -12.231 -13.517 1.00 78.12 366 ILE A O 1
ATOM 2831 N N . PHE A 1 367 ? 7.006 -12.018 -12.098 1.00 82.06 367 PHE A N 1
ATOM 2832 C CA . PHE A 1 367 ? 7.794 -11.637 -10.912 1.00 82.06 367 PHE A CA 1
ATOM 2833 C C . PHE A 1 367 ? 8.818 -10.509 -11.169 1.00 82.06 367 PHE A C 1
ATOM 2835 O O . PHE A 1 367 ? 9.946 -10.554 -10.680 1.00 82.06 367 PHE A O 1
ATOM 2842 N N . GLY A 1 368 ? 8.437 -9.481 -11.931 1.00 86.50 368 GLY A N 1
ATOM 2843 C CA . GLY A 1 368 ? 9.351 -8.410 -12.330 1.00 86.50 368 GLY A CA 1
ATOM 2844 C C . GLY A 1 368 ? 8.876 -7.645 -13.560 1.00 86.50 368 GLY A C 1
ATOM 2845 O O . GLY A 1 368 ? 7.671 -7.509 -13.779 1.00 86.50 368 GLY A O 1
ATOM 2846 N N . THR A 1 369 ? 9.833 -7.158 -14.352 1.00 89.94 369 THR A N 1
ATOM 2847 C CA . THR A 1 369 ? 9.591 -6.512 -15.648 1.00 89.94 369 THR A CA 1
ATOM 2848 C C . THR A 1 369 ? 10.093 -7.418 -16.768 1.00 89.94 369 THR A C 1
ATOM 2850 O O . THR A 1 369 ? 11.211 -7.923 -16.718 1.00 89.94 369 THR A O 1
ATOM 2853 N N . ARG A 1 370 ? 9.263 -7.618 -17.787 1.00 92.81 370 ARG A N 1
ATOM 2854 C CA . ARG A 1 370 ? 9.562 -8.354 -19.011 1.00 92.81 370 ARG A CA 1
ATOM 2855 C C . ARG A 1 370 ? 9.443 -7.405 -20.195 1.00 92.81 370 ARG A C 1
ATOM 2857 O O . ARG A 1 370 ? 8.488 -6.645 -20.290 1.00 92.81 370 ARG A O 1
ATOM 2864 N N . PHE A 1 371 ? 10.382 -7.492 -21.122 1.00 92.06 371 PHE A N 1
ATOM 2865 C CA . PHE A 1 371 ? 10.373 -6.739 -22.369 1.00 92.06 371 PHE A CA 1
ATOM 2866 C C . PHE A 1 371 ? 10.142 -7.708 -23.523 1.00 92.06 371 PHE A C 1
ATOM 2868 O O . PHE A 1 371 ? 11.041 -8.471 -23.871 1.00 92.06 371 PHE A O 1
ATOM 2875 N N . ALA A 1 372 ? 8.943 -7.714 -24.100 1.00 91.31 372 ALA A N 1
ATOM 2876 C CA . ALA A 1 372 ? 8.641 -8.493 -25.298 1.00 91.31 372 ALA A CA 1
ATOM 2877 C C . ALA A 1 372 ? 8.871 -7.624 -26.540 1.00 91.31 372 ALA A C 1
ATOM 2879 O O . ALA A 1 372 ? 8.235 -6.588 -26.712 1.00 91.31 372 ALA A O 1
ATOM 2880 N N . VAL A 1 373 ? 9.812 -8.024 -27.390 1.00 91.00 373 VAL A N 1
ATOM 2881 C CA . VAL A 1 373 ? 10.241 -7.275 -28.570 1.00 91.00 373 VAL A CA 1
ATOM 2882 C C . VAL A 1 373 ? 9.764 -7.986 -29.830 1.00 91.00 373 VAL A C 1
ATOM 2884 O O . VAL A 1 373 ? 10.068 -9.157 -30.059 1.00 91.00 373 VAL A O 1
ATOM 2887 N N . HIS A 1 374 ? 9.041 -7.245 -30.661 1.00 89.50 374 HIS A N 1
ATOM 2888 C CA . HIS A 1 374 ? 8.574 -7.654 -31.976 1.00 89.50 374 HIS A CA 1
ATOM 2889 C C . HIS A 1 374 ? 9.240 -6.772 -33.027 1.00 89.50 374 HIS A C 1
ATOM 2891 O O . HIS A 1 374 ? 9.082 -5.551 -33.009 1.00 89.50 374 HIS A O 1
ATOM 2897 N N . THR A 1 375 ? 9.982 -7.372 -33.947 1.00 85.25 375 THR A N 1
ATOM 2898 C CA . THR A 1 375 ? 10.650 -6.666 -35.043 1.00 85.25 375 THR A CA 1
ATOM 2899 C C . THR A 1 375 ? 9.954 -6.984 -36.364 1.00 85.25 375 THR A C 1
ATOM 2901 O O . THR A 1 375 ? 9.570 -8.121 -36.625 1.00 85.25 375 THR A O 1
ATOM 2904 N N . ALA A 1 376 ? 9.759 -5.966 -37.197 1.00 81.94 376 ALA A N 1
ATOM 2905 C CA . ALA A 1 376 ? 9.219 -6.082 -38.545 1.00 81.94 376 ALA A CA 1
ATOM 2906 C C . ALA A 1 376 ? 10.050 -5.202 -39.485 1.00 81.94 376 ALA A C 1
ATOM 2908 O O . ALA A 1 376 ? 10.239 -4.017 -39.203 1.00 81.94 376 ALA A O 1
ATOM 2909 N N . HIS A 1 377 ? 10.572 -5.772 -40.571 1.00 76.19 377 HIS A N 1
ATOM 2910 C CA . HIS A 1 377 ? 11.343 -5.040 -41.576 1.00 76.19 377 HIS A CA 1
ATOM 2911 C C . HIS A 1 377 ? 11.355 -5.787 -42.923 1.00 76.19 377 HIS A C 1
ATOM 2913 O O . HIS A 1 377 ? 11.220 -7.008 -42.955 1.00 76.19 377 HIS A O 1
ATOM 2919 N N . ASP A 1 378 ? 11.591 -5.061 -44.019 1.00 65.75 378 ASP A N 1
ATOM 2920 C CA . ASP A 1 378 ? 11.520 -5.576 -45.403 1.00 65.75 378 ASP A CA 1
ATOM 2921 C C . ASP A 1 378 ? 12.882 -6.072 -45.948 1.00 65.75 378 ASP A C 1
ATOM 2923 O O . ASP A 1 378 ? 13.114 -6.121 -47.152 1.00 65.75 378 ASP A O 1
ATOM 2927 N N . GLY A 1 379 ? 13.826 -6.385 -45.055 1.00 62.78 379 GLY A N 1
ATOM 2928 C CA . GLY A 1 379 ? 15.235 -6.650 -45.393 1.00 62.78 379 GLY A CA 1
ATOM 2929 C C . GLY A 1 379 ? 15.617 -8.133 -45.388 1.00 62.78 379 GLY A C 1
ATOM 2930 O O . GLY A 1 379 ? 14.883 -8.975 -44.875 1.00 62.78 379 GLY A O 1
ATOM 2931 N N . SER A 1 380 ? 16.824 -8.451 -45.867 1.00 58.44 380 SER A N 1
ATOM 2932 C CA . SER A 1 380 ? 17.393 -9.814 -45.924 1.00 58.44 380 SER A CA 1
ATOM 2933 C C . SER A 1 380 ? 17.359 -10.566 -44.581 1.00 58.44 380 SER A C 1
ATOM 2935 O O . SER A 1 380 ? 17.223 -11.786 -44.560 1.00 58.44 380 SER A O 1
ATOM 2937 N N . CYS A 1 381 ? 17.419 -9.854 -43.448 1.00 58.53 381 CYS A N 1
ATOM 2938 C CA . CYS A 1 381 ? 17.343 -10.429 -42.098 1.00 58.53 381 CYS A CA 1
ATOM 2939 C C . CYS A 1 381 ? 15.927 -10.785 -41.596 1.00 58.53 381 CYS A C 1
ATOM 2941 O O . CYS A 1 381 ? 15.813 -11.258 -40.465 1.00 58.53 381 CYS A O 1
ATOM 2943 N N . ALA A 1 382 ? 14.865 -10.578 -42.386 1.00 60.50 382 ALA A N 1
ATOM 2944 C CA . ALA A 1 382 ? 13.481 -10.731 -41.918 1.00 60.50 382 ALA A CA 1
ATOM 2945 C C . ALA A 1 382 ? 13.158 -12.172 -41.481 1.00 60.50 382 ALA A C 1
ATOM 2947 O O . ALA A 1 382 ? 12.329 -12.394 -40.604 1.00 60.50 382 ALA A O 1
ATOM 2948 N N . THR A 1 383 ? 13.866 -13.155 -42.041 1.00 56.19 383 THR A N 1
ATOM 2949 C CA . THR A 1 383 ? 13.725 -14.584 -41.726 1.00 56.19 383 THR A CA 1
ATOM 2950 C C . THR A 1 383 ? 14.345 -14.996 -40.386 1.00 56.19 383 THR A C 1
ATOM 2952 O O . THR A 1 383 ? 14.018 -16.062 -39.873 1.00 56.19 383 THR A O 1
ATOM 2955 N N . LEU A 1 384 ? 15.219 -14.168 -39.800 1.00 58.25 384 LEU A N 1
ATOM 2956 C CA . LEU A 1 384 ? 15.918 -14.447 -38.535 1.00 58.25 384 LEU A CA 1
ATOM 2957 C C . LEU A 1 384 ? 15.210 -13.848 -37.309 1.00 58.25 384 LEU A C 1
ATOM 2959 O O . LEU A 1 384 ? 15.700 -13.973 -36.187 1.00 58.25 384 LEU A O 1
ATOM 2963 N N . MET A 1 385 ? 14.088 -13.161 -37.513 1.00 65.19 385 MET A N 1
ATOM 2964 C CA . MET A 1 385 ? 13.441 -12.349 -36.490 1.00 65.19 385 MET A CA 1
ATOM 2965 C C . MET A 1 385 ? 12.152 -13.012 -35.997 1.00 65.19 385 MET A C 1
ATOM 2967 O O . MET A 1 385 ? 11.206 -13.208 -36.754 1.00 65.19 385 MET A O 1
ATOM 2971 N N . GLY A 1 386 ? 12.122 -13.346 -34.705 1.00 68.06 386 GLY A N 1
ATOM 2972 C CA . GLY A 1 386 ? 10.942 -13.825 -33.987 1.00 68.06 386 GLY A CA 1
ATOM 2973 C C . GLY A 1 386 ? 10.571 -12.904 -32.826 1.00 68.06 386 GLY A C 1
ATOM 2974 O O . GLY A 1 386 ? 11.174 -11.852 -32.615 1.00 68.06 386 GLY A O 1
ATOM 2975 N N . THR A 1 387 ? 9.574 -13.308 -32.042 1.00 81.31 387 THR A N 1
ATOM 2976 C CA . THR A 1 387 ? 9.205 -12.604 -30.810 1.00 81.31 387 THR A CA 1
ATOM 2977 C C . THR A 1 387 ? 10.226 -12.918 -29.720 1.00 81.31 387 THR A C 1
ATOM 2979 O O . THR A 1 387 ? 10.247 -14.033 -29.198 1.00 81.31 387 THR A O 1
ATOM 2982 N N . ASN A 1 388 ? 11.069 -11.948 -29.374 1.00 87.38 388 ASN A N 1
ATOM 2983 C CA . ASN A 1 388 ? 12.083 -12.111 -28.334 1.00 87.38 388 ASN A CA 1
ATOM 2984 C C . ASN A 1 388 ? 11.565 -11.561 -27.009 1.00 87.38 388 ASN A C 1
ATOM 2986 O O . ASN A 1 388 ? 10.844 -10.567 -26.990 1.00 87.38 388 ASN A O 1
ATOM 2990 N N . SER A 1 389 ? 11.935 -12.180 -25.889 1.00 89.06 389 SER A N 1
ATOM 2991 C CA . SER A 1 389 ? 11.617 -11.624 -24.578 1.00 89.06 389 SER A CA 1
ATOM 2992 C C . SER A 1 389 ? 12.822 -11.568 -23.668 1.00 89.06 389 SER A C 1
ATOM 2994 O O . SER A 1 389 ? 13.495 -12.578 -23.489 1.00 89.06 389 SER A O 1
ATOM 2996 N N . PHE A 1 390 ? 13.021 -10.409 -23.054 1.00 90.69 390 PHE A N 1
ATOM 2997 C CA . PHE A 1 390 ? 14.148 -10.114 -22.183 1.00 90.69 390 PHE A CA 1
ATOM 2998 C C . PHE A 1 390 ? 13.655 -9.771 -20.779 1.00 90.69 390 PHE A C 1
ATOM 3000 O O . PHE A 1 390 ? 12.581 -9.186 -20.614 1.00 90.69 390 PHE A O 1
ATOM 3007 N N . SER A 1 391 ? 14.441 -10.127 -19.768 1.00 88.06 391 SER A N 1
ATOM 3008 C CA . SER A 1 391 ? 14.176 -9.789 -18.362 1.00 88.06 391 SER A CA 1
ATOM 3009 C C . SER A 1 391 ? 15.006 -8.604 -17.873 1.00 88.06 391 SER A C 1
ATOM 3011 O O . SER A 1 391 ? 14.667 -7.996 -16.862 1.00 88.06 391 SER A O 1
ATOM 3013 N N . SER A 1 392 ? 16.092 -8.270 -18.574 1.00 90.00 392 SER A N 1
ATOM 3014 C CA . SER A 1 392 ? 16.993 -7.180 -18.203 1.00 90.00 392 SER A CA 1
ATOM 3015 C C . SER A 1 392 ? 16.954 -6.052 -19.222 1.00 90.00 392 SER A C 1
ATOM 3017 O O . SER A 1 392 ? 17.003 -6.275 -20.432 1.00 90.00 392 SER A O 1
ATOM 3019 N N . GLN A 1 393 ? 16.952 -4.818 -18.727 1.00 87.81 393 GLN A N 1
ATOM 3020 C CA . GLN A 1 393 ? 17.044 -3.639 -19.574 1.00 87.81 393 GLN A CA 1
ATOM 3021 C C . GLN A 1 393 ? 18.359 -3.583 -20.369 1.00 87.81 393 GLN A C 1
ATOM 3023 O O . GLN A 1 393 ? 18.358 -3.179 -21.532 1.00 87.81 393 GLN A O 1
ATOM 3028 N N . ALA A 1 394 ? 19.469 -4.050 -19.792 1.00 90.06 394 ALA A N 1
ATOM 3029 C CA . ALA A 1 394 ? 20.755 -4.092 -20.485 1.00 90.06 394 ALA A CA 1
ATOM 3030 C C . ALA A 1 394 ? 20.728 -5.033 -21.704 1.00 90.06 394 ALA A C 1
ATOM 3032 O O . ALA A 1 394 ? 21.346 -4.748 -22.728 1.00 90.06 394 ALA A O 1
ATOM 3033 N N . GLU A 1 395 ? 19.990 -6.143 -21.619 1.00 91.25 395 GLU A N 1
ATOM 3034 C CA . GLU A 1 395 ? 19.816 -7.077 -22.739 1.00 91.25 395 GLU A CA 1
ATOM 3035 C C . GLU A 1 395 ? 18.984 -6.453 -23.857 1.00 91.25 395 GLU A C 1
ATOM 3037 O O . GLU A 1 395 ? 19.364 -6.532 -25.024 1.00 91.25 395 GLU A O 1
ATOM 3042 N N . VAL A 1 396 ? 17.895 -5.767 -23.499 1.00 91.19 396 VAL A N 1
ATOM 3043 C CA . VAL A 1 396 ? 17.061 -5.038 -24.464 1.00 91.19 396 VAL A CA 1
ATOM 3044 C C . VAL A 1 396 ? 17.867 -3.947 -25.153 1.00 91.19 396 VAL A C 1
ATOM 3046 O O . VAL A 1 396 ? 17.777 -3.800 -26.367 1.00 91.19 396 VAL A O 1
ATOM 3049 N N . GLN A 1 397 ? 18.682 -3.201 -24.406 1.00 90.94 397 GLN A N 1
ATOM 3050 C CA . GLN A 1 397 ? 19.539 -2.167 -24.975 1.00 90.94 397 GLN A CA 1
ATOM 3051 C C . GLN A 1 397 ? 20.529 -2.753 -25.987 1.00 90.94 397 GLN A C 1
ATOM 3053 O O . GLN A 1 397 ? 20.627 -2.230 -27.095 1.00 90.94 397 GLN A O 1
ATOM 3058 N N . ARG A 1 398 ? 21.199 -3.864 -25.656 1.00 90.75 398 ARG A N 1
ATOM 3059 C CA . ARG A 1 398 ? 22.090 -4.570 -26.595 1.00 90.75 398 ARG A CA 1
ATOM 3060 C C . ARG A 1 398 ? 21.345 -5.063 -27.830 1.00 90.75 398 ARG A C 1
ATOM 3062 O O . ARG A 1 398 ? 21.845 -4.944 -28.944 1.00 90.75 398 ARG A O 1
ATOM 3069 N N . TYR A 1 399 ? 20.129 -5.572 -27.651 1.00 90.50 399 TYR A N 1
ATOM 3070 C CA . TYR A 1 399 ? 19.296 -6.002 -28.769 1.00 90.50 399 TYR A CA 1
ATOM 3071 C C . TYR A 1 399 ? 18.891 -4.828 -29.674 1.00 90.50 399 TYR A C 1
ATOM 3073 O O . TYR A 1 399 ? 18.913 -4.956 -30.897 1.00 90.50 399 TYR A O 1
ATOM 3081 N N . LEU A 1 400 ? 18.572 -3.663 -29.101 1.00 89.88 400 LEU A N 1
ATOM 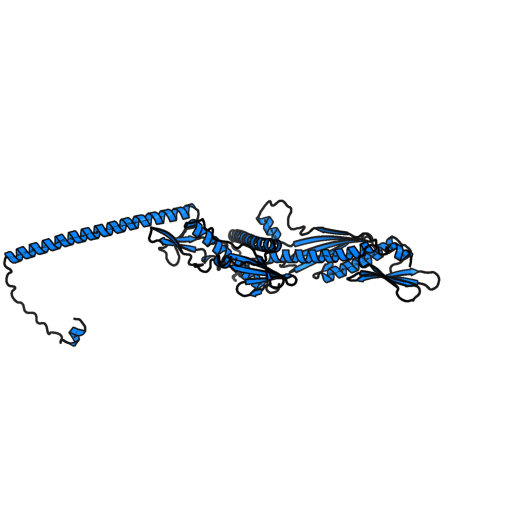3082 C CA . LEU A 1 400 ? 18.278 -2.448 -29.865 1.00 89.88 400 LEU A CA 1
ATOM 3083 C C . LEU A 1 400 ? 19.512 -1.904 -30.597 1.00 89.88 400 LEU A C 1
ATOM 3085 O O . LEU A 1 400 ? 19.372 -1.461 -31.735 1.00 89.88 400 LEU A O 1
ATOM 3089 N N . GLN A 1 401 ? 20.701 -1.967 -29.990 1.00 90.81 401 GLN A N 1
ATOM 3090 C CA . GLN A 1 401 ? 21.970 -1.614 -30.643 1.00 90.81 401 GLN A CA 1
ATOM 3091 C C . GLN A 1 401 ? 22.216 -2.499 -31.865 1.00 90.81 401 GLN A C 1
ATOM 3093 O O . GLN A 1 401 ? 22.403 -1.999 -32.970 1.00 90.81 401 GLN A O 1
ATOM 3098 N N . TRP A 1 402 ? 22.080 -3.811 -31.689 1.00 89.12 402 TRP A N 1
ATOM 3099 C CA . TRP A 1 402 ? 22.192 -4.781 -32.772 1.00 89.12 402 TRP A CA 1
ATOM 3100 C C . TRP A 1 402 ? 21.141 -4.572 -33.878 1.00 89.12 402 TRP A C 1
ATOM 3102 O O . TRP A 1 402 ? 21.439 -4.700 -35.068 1.00 89.12 402 TRP A O 1
ATOM 3112 N N . CYS A 1 403 ? 19.905 -4.199 -33.520 1.00 88.12 403 CYS A N 1
ATOM 3113 C CA . CYS A 1 403 ? 18.893 -3.827 -34.512 1.00 88.12 403 CYS A CA 1
ATOM 3114 C C . CYS A 1 403 ? 19.291 -2.557 -35.276 1.00 88.12 403 CYS A C 1
ATOM 3116 O O . CYS A 1 403 ? 19.071 -2.484 -36.483 1.00 88.12 403 CYS A O 1
ATOM 3118 N N . LEU A 1 404 ? 19.886 -1.570 -34.597 1.00 88.94 404 LEU A N 1
ATOM 3119 C CA . LEU A 1 404 ? 20.355 -0.340 -35.227 1.00 88.94 404 LEU A CA 1
ATOM 3120 C C . LEU A 1 404 ? 21.476 -0.623 -36.232 1.00 88.94 404 LEU A C 1
ATOM 3122 O O . LEU A 1 404 ? 21.355 -0.187 -37.374 1.00 88.94 404 LEU A O 1
ATOM 3126 N N . GLU A 1 405 ? 22.491 -1.410 -35.866 1.00 89.00 405 GLU A N 1
ATOM 3127 C CA . GLU A 1 405 ? 23.586 -1.818 -36.767 1.00 89.00 405 GLU A CA 1
ATOM 3128 C C . GLU A 1 405 ? 23.048 -2.402 -38.079 1.00 89.00 405 GLU A C 1
ATOM 3130 O O . GLU A 1 405 ? 23.418 -1.981 -39.176 1.00 89.00 405 GLU A O 1
ATOM 3135 N N . ARG A 1 406 ? 22.092 -3.328 -37.969 1.00 86.75 406 ARG A N 1
ATOM 3136 C CA . ARG A 1 406 ? 21.480 -3.979 -39.132 1.00 86.75 406 ARG A CA 1
ATOM 3137 C C . ARG A 1 406 ? 20.556 -3.065 -39.917 1.00 86.75 406 ARG A C 1
ATOM 3139 O O . ARG A 1 406 ? 20.503 -3.164 -41.140 1.00 86.75 406 ARG A O 1
ATOM 3146 N N . SER A 1 407 ? 19.848 -2.166 -39.242 1.00 87.62 407 SER A N 1
ATOM 3147 C CA . SER A 1 407 ? 18.993 -1.178 -39.899 1.00 87.62 407 SER A CA 1
ATOM 3148 C C . SER A 1 407 ? 19.803 -0.198 -40.754 1.00 87.62 407 SER A C 1
ATOM 3150 O O . SER A 1 407 ? 19.377 0.152 -41.854 1.00 87.62 407 SER A O 1
ATOM 3152 N N . VAL A 1 408 ? 21.008 0.177 -40.303 1.00 87.38 408 VAL A N 1
ATOM 3153 C CA . VAL A 1 408 ? 21.939 1.017 -41.067 1.00 87.38 408 VAL A CA 1
ATOM 3154 C C . VAL A 1 408 ? 22.448 0.261 -42.292 1.00 87.38 408 VAL A C 1
ATOM 3156 O O . VAL A 1 408 ? 22.414 0.801 -43.389 1.00 87.38 408 VAL A O 1
ATOM 3159 N N . ILE A 1 409 ? 22.825 -1.010 -42.156 1.00 86.38 409 ILE A N 1
ATOM 3160 C CA . ILE A 1 409 ? 23.247 -1.833 -43.303 1.00 86.38 409 ILE A CA 1
ATOM 3161 C C . ILE A 1 409 ? 22.114 -2.010 -44.315 1.00 86.38 409 ILE A C 1
ATOM 3163 O O . ILE A 1 409 ? 22.332 -1.891 -45.521 1.00 86.38 409 ILE A O 1
ATOM 3167 N N . ASN A 1 410 ? 20.884 -2.230 -43.842 1.00 85.31 410 ASN A N 1
ATOM 3168 C CA . ASN A 1 410 ? 19.710 -2.307 -44.713 1.00 85.31 410 ASN A CA 1
ATOM 3169 C C . ASN A 1 410 ? 19.443 -0.971 -45.429 1.00 85.31 410 ASN A C 1
ATOM 3171 O O . ASN A 1 410 ? 19.025 -0.941 -46.581 1.00 85.31 410 ASN A O 1
ATOM 3175 N N . TYR A 1 411 ? 19.708 0.150 -44.756 1.00 85.88 411 TYR A N 1
ATOM 3176 C CA . TYR A 1 411 ? 19.624 1.476 -45.360 1.00 85.88 411 TYR A CA 1
ATOM 3177 C C . TYR A 1 411 ? 20.687 1.685 -46.449 1.00 85.88 411 TYR A C 1
ATOM 3179 O O . TYR A 1 411 ? 20.358 2.200 -47.517 1.00 85.88 411 TYR A O 1
ATOM 3187 N N . ILE A 1 412 ? 21.931 1.256 -46.204 1.00 84.31 412 ILE A N 1
ATOM 3188 C CA . ILE A 1 412 ? 23.039 1.357 -47.166 1.00 84.31 412 ILE A CA 1
ATOM 3189 C C . ILE A 1 412 ? 22.754 0.482 -48.388 1.00 84.31 412 ILE A C 1
ATOM 3191 O O . ILE A 1 412 ? 22.726 1.002 -49.497 1.00 84.31 412 ILE A O 1
ATOM 3195 N N . THR A 1 413 ? 22.453 -0.805 -48.193 1.00 80.81 413 THR A N 1
ATOM 3196 C CA . THR A 1 413 ? 22.117 -1.737 -49.292 1.00 80.81 413 THR A CA 1
ATOM 3197 C C . THR A 1 413 ? 20.904 -1.285 -50.108 1.00 80.81 413 THR A C 1
ATOM 3199 O O . THR A 1 413 ? 20.875 -1.463 -51.322 1.00 80.81 413 THR A O 1
ATOM 3202 N N . GLY A 1 414 ? 19.904 -0.671 -49.468 1.00 77.06 414 GLY A N 1
ATOM 3203 C CA . GLY A 1 414 ? 18.708 -0.172 -50.147 1.00 77.06 414 GLY A CA 1
ATOM 3204 C C . GLY A 1 414 ? 18.917 1.106 -50.970 1.00 77.06 414 GLY A C 1
ATOM 3205 O O . GLY A 1 414 ? 18.098 1.389 -51.844 1.00 77.06 414 GLY A O 1
ATOM 3206 N N . ARG A 1 415 ? 19.972 1.892 -50.705 1.00 79.62 415 ARG A N 1
ATOM 3207 C CA . ARG A 1 415 ? 20.262 3.153 -51.421 1.00 79.62 415 ARG A CA 1
ATOM 3208 C C . ARG A 1 415 ? 21.500 3.101 -52.314 1.00 79.62 415 ARG A C 1
ATOM 3210 O O . ARG A 1 415 ? 21.532 3.817 -53.310 1.00 79.62 415 ARG A O 1
ATOM 3217 N N . ILE A 1 416 ? 22.503 2.302 -51.961 1.00 76.19 416 ILE A N 1
ATOM 3218 C CA . ILE A 1 416 ? 23.807 2.238 -52.624 1.00 76.19 416 ILE A CA 1
ATOM 3219 C C . ILE A 1 416 ? 24.051 0.784 -53.033 1.00 76.19 416 ILE A C 1
ATOM 3221 O O . ILE A 1 416 ? 24.330 -0.073 -52.199 1.00 76.19 416 ILE A O 1
ATOM 3225 N N . THR A 1 417 ? 23.934 0.505 -54.331 1.00 72.50 417 THR A N 1
ATOM 3226 C CA . THR A 1 417 ? 23.994 -0.857 -54.892 1.00 72.50 417 THR A CA 1
ATOM 3227 C C . THR A 1 417 ? 25.404 -1.439 -54.970 1.00 72.50 417 THR A C 1
ATOM 3229 O O . THR A 1 417 ? 25.554 -2.622 -55.248 1.00 72.50 417 THR A O 1
ATOM 3232 N N . GLU A 1 418 ? 26.436 -0.628 -54.740 1.00 80.44 418 GLU A N 1
ATOM 3233 C CA . GLU A 1 418 ? 27.838 -1.037 -54.884 1.00 80.44 418 GLU A CA 1
ATOM 3234 C C . GLU A 1 418 ? 28.376 -1.830 -53.683 1.00 80.44 418 GLU A C 1
ATOM 3236 O O . GLU A 1 418 ? 29.419 -2.474 -53.787 1.00 80.44 418 GLU A O 1
ATOM 3241 N N . TRP A 1 419 ? 27.677 -1.791 -52.546 1.00 81.06 419 TRP A N 1
ATOM 3242 C CA . TRP A 1 419 ? 28.096 -2.471 -51.326 1.00 81.06 419 TRP A CA 1
ATOM 3243 C C . TRP A 1 419 ? 27.254 -3.719 -51.067 1.00 81.06 419 TRP A C 1
ATOM 3245 O O . TRP A 1 419 ? 26.045 -3.641 -50.842 1.00 81.06 419 TRP A O 1
ATOM 3255 N N . GLU A 1 420 ? 27.914 -4.874 -51.009 1.00 81.25 420 GLU A N 1
ATOM 3256 C CA . GLU A 1 420 ? 27.282 -6.156 -50.705 1.00 81.25 420 GLU A CA 1
ATOM 3257 C C . GLU A 1 420 ? 27.513 -6.545 -49.240 1.00 81.25 420 GLU A C 1
ATOM 3259 O O . GLU A 1 420 ? 28.624 -6.454 -48.714 1.00 81.25 420 GLU A O 1
ATOM 3264 N N . GLN A 1 421 ? 26.458 -6.991 -48.557 1.00 82.19 421 GLN A N 1
ATOM 3265 C CA . GLN A 1 421 ? 26.550 -7.440 -47.167 1.00 82.19 421 GLN A CA 1
ATOM 3266 C C . GLN A 1 421 ? 27.214 -8.821 -47.078 1.00 82.19 421 GLN A C 1
ATOM 3268 O O . GLN A 1 421 ? 26.757 -9.785 -47.693 1.00 82.19 421 GLN A O 1
ATOM 3273 N N . ILE A 1 422 ? 28.230 -8.957 -46.224 1.00 81.25 422 ILE A N 1
ATOM 3274 C CA . ILE A 1 422 ? 28.921 -10.233 -46.013 1.00 81.25 422 ILE A CA 1
ATOM 3275 C C . ILE A 1 422 ? 28.122 -11.080 -45.022 1.00 81.25 422 ILE A C 1
ATOM 3277 O O . ILE A 1 422 ? 27.988 -10.706 -43.858 1.00 81.25 422 ILE A O 1
ATOM 3281 N N . ALA A 1 423 ? 27.620 -12.242 -45.452 1.00 73.38 423 ALA A N 1
ATOM 3282 C CA . ALA A 1 423 ? 27.070 -13.295 -44.583 1.00 73.38 423 ALA A CA 1
ATOM 3283 C C . ALA A 1 423 ? 26.051 -12.821 -43.516 1.00 73.38 423 ALA A C 1
ATOM 3285 O O . ALA A 1 423 ? 26.015 -13.352 -42.407 1.00 73.38 423 ALA A O 1
ATOM 3286 N N . MET A 1 424 ? 25.225 -11.811 -43.827 1.00 72.12 424 MET A N 1
ATOM 3287 C CA . MET A 1 424 ? 24.257 -11.207 -42.888 1.00 72.12 424 MET A CA 1
ATOM 3288 C C . MET A 1 424 ? 24.890 -10.621 -41.602 1.00 72.12 424 MET A C 1
ATOM 3290 O O . MET A 1 424 ? 24.225 -10.488 -40.567 1.00 72.12 424 MET A O 1
ATOM 3294 N N . SER A 1 425 ? 26.183 -10.296 -41.657 1.00 79.62 425 SER A N 1
ATOM 3295 C CA . SER A 1 425 ? 26.955 -9.694 -40.567 1.00 79.62 425 SER A CA 1
ATOM 3296 C C . SER A 1 425 ? 26.794 -8.171 -40.528 1.00 79.62 425 SER A C 1
ATOM 3298 O O . SER A 1 425 ? 26.048 -7.588 -41.323 1.00 79.62 425 SER A O 1
ATOM 3300 N N . ASN A 1 426 ? 27.495 -7.522 -39.596 1.00 81.69 426 ASN A N 1
ATOM 3301 C CA . ASN A 1 426 ? 27.592 -6.069 -39.516 1.00 81.69 426 ASN A CA 1
ATOM 3302 C C . ASN A 1 426 ? 28.620 -5.463 -40.504 1.00 81.69 426 ASN A C 1
ATOM 3304 O O . ASN A 1 426 ? 29.036 -4.314 -40.343 1.00 81.69 426 ASN A O 1
ATOM 3308 N N . GLU A 1 427 ? 29.044 -6.236 -41.509 1.00 85.00 427 GLU A N 1
ATOM 3309 C CA . GLU A 1 427 ? 30.096 -5.880 -42.456 1.00 85.00 427 GLU A CA 1
ATOM 3310 C C . GLU A 1 427 ? 29.619 -5.937 -43.909 1.00 85.00 427 GLU A C 1
ATOM 3312 O O . GLU A 1 427 ? 28.798 -6.774 -44.299 1.00 85.00 427 GLU A O 1
ATOM 3317 N N . MET A 1 428 ? 30.171 -5.042 -44.721 1.00 83.75 428 MET A N 1
ATOM 3318 C CA . MET A 1 428 ? 29.887 -4.901 -46.143 1.00 83.75 428 MET A CA 1
ATOM 3319 C C . MET A 1 428 ? 31.200 -4.838 -46.922 1.00 83.75 428 MET A C 1
ATOM 3321 O O . MET A 1 428 ? 32.199 -4.312 -46.428 1.00 83.75 428 MET A O 1
ATOM 3325 N N . THR A 1 429 ? 31.197 -5.361 -48.142 1.00 85.69 429 THR A N 1
ATOM 3326 C CA . THR A 1 429 ? 32.331 -5.292 -49.069 1.00 85.69 429 THR A CA 1
ATOM 3327 C C . THR A 1 429 ? 31.917 -4.680 -50.387 1.00 85.69 429 THR A C 1
ATOM 3329 O O . THR A 1 429 ? 30.839 -4.972 -50.900 1.00 85.69 429 THR A O 1
ATOM 3332 N N . GLN A 1 430 ? 32.817 -3.886 -50.953 1.00 83.25 430 GLN A N 1
ATOM 3333 C CA . GLN A 1 430 ? 32.740 -3.414 -52.327 1.00 83.25 430 GLN A CA 1
ATOM 3334 C C . GLN A 1 430 ? 33.932 -3.990 -53.099 1.00 83.25 430 GLN A C 1
ATOM 3336 O O . GLN A 1 430 ? 35.084 -3.889 -52.658 1.00 83.25 430 GLN A O 1
ATOM 3341 N N . ALA A 1 431 ? 33.656 -4.624 -54.240 1.00 70.56 431 ALA A N 1
ATOM 3342 C CA . ALA A 1 431 ? 34.689 -5.131 -55.135 1.00 70.56 431 ALA A CA 1
ATOM 3343 C C . ALA A 1 431 ? 35.282 -3.966 -55.946 1.00 70.56 431 ALA A C 1
ATOM 3345 O O . ALA A 1 431 ? 34.585 -3.362 -56.758 1.00 70.56 431 ALA A O 1
ATOM 3346 N N . GLY A 1 432 ? 36.554 -3.636 -55.708 1.00 61.25 432 GLY A N 1
ATOM 3347 C CA . GLY A 1 432 ? 37.297 -2.642 -56.488 1.00 61.25 432 GLY A CA 1
ATOM 3348 C C . GLY A 1 432 ? 38.069 -3.256 -57.662 1.00 61.25 432 GLY A C 1
ATOM 3349 O O . GLY A 1 432 ? 38.339 -4.460 -57.692 1.00 61.25 432 GLY A O 1
ATOM 3350 N N . GLU A 1 433 ? 38.463 -2.424 -58.629 1.00 53.75 433 GLU A N 1
ATOM 3351 C CA . GLU A 1 433 ? 39.376 -2.823 -59.707 1.00 53.75 433 GLU A CA 1
ATOM 3352 C C . GLU A 1 433 ? 40.808 -3.009 -59.163 1.00 53.75 433 GLU A C 1
ATOM 3354 O O . GLU A 1 433 ? 41.352 -2.138 -58.493 1.00 53.75 433 GLU A O 1
ATOM 3359 N N . GLN A 1 434 ? 41.412 -4.169 -59.454 1.00 51.81 434 GLN A N 1
ATOM 3360 C CA . GLN A 1 434 ? 42.800 -4.559 -59.148 1.00 51.81 434 GLN A CA 1
ATOM 3361 C C . GLN A 1 434 ? 43.242 -4.398 -57.670 1.00 51.81 434 GLN A C 1
ATOM 3363 O O . GLN A 1 434 ? 43.801 -3.394 -57.242 1.00 51.81 434 GLN A O 1
ATOM 3368 N N . THR A 1 435 ? 43.104 -5.482 -56.893 1.00 54.75 435 THR A N 1
ATOM 3369 C CA . THR A 1 435 ? 43.692 -5.721 -55.546 1.00 54.75 435 THR A CA 1
ATOM 3370 C C . THR A 1 435 ? 43.242 -4.843 -54.369 1.00 54.75 435 THR A C 1
ATOM 3372 O O . THR A 1 435 ? 43.583 -5.168 -53.233 1.00 54.75 435 THR A O 1
ATOM 3375 N N . GLN A 1 436 ? 42.416 -3.816 -54.574 1.00 64.25 436 GLN A N 1
ATOM 3376 C CA . GLN A 1 436 ? 41.843 -3.018 -53.484 1.00 64.25 436 GLN A CA 1
ATOM 3377 C C . GLN A 1 436 ? 40.397 -3.442 -53.195 1.00 64.25 436 GLN A C 1
ATOM 3379 O O . GLN A 1 436 ? 39.465 -3.014 -53.870 1.00 64.25 436 GLN A O 1
ATOM 3384 N N . TYR A 1 437 ? 40.193 -4.293 -52.186 1.00 74.19 437 TYR A N 1
ATOM 3385 C CA . TYR A 1 437 ? 38.861 -4.495 -51.611 1.00 74.19 437 TYR A CA 1
ATOM 3386 C C . TYR A 1 437 ? 38.607 -3.415 -50.555 1.00 74.19 437 TYR A C 1
ATOM 3388 O O . TYR A 1 437 ? 39.503 -3.096 -49.765 1.00 74.19 437 TYR A O 1
ATOM 3396 N N . LYS A 1 438 ? 37.394 -2.852 -50.544 1.00 83.44 438 LYS A N 1
ATOM 3397 C CA . LYS A 1 438 ? 36.935 -1.989 -49.452 1.00 83.44 438 LYS A CA 1
ATOM 3398 C C . LYS A 1 438 ? 36.044 -2.804 -48.527 1.00 83.44 438 LYS A C 1
ATOM 3400 O O . LYS A 1 438 ? 35.141 -3.497 -49.001 1.00 83.44 438 LYS A O 1
ATOM 3405 N N . ARG A 1 439 ? 36.288 -2.738 -47.219 1.00 85.31 439 ARG A N 1
ATOM 3406 C CA . ARG A 1 439 ? 35.432 -3.367 -46.202 1.00 85.31 439 ARG A CA 1
ATOM 3407 C C . ARG A 1 439 ? 34.930 -2.297 -45.257 1.00 85.31 439 ARG A C 1
ATOM 3409 O O . ARG A 1 439 ? 35.731 -1.536 -44.728 1.00 85.31 439 ARG A O 1
ATOM 3416 N N . LEU A 1 440 ? 33.623 -2.269 -45.043 1.00 87.31 440 LEU A N 1
ATOM 3417 C CA . LEU A 1 440 ? 32.931 -1.352 -44.149 1.00 87.31 440 LEU A CA 1
ATOM 3418 C C . LEU A 1 440 ? 32.292 -2.157 -43.022 1.00 87.31 440 LEU A C 1
ATOM 3420 O O . LEU A 1 440 ? 31.693 -3.200 -43.266 1.00 87.31 440 LEU A O 1
ATOM 3424 N N . ARG A 1 441 ? 32.407 -1.674 -41.791 1.00 88.06 441 ARG A N 1
ATOM 3425 C CA . ARG A 1 441 ? 31.835 -2.285 -40.596 1.00 88.06 441 ARG A CA 1
ATOM 3426 C C . ARG A 1 441 ? 31.062 -1.245 -39.804 1.00 88.06 441 ARG A C 1
ATOM 3428 O O . ARG A 1 441 ? 31.600 -0.188 -39.481 1.00 88.06 441 ARG A O 1
ATOM 3435 N N . VAL A 1 442 ? 29.816 -1.565 -39.478 1.00 87.56 442 VAL A N 1
ATOM 3436 C CA . VAL A 1 442 ? 28.961 -0.731 -38.629 1.00 87.56 442 VAL A CA 1
ATOM 3437 C C . VAL A 1 442 ? 29.000 -1.283 -37.207 1.00 87.56 442 VAL A C 1
ATOM 3439 O O . VAL A 1 442 ? 28.739 -2.467 -36.995 1.00 87.56 442 VAL A O 1
ATOM 3442 N N . GLU A 1 443 ? 29.318 -0.437 -36.233 1.00 89.19 443 GLU A N 1
ATOM 3443 C CA . GLU A 1 443 ? 29.323 -0.792 -34.811 1.00 89.19 443 GLU A CA 1
ATOM 3444 C C . GLU A 1 443 ? 28.512 0.243 -34.028 1.00 89.19 443 GLU A C 1
ATOM 3446 O O . GLU A 1 443 ? 28.695 1.449 -34.196 1.00 89.19 443 GLU A O 1
ATOM 3451 N N . VAL A 1 444 ? 27.600 -0.213 -33.172 1.00 85.81 444 VAL A N 1
ATOM 3452 C CA . VAL A 1 444 ? 26.857 0.655 -32.254 1.00 85.81 444 VAL A CA 1
ATOM 3453 C C . VAL A 1 444 ? 27.282 0.319 -30.836 1.00 85.81 444 VAL A C 1
ATOM 3455 O O . VAL A 1 444 ? 26.870 -0.686 -30.261 1.00 85.81 444 VAL A O 1
ATOM 3458 N N . GLU A 1 445 ? 28.071 1.205 -30.242 1.00 84.44 445 GLU A N 1
ATOM 3459 C CA . GLU A 1 445 ? 28.456 1.104 -28.839 1.00 84.44 445 GLU A CA 1
ATOM 3460 C C . GLU A 1 445 ? 27.537 1.957 -27.949 1.00 84.44 445 GLU A C 1
ATOM 3462 O O . GLU A 1 445 ? 26.649 2.678 -28.410 1.00 84.44 445 GLU A O 1
ATOM 3467 N N . ASN A 1 446 ? 27.730 1.876 -26.629 1.00 76.88 446 ASN A N 1
ATOM 3468 C CA . ASN A 1 446 ? 26.895 2.590 -25.655 1.00 76.88 446 ASN A CA 1
ATOM 3469 C C . ASN A 1 446 ? 26.917 4.116 -25.814 1.00 76.88 446 ASN A C 1
ATOM 3471 O O . ASN A 1 446 ? 25.971 4.769 -25.378 1.00 76.88 446 ASN A O 1
ATOM 3475 N N . GLU A 1 447 ? 27.974 4.666 -26.411 1.00 83.25 447 GLU A N 1
ATOM 3476 C CA . GLU A 1 447 ? 28.192 6.115 -26.479 1.00 83.25 447 GLU A CA 1
ATOM 3477 C C . GLU A 1 447 ? 28.180 6.685 -27.898 1.00 83.25 447 GLU A C 1
ATOM 3479 O O . GLU A 1 447 ? 28.130 7.904 -28.061 1.00 83.25 447 GLU A O 1
ATOM 3484 N N . HIS A 1 448 ? 28.236 5.835 -28.926 1.00 85.06 448 HIS A N 1
ATOM 3485 C CA . HIS A 1 448 ? 28.342 6.295 -30.304 1.00 85.06 448 HIS A CA 1
ATOM 3486 C C . HIS A 1 448 ? 27.923 5.230 -31.321 1.00 85.06 448 HIS A C 1
ATOM 3488 O O . HIS A 1 448 ? 28.050 4.028 -31.092 1.00 85.06 448 HIS A O 1
ATOM 3494 N N . LEU A 1 449 ? 27.467 5.701 -32.481 1.00 88.19 449 LEU A N 1
ATOM 3495 C CA . LEU A 1 449 ? 27.447 4.921 -33.717 1.00 88.19 449 LEU A CA 1
ATOM 3496 C C . LEU A 1 449 ? 28.805 5.123 -34.398 1.00 88.19 449 LEU A C 1
ATOM 3498 O O . LEU A 1 449 ? 29.229 6.263 -34.571 1.00 88.19 449 LEU A O 1
ATOM 3502 N N . ALA A 1 450 ? 29.493 4.049 -34.766 1.00 88.38 450 ALA A N 1
ATOM 3503 C CA . ALA A 1 450 ? 30.752 4.088 -35.492 1.00 88.38 450 ALA A CA 1
ATOM 3504 C C . ALA A 1 450 ? 30.623 3.375 -36.832 1.00 88.38 450 ALA A C 1
ATOM 3506 O O . ALA A 1 450 ? 29.985 2.326 -36.944 1.00 88.38 450 ALA A O 1
ATOM 3507 N N . ILE A 1 451 ? 31.301 3.918 -37.836 1.00 88.06 451 ILE A N 1
ATOM 3508 C CA . ILE A 1 451 ? 31.622 3.171 -39.045 1.00 88.06 451 ILE A CA 1
ATOM 3509 C C . ILE A 1 451 ? 33.127 3.084 -39.154 1.00 88.06 451 ILE A C 1
ATOM 3511 O O . ILE A 1 451 ? 33.814 4.102 -39.077 1.00 88.06 451 ILE A O 1
ATOM 3515 N N . ARG A 1 452 ? 33.618 1.855 -39.304 1.00 88.50 452 ARG A N 1
ATOM 3516 C CA . ARG A 1 452 ? 35.019 1.555 -39.584 1.00 88.50 452 ARG A CA 1
ATOM 3517 C C . ARG A 1 452 ? 35.141 1.092 -41.020 1.00 88.50 452 ARG A C 1
ATOM 3519 O O . ARG A 1 452 ? 34.336 0.266 -41.451 1.00 88.50 452 ARG A O 1
ATOM 3526 N N . TRP A 1 453 ? 36.125 1.588 -41.752 1.00 87.81 453 TRP A N 1
ATOM 3527 C CA . TRP A 1 453 ? 36.396 1.108 -43.101 1.00 87.81 453 TRP A CA 1
ATOM 3528 C C . TRP A 1 453 ? 37.883 0.862 -43.324 1.00 87.81 453 TRP A C 1
ATOM 3530 O O . TRP A 1 453 ? 38.741 1.472 -42.694 1.00 87.81 453 TRP A O 1
ATOM 3540 N N . THR A 1 454 ? 38.172 -0.067 -44.231 1.00 84.75 454 THR A N 1
ATOM 3541 C CA . THR A 1 454 ? 39.526 -0.397 -44.684 1.00 84.75 454 THR A CA 1
ATOM 3542 C C . THR A 1 454 ? 39.569 -0.395 -46.200 1.00 84.75 454 THR A C 1
ATOM 3544 O O . THR A 1 454 ? 38.668 -0.935 -46.847 1.00 84.75 454 THR A O 1
ATOM 3547 N N . VAL A 1 455 ? 40.628 0.185 -46.763 1.00 82.38 455 VAL A N 1
ATOM 3548 C CA . VAL A 1 455 ? 40.898 0.198 -48.205 1.00 82.38 455 VAL A CA 1
ATOM 3549 C C . VAL A 1 455 ? 42.212 -0.543 -48.451 1.00 82.38 455 VAL A C 1
ATOM 3551 O O . VAL A 1 455 ? 43.264 -0.125 -47.975 1.00 82.38 455 VAL A O 1
ATOM 3554 N N . GLY A 1 456 ? 42.163 -1.676 -49.159 1.00 70.31 456 GLY A N 1
ATOM 3555 C CA . GLY A 1 456 ? 43.369 -2.369 -49.637 1.00 70.31 456 GLY A CA 1
ATOM 3556 C C . GLY A 1 456 ? 44.287 -2.968 -48.558 1.00 70.31 456 GLY A C 1
ATOM 3557 O O . GLY A 1 456 ? 45.474 -3.144 -48.816 1.00 70.31 456 GLY A O 1
ATOM 3558 N N . GLY A 1 457 ? 43.764 -3.286 -47.367 1.00 67.75 457 GLY A N 1
ATOM 3559 C CA . GLY A 1 457 ? 44.531 -3.909 -46.274 1.00 67.75 457 GLY A CA 1
ATOM 3560 C C . GLY A 1 457 ? 45.366 -2.949 -45.410 1.00 67.75 457 GLY A C 1
ATOM 3561 O O . GLY A 1 457 ? 46.243 -3.417 -44.688 1.00 67.75 457 GLY A O 1
ATOM 3562 N N . GLY A 1 458 ? 45.119 -1.634 -45.499 1.00 69.44 458 GLY A N 1
ATOM 3563 C CA . GLY A 1 458 ? 45.703 -0.606 -44.621 1.00 69.44 458 GLY A CA 1
ATOM 3564 C C . GLY A 1 458 ? 45.059 -0.516 -43.226 1.00 69.44 458 GLY A C 1
ATOM 3565 O O . GLY A 1 458 ? 44.243 -1.361 -42.863 1.00 69.44 458 GLY A O 1
ATOM 3566 N N . GLU A 1 459 ? 45.439 0.504 -42.445 1.00 75.56 459 GLU A N 1
ATOM 3567 C CA . GLU A 1 459 ? 44.873 0.768 -41.108 1.00 75.56 459 GLU A CA 1
ATOM 3568 C C . GLU A 1 459 ? 43.370 1.103 -41.169 1.00 75.56 459 GLU A C 1
ATOM 3570 O O . GLU A 1 459 ? 42.901 1.740 -42.113 1.00 75.56 459 GLU A O 1
ATOM 3575 N N . ASP A 1 460 ? 42.620 0.671 -40.150 1.00 81.38 460 ASP A N 1
ATOM 3576 C CA . ASP A 1 460 ? 41.187 0.941 -40.011 1.00 81.38 460 ASP A CA 1
ATOM 3577 C C . ASP A 1 460 ? 40.945 2.435 -39.739 1.00 81.38 460 ASP A C 1
ATOM 3579 O O . ASP A 1 460 ? 41.230 2.940 -38.647 1.00 81.38 460 ASP A O 1
ATOM 3583 N N . GLU A 1 461 ? 40.332 3.136 -40.690 1.00 84.88 461 GLU A N 1
ATOM 3584 C CA . GLU A 1 461 ? 39.782 4.467 -40.442 1.00 84.88 461 GLU A CA 1
ATOM 3585 C C . GLU A 1 461 ? 38.412 4.335 -39.765 1.00 84.88 461 GLU A C 1
ATOM 3587 O O . GLU A 1 461 ? 37.657 3.392 -40.022 1.00 84.88 461 GLU A O 1
ATOM 3592 N N . ASN A 1 462 ? 38.078 5.264 -38.862 1.00 88.38 462 ASN A N 1
ATOM 3593 C CA . ASN A 1 462 ? 36.772 5.281 -38.213 1.00 88.38 462 ASN A CA 1
ATOM 3594 C C . ASN A 1 462 ? 36.173 6.684 -38.122 1.00 88.38 462 ASN A C 1
ATOM 3596 O O . ASN A 1 462 ? 36.870 7.674 -37.908 1.00 88.38 462 ASN A O 1
ATOM 3600 N N . HIS A 1 463 ? 34.850 6.747 -38.246 1.00 86.38 463 HIS A N 1
ATOM 3601 C CA . HIS A 1 463 ? 34.066 7.939 -37.956 1.00 86.38 463 HIS A CA 1
ATOM 3602 C C . HIS A 1 463 ? 33.018 7.613 -36.897 1.00 86.38 463 HIS A C 1
ATOM 3604 O O . HIS A 1 463 ? 32.385 6.555 -36.949 1.00 86.38 463 HIS A O 1
ATOM 3610 N N . LYS A 1 464 ? 32.843 8.518 -35.929 1.00 88.69 464 LYS A N 1
ATOM 3611 C CA . LYS A 1 464 ? 31.989 8.314 -34.755 1.00 88.69 464 LYS A CA 1
ATOM 3612 C C . LYS A 1 464 ? 30.941 9.413 -34.649 1.00 88.69 464 LYS A C 1
ATOM 3614 O O . LYS A 1 464 ? 31.273 10.593 -34.603 1.00 88.69 464 LYS A O 1
ATOM 3619 N N . TRP A 1 465 ? 29.685 9.007 -34.522 1.00 87.19 465 TRP A N 1
ATOM 3620 C CA . TRP A 1 465 ? 28.549 9.875 -34.245 1.00 87.19 465 TRP A CA 1
ATOM 3621 C C . TRP A 1 465 ? 28.143 9.751 -32.778 1.00 87.19 465 TRP A C 1
ATOM 3623 O O . TRP A 1 465 ? 27.591 8.733 -32.358 1.00 87.19 465 TRP A O 1
ATOM 3633 N N . THR A 1 466 ? 28.394 10.808 -32.006 1.00 84.62 466 THR A N 1
ATOM 3634 C CA . THR A 1 466 ? 28.096 10.906 -30.564 1.00 84.62 466 THR A CA 1
ATOM 3635 C C . THR A 1 466 ? 26.771 11.620 -30.262 1.00 84.62 466 THR A C 1
ATOM 3637 O O . THR A 1 466 ? 26.416 11.802 -29.101 1.00 84.62 466 THR A O 1
ATOM 3640 N N . GLY A 1 467 ? 26.006 12.018 -31.288 1.00 75.38 467 GLY A N 1
ATOM 3641 C CA . GLY A 1 467 ? 24.735 12.742 -31.128 1.00 75.38 467 GLY A CA 1
ATOM 3642 C C . GLY A 1 467 ? 24.845 14.273 -31.187 1.00 75.38 467 GLY A C 1
ATOM 3643 O O . GLY A 1 467 ? 23.832 14.959 -31.038 1.00 75.38 467 GLY A O 1
ATOM 3644 N N . GLU A 1 468 ? 26.036 14.826 -31.432 1.00 76.88 468 GLU A N 1
ATOM 3645 C CA . GLU A 1 468 ? 26.235 16.267 -31.634 1.00 76.88 468 GLU A CA 1
ATOM 3646 C C . GLU A 1 468 ? 25.679 16.743 -32.990 1.00 76.88 468 GLU A C 1
ATOM 3648 O O . GLU A 1 468 ? 25.714 16.035 -34.001 1.00 76.88 468 GLU A O 1
ATOM 3653 N N . LYS A 1 469 ? 25.121 17.961 -33.019 1.00 66.19 469 LYS A N 1
ATOM 3654 C CA . LYS A 1 469 ? 24.535 18.546 -34.234 1.00 66.19 469 LYS A CA 1
ATOM 3655 C C . LYS A 1 469 ? 25.644 19.077 -35.145 1.00 66.19 469 LYS A C 1
ATOM 3657 O O . LYS A 1 469 ? 26.409 19.932 -34.720 1.00 66.19 469 LYS A O 1
ATOM 3662 N N . GLY A 1 470 ? 25.660 18.634 -36.404 1.00 60.66 470 GLY A N 1
ATOM 3663 C CA . GLY A 1 470 ? 26.605 19.108 -37.427 1.00 60.66 470 GLY A CA 1
ATOM 3664 C C . GLY A 1 470 ? 27.642 18.079 -37.886 1.00 60.66 470 GLY A C 1
ATOM 3665 O O . GLY A 1 470 ? 28.540 18.438 -38.641 1.00 60.66 470 GLY A O 1
ATOM 3666 N N . ALA A 1 471 ? 27.525 16.819 -37.458 1.00 70.38 471 ALA A N 1
ATOM 3667 C CA . ALA A 1 471 ? 28.349 15.732 -37.975 1.00 70.38 471 ALA A CA 1
ATOM 3668 C C . ALA A 1 471 ? 28.080 15.460 -39.470 1.00 70.38 471 ALA A C 1
ATOM 3670 O O . ALA A 1 471 ? 27.001 15.754 -39.993 1.00 70.38 471 ALA A O 1
ATOM 3671 N N . ILE A 1 472 ? 29.081 14.893 -40.148 1.00 80.69 472 ILE A N 1
ATOM 3672 C CA . ILE A 1 472 ? 29.008 14.469 -41.553 1.00 80.69 472 ILE A CA 1
ATOM 3673 C C . ILE A 1 472 ? 27.858 13.459 -41.687 1.00 80.69 472 ILE A C 1
ATOM 3675 O O . ILE A 1 472 ? 27.724 12.556 -40.855 1.00 80.69 472 ILE A O 1
ATOM 3679 N N . SER A 1 473 ? 26.993 13.622 -42.693 1.00 84.94 473 SER A N 1
ATOM 3680 C CA . SER A 1 473 ? 25.906 12.668 -42.922 1.00 84.94 473 SER A CA 1
ATOM 3681 C C . SER A 1 473 ? 26.470 11.314 -43.349 1.00 84.94 473 SER A C 1
ATOM 3683 O O . SER A 1 473 ? 27.504 11.231 -44.008 1.00 84.94 473 SER A O 1
ATOM 3685 N N . LEU A 1 474 ? 25.772 10.232 -43.000 1.00 83.38 474 LEU A N 1
ATOM 3686 C CA . LEU A 1 474 ? 26.185 8.882 -43.372 1.00 83.38 474 LEU A CA 1
ATOM 3687 C C . LEU A 1 474 ? 26.414 8.758 -44.884 1.00 83.38 474 LEU A C 1
ATOM 3689 O O . LEU A 1 474 ? 27.366 8.128 -45.327 1.00 83.38 474 LEU A O 1
ATOM 3693 N N . GLU A 1 475 ? 25.544 9.379 -45.675 1.00 81.31 475 GLU A N 1
ATOM 3694 C CA . GLU A 1 475 ? 25.600 9.317 -47.134 1.00 81.31 475 GLU A CA 1
ATOM 3695 C C . GLU A 1 475 ? 26.826 10.025 -47.702 1.00 81.31 475 GLU A C 1
ATOM 3697 O O . GLU A 1 475 ? 27.464 9.492 -48.605 1.00 81.31 475 GLU A O 1
ATOM 3702 N N . SER A 1 476 ? 27.191 11.194 -47.166 1.00 81.75 476 SER A N 1
ATOM 3703 C CA . SER A 1 476 ? 28.389 11.891 -47.634 1.00 81.75 476 SER A CA 1
ATOM 3704 C C . SER A 1 476 ? 29.665 11.182 -47.195 1.00 81.75 476 SER A C 1
ATOM 3706 O O . SER A 1 476 ? 30.624 11.172 -47.961 1.00 81.75 476 SER A O 1
ATOM 3708 N N . LEU A 1 477 ? 29.659 10.529 -46.026 1.00 83.19 477 LEU A N 1
ATOM 3709 C CA . LEU A 1 477 ? 30.771 9.687 -45.598 1.00 83.19 477 LEU A CA 1
ATOM 3710 C C . LEU A 1 477 ? 30.938 8.478 -46.528 1.00 83.19 477 LEU A C 1
ATOM 3712 O O . LEU A 1 477 ? 32.034 8.254 -47.026 1.00 83.19 477 LEU A O 1
ATOM 3716 N N . ILE A 1 478 ? 29.870 7.729 -46.820 1.00 81.44 478 ILE A N 1
ATOM 3717 C CA . ILE A 1 478 ? 29.971 6.532 -47.673 1.00 81.44 478 ILE A CA 1
ATOM 3718 C C . ILE A 1 478 ? 30.368 6.889 -49.107 1.00 81.44 478 ILE A C 1
ATOM 3720 O O . ILE A 1 478 ? 31.143 6.158 -49.705 1.00 81.44 478 ILE A O 1
ATOM 3724 N N . LEU A 1 479 ? 29.896 8.016 -49.651 1.00 80.62 479 LEU A N 1
ATOM 3725 C CA . LEU A 1 479 ? 30.324 8.488 -50.975 1.00 80.62 479 LEU A CA 1
ATOM 3726 C C . LEU A 1 479 ? 31.790 8.950 -51.012 1.00 80.62 479 LEU A C 1
ATOM 3728 O O . LEU A 1 479 ? 32.371 9.021 -52.092 1.00 80.62 479 LEU A O 1
ATOM 3732 N N . SER A 1 480 ? 32.370 9.310 -49.862 1.00 77.50 480 SER A N 1
ATOM 3733 C CA . SER A 1 480 ? 33.783 9.695 -49.760 1.00 77.50 480 SER A CA 1
ATOM 3734 C C . SER A 1 480 ? 34.739 8.507 -49.615 1.00 77.50 480 SER A C 1
ATOM 3736 O O . SER A 1 480 ? 35.925 8.665 -49.902 1.00 77.50 480 SER A O 1
ATOM 3738 N N . ILE A 1 481 ? 34.224 7.351 -49.175 1.00 72.88 481 ILE A N 1
ATOM 3739 C CA . ILE A 1 481 ? 34.970 6.099 -48.976 1.00 72.88 481 ILE A CA 1
ATOM 3740 C C . ILE A 1 481 ? 35.142 5.387 -50.306 1.00 72.88 481 ILE A C 1
ATOM 3742 O O . ILE A 1 481 ? 36.286 4.989 -50.615 1.00 72.88 481 ILE A O 1
#

Foldseek 3Di:
DDPVCPVVDPPPPDDDDPDDPDPPDPVRVVVVVVVVVVVVVVVVVVVVVVVVVVVVVVVQVVVLQVLLVVLVVVCVVVPWDKDADPVHNVWIWTQLEACLFDPVLNPQRIWTWDQDPNSATDTHRPRQHPPQQWAKKKFKFALNHTAAIEDTDDQDPPDDGPNSVSVSSSVSSLRVSLLVLVVQVLVVCVVQAWDCDPQWIKHALDVRMMMIMHIDHNVRSPDDDHYDPVRHVVRNVLSVQSSLQSVLSSVVSVVVVPDDDPDDDPDDDDDRRRDRVFLVSLVSQLVVLLVVLVVLLVQLCLQCVQLVFDKDKDKAFQVQQDDPDPPDSSVNSVSSQDKGWMWMWIAAALAKIKIWIWITGCDPPQNGIKIWIFIDHPDPCRVVGDTDMDRDSVVVSVVVQVVNLLNVVSNCVVPPVQWADDPSASKIWGDDPDQWIKMWGWGRDSQWTKIWMDTNPDDIDMDTRRSDHPHHHNVNVVVVD

Radius of gyration: 42.89 Å; Cα contacts (8 Å, |Δi|>4): 705; chains: 1; bounding box: 93×52×152 Å

pLDDT: mean 83.47, std 10.04, range [51.06, 97.12]

Mean predicted aligned error: 12.32 Å

InterPro domains:
  IPR019313 Mediator complex, subunit Med17 [PF10156] (1-299)
  IPR019313 Mediator complex, subunit Med17 [PTHR13114] (12-313)

Nearest PDB structures (foldseek):
  7ui9-assembly1_q  TM=6.769E-01  e=6.449E-18  Saccharomyces cerevisiae S288C
  4h63-assembly1_Q  TM=7.649E-01  e=3.335E-16  Schizosaccharomyces pombe 972h-
  4v1o-assembly1_W  TM=7.021E-01  e=7.341E-16  Saccharomyces cerevisiae
  6xp5-assembly1_Q  TM=6.804E-01  e=6.424E-14  Thermochaetoides thermophila DSM 1495
  4h62-assembly1_Q  TM=7.344E-01  e=7.313E-12  Saccharomyces cerevisiae S288C

Solvent-accessible surface area (backbone atoms only — not comparable to full-atom values): 26771 Å² total; per-residue (Å²): 129,56,71,70,56,57,76,75,39,72,89,78,77,76,82,87,76,91,71,81,74,75,79,70,51,75,66,58,51,51,50,52,50,51,51,53,51,48,54,52,51,51,50,49,51,52,49,51,52,50,50,51,54,50,50,54,52,51,51,55,50,51,52,29,48,49,47,33,52,50,55,54,47,51,49,46,72,76,65,51,50,74,43,66,34,93,92,42,73,88,38,47,20,40,49,55,46,55,90,51,46,58,84,86,51,50,77,43,29,46,28,38,54,40,75,43,99,84,14,48,66,42,73,46,48,84,58,48,57,92,83,56,54,29,21,56,31,27,33,28,28,47,78,88,39,61,31,13,52,24,84,48,73,70,83,66,90,83,60,79,59,58,67,44,51,48,51,50,52,30,51,31,53,50,30,48,49,51,52,53,41,50,55,53,31,36,66,76,36,42,91,78,54,34,44,81,55,95,83,23,44,34,36,72,78,54,91,62,26,36,40,38,38,33,68,43,41,77,83,68,72,80,72,83,69,69,76,40,74,67,39,23,51,48,17,36,49,51,47,53,48,42,54,50,40,50,56,49,49,33,52,51,43,47,54,56,66,72,43,80,79,75,78,89,59,98,59,88,76,77,79,75,68,62,78,50,61,46,32,56,52,28,50,55,50,41,51,51,54,50,53,51,49,50,53,56,53,50,51,57,36,34,22,41,43,24,31,67,40,67,48,53,78,47,75,44,74,41,72,68,54,73,73,96,75,81,87,45,71,66,62,57,52,49,43,56,62,46,72,40,36,27,44,36,41,38,38,41,36,53,68,28,38,36,39,36,39,42,37,23,30,68,44,95,95,65,66,38,54,38,38,40,36,40,67,47,49,89,49,95,64,48,87,80,57,64,82,45,75,37,74,44,70,70,58,48,50,53,51,50,32,55,48,47,33,50,20,50,50,42,35,45,48,74,73,41,84,69,46,45,68,47,90,87,53,58,34,32,40,30,89,49,83,82,87,34,47,37,41,40,35,47,46,53,57,100,72,31,37,33,44,36,38,31,62,52,84,53,77,76,46,74,51,76,28,68,41,55,90,84,53,74,34,49,66,63,52,61,75,70,107

Organism: NCBI:txid47235